Protein AF-A0A8H4T0F6-F1 (afdb_monomer)

Mean predicted aligned error: 20.66 Å

Radius of gyration: 35.43 Å; Cα contacts (8 Å, |Δi|>4): 1449; chains: 1; bounding box: 80×114×85 Å

pLDDT: mean 78.17, std 19.47, range [24.7, 98.75]

Sequence (715 aa):
MDEYTIKQVAEHNSPEDAWLIIHGQVYDVTKYLADHPGGADALTEAAGTDASEDFDNAGHSEDAFEIMKDCCVGKVQGFEKKKPKLKPLVPVKSVKAKTGGSSSVSTLASLGFIVCAGAGAYYFGRRQGLTVPDWLLASLRSDSAGSSFIKGIIVGGGSFVTANAIAAQRFTTMVMKSKPFTSYPAHMKIPKRAQEDTLLQRGLLDPVTYSPLPLKQKTLIAPNVYRLTFSLPTTSTILGLPIGQHVTIKADVDGESVARSYTPVSNNSDLGVLELVIKAYPDGKLTSKYLATLEVGDEVLFRGPKGAMKYQPNFCKKIGMIAGGTGITPMFQVIRAICEHDRDTTEISLIYANRTEQDILLREELDRFARRYPKNLKMYYMLDQPPENWKFGSGALETWSEPNLSQIQKPVAVARLPIIIKGYASAGHVLVGSSDGKPIKTLVSDQRMPDGIDISKSAGKLFWTCMGNPSANDGAILSCNLDGTGLTEIVPQGSVHTPKQLTVDNKNSKLYFADREGMRIMRCNFDGSELQVLVQTGDWEVDSQMLDPTRWCVGVAVSPSAGKFYWTQKGPSKGGKGRILQANIDFQPGEDAESRTDIEVLFLGLPEPIDLEVDESENVLYWTDRGELPFGNTINRAKVGDIAQVTHDGASNPGKDYEVVARGLHEAIGIKLDLKNRRIFATDLGGLVYQFDVDGGNRKKVYEGSGAFAGITVA

Structure (mmCIF, N/CA/C/O backbone):
data_AF-A0A8H4T0F6-F1
#
_entry.id   AF-A0A8H4T0F6-F1
#
loop_
_atom_site.group_PDB
_atom_site.id
_atom_site.type_symbol
_atom_site.label_atom_id
_atom_site.label_alt_id
_atom_site.label_comp_id
_atom_site.label_asym_id
_atom_site.label_entity_id
_atom_site.label_seq_id
_atom_site.pdbx_PDB_ins_code
_atom_site.Cartn_x
_atom_site.Cartn_y
_atom_site.Cartn_z
_atom_site.occupancy
_atom_site.B_iso_or_equiv
_atom_site.auth_seq_id
_atom_site.auth_comp_id
_atom_site.auth_asym_id
_atom_site.auth_atom_id
_atom_site.pdbx_PDB_model_num
ATOM 1 N N . MET A 1 1 ? -9.724 -29.458 -33.512 1.00 63.84 1 MET A N 1
ATOM 2 C CA . MET A 1 1 ? -9.973 -29.125 -32.100 1.00 63.84 1 MET A CA 1
ATOM 3 C C . MET A 1 1 ? -11.105 -29.993 -31.646 1.00 63.84 1 MET A C 1
ATOM 5 O O . MET A 1 1 ? -12.180 -29.910 -32.239 1.00 63.84 1 MET A O 1
ATOM 9 N N . ASP A 1 2 ? -10.816 -30.829 -30.666 1.00 85.38 2 ASP A N 1
ATOM 10 C CA . ASP A 1 2 ? -11.795 -31.717 -30.067 1.00 85.38 2 ASP A CA 1
ATOM 11 C C . ASP A 1 2 ? -12.835 -30.902 -29.293 1.00 85.38 2 ASP A C 1
ATOM 13 O O . ASP A 1 2 ? -12.590 -29.754 -28.895 1.00 85.38 2 ASP A O 1
ATOM 17 N N . GLU A 1 3 ? -14.036 -31.460 -29.169 1.00 88.62 3 GLU A N 1
ATOM 18 C CA . GLU A 1 3 ? -15.120 -30.825 -28.432 1.00 88.62 3 GLU A CA 1
ATOM 19 C C . GLU A 1 3 ? -15.309 -31.511 -27.085 1.00 88.62 3 GLU A C 1
ATOM 21 O O . GLU A 1 3 ? -15.483 -32.727 -27.027 1.00 88.62 3 GLU A O 1
ATOM 26 N N . TYR A 1 4 ? -15.319 -30.715 -26.021 1.00 90.38 4 TYR A N 1
ATOM 27 C CA . TYR A 1 4 ? -15.444 -31.190 -24.649 1.00 90.38 4 TYR A CA 1
ATOM 28 C C . TYR A 1 4 ? -16.719 -30.645 -24.013 1.00 90.38 4 TYR A C 1
ATOM 30 O O . TYR A 1 4 ? -17.107 -29.493 -24.216 1.00 90.38 4 TYR A O 1
ATOM 38 N N . THR A 1 5 ? -17.391 -31.468 -23.220 1.00 88.19 5 THR A N 1
ATOM 39 C CA . THR A 1 5 ? -18.473 -31.007 -22.344 1.00 88.19 5 THR A CA 1
ATOM 40 C C . THR A 1 5 ? -17.890 -30.371 -21.083 1.00 88.19 5 THR A C 1
ATOM 42 O O . THR A 1 5 ? -16.805 -30.738 -20.642 1.00 88.19 5 THR A O 1
ATOM 45 N N . ILE A 1 6 ? -18.633 -29.460 -20.446 1.00 84.69 6 ILE A N 1
ATOM 46 C CA . ILE A 1 6 ? -18.214 -28.843 -19.170 1.00 84.69 6 ILE A CA 1
ATOM 47 C C . ILE A 1 6 ? -17.932 -29.916 -18.105 1.00 84.69 6 ILE A C 1
ATOM 49 O O . ILE A 1 6 ? -16.998 -29.780 -17.328 1.00 84.69 6 ILE A O 1
ATOM 53 N N . LYS A 1 7 ? -18.698 -31.018 -18.108 1.00 83.50 7 LYS A N 1
ATOM 54 C CA . LYS A 1 7 ? -18.482 -32.142 -17.187 1.00 83.50 7 LYS A CA 1
ATOM 55 C C . LYS A 1 7 ? -17.143 -32.841 -17.403 1.00 83.50 7 LYS A C 1
ATOM 57 O O . LYS A 1 7 ? -16.515 -33.191 -16.421 1.00 83.50 7 LYS A O 1
ATOM 62 N N . GLN A 1 8 ? -16.719 -33.014 -18.656 1.00 85.88 8 GLN A N 1
ATOM 63 C CA . GLN A 1 8 ? -15.418 -33.611 -18.962 1.00 85.88 8 GLN A CA 1
ATOM 64 C C . GLN A 1 8 ? -14.279 -32.702 -18.511 1.00 85.88 8 GLN A C 1
ATOM 66 O O . GLN A 1 8 ? -13.329 -33.189 -17.926 1.00 85.88 8 GLN A O 1
ATOM 71 N N . VAL A 1 9 ? -14.390 -31.384 -18.711 1.00 88.25 9 VAL A N 1
ATOM 72 C CA . VAL A 1 9 ? -13.354 -30.460 -18.221 1.00 88.25 9 VAL A CA 1
ATOM 73 C C . VAL A 1 9 ? -13.290 -30.464 -16.690 1.00 88.25 9 VAL A C 1
ATOM 75 O O . VAL A 1 9 ? -12.199 -30.462 -16.138 1.00 88.25 9 VAL A O 1
ATOM 78 N N . ALA A 1 10 ? -14.433 -30.563 -16.005 1.00 85.19 10 ALA A N 1
ATOM 79 C CA . ALA A 1 10 ? -14.507 -30.613 -14.542 1.00 85.19 10 ALA A CA 1
ATOM 80 C C . ALA A 1 10 ? -13.832 -31.837 -13.894 1.00 85.19 10 ALA A C 1
ATOM 82 O O . ALA A 1 10 ? -13.588 -31.814 -12.688 1.00 85.19 10 ALA A O 1
ATOM 83 N N . GLU A 1 11 ? -13.533 -32.888 -14.664 1.00 89.12 11 GLU A N 1
ATOM 84 C CA . GLU A 1 11 ? -12.771 -34.053 -14.191 1.00 89.12 11 GLU A CA 1
ATOM 85 C C . GLU A 1 11 ? -11.261 -33.754 -14.072 1.00 89.12 11 GLU A C 1
ATOM 87 O O . GLU A 1 11 ? -10.573 -34.432 -13.315 1.00 89.12 11 GLU A O 1
ATOM 92 N N . HIS A 1 12 ? -10.767 -32.703 -14.739 1.00 89.88 12 HIS A N 1
ATOM 93 C CA . HIS A 1 12 ? -9.364 -32.273 -14.754 1.00 89.88 12 HIS A CA 1
ATOM 94 C C . HIS A 1 12 ? -9.136 -31.083 -13.799 1.00 89.88 12 HIS A C 1
ATOM 96 O O . HIS A 1 12 ? -8.954 -29.936 -14.225 1.00 89.88 12 HIS A O 1
ATOM 102 N N . ASN A 1 13 ? -9.216 -31.346 -12.490 1.00 85.88 13 ASN A N 1
ATOM 103 C CA . ASN A 1 13 ? -9.251 -30.332 -11.426 1.00 85.88 13 ASN A CA 1
ATOM 104 C C . ASN A 1 13 ? -8.121 -30.451 -10.380 1.00 85.88 13 ASN A C 1
ATOM 106 O O . ASN A 1 13 ? -8.290 -30.028 -9.236 1.00 85.88 13 ASN A O 1
ATOM 110 N N . SER A 1 14 ? -6.981 -31.042 -10.746 1.00 80.00 14 SER A N 1
ATOM 111 C CA . SER A 1 14 ? -5.865 -31.301 -9.821 1.00 80.00 14 SER A CA 1
ATOM 112 C C . SER A 1 14 ? -4.542 -30.712 -10.329 1.00 80.00 14 SER A C 1
ATOM 114 O O . SER A 1 14 ? -4.408 -30.508 -11.531 1.00 80.00 14 SER A O 1
ATOM 116 N N . PRO A 1 15 ? -3.538 -30.450 -9.469 1.00 73.50 15 PRO A N 1
ATOM 117 C CA . PRO A 1 15 ? -2.240 -29.913 -9.902 1.00 73.50 15 PRO A CA 1
ATOM 118 C C . PRO A 1 15 ? -1.512 -30.782 -10.940 1.00 73.50 15 PRO A C 1
ATOM 120 O O . PRO A 1 15 ? -0.727 -30.282 -11.739 1.00 73.50 15 PRO A O 1
ATOM 123 N N . GLU A 1 16 ? -1.753 -32.089 -10.936 1.00 83.75 16 GLU A N 1
ATOM 124 C CA . GLU A 1 16 ? -1.153 -33.034 -11.878 1.00 83.75 16 GLU A CA 1
ATOM 125 C C . GLU A 1 16 ? -1.994 -33.240 -13.151 1.00 83.75 16 GLU A C 1
ATOM 127 O O . GLU A 1 16 ? -1.531 -33.909 -14.076 1.00 83.75 16 GLU A O 1
ATOM 132 N N . ASP A 1 17 ? -3.203 -32.670 -13.201 1.00 88.94 17 ASP A N 1
ATOM 133 C CA . ASP A 1 17 ? -4.148 -32.739 -14.319 1.00 88.94 17 ASP A CA 1
ATOM 134 C C . ASP A 1 17 ? -5.152 -31.569 -14.234 1.00 88.94 17 ASP A C 1
ATOM 136 O O . ASP A 1 17 ? -6.225 -31.692 -13.629 1.00 88.94 17 ASP A O 1
ATOM 140 N N . ALA A 1 18 ? -4.756 -30.406 -14.767 1.00 88.12 18 ALA A N 1
ATOM 141 C CA . ALA A 1 18 ? -5.448 -29.124 -14.598 1.00 88.12 18 ALA A CA 1
ATOM 142 C C . ALA A 1 18 ? -5.885 -28.534 -15.941 1.00 88.12 18 ALA A C 1
ATOM 144 O O . ALA A 1 18 ? -5.057 -28.043 -16.719 1.00 88.12 18 ALA A O 1
ATOM 145 N N . TRP A 1 19 ? -7.192 -28.552 -16.215 1.00 94.88 19 TRP A N 1
ATOM 146 C CA . TRP A 1 19 ? -7.758 -27.955 -17.428 1.00 94.88 19 TRP A CA 1
ATOM 147 C C . TRP A 1 19 ? -8.671 -26.775 -17.109 1.00 94.88 19 TRP A C 1
ATOM 149 O O . TRP A 1 19 ? -9.357 -26.761 -16.094 1.00 94.88 19 TRP A O 1
ATOM 159 N N . LEU A 1 20 ? -8.724 -25.790 -18.003 1.00 92.44 20 LEU A N 1
ATOM 160 C CA . LEU A 1 20 ? -9.499 -24.559 -17.835 1.00 92.44 20 LEU A CA 1
ATOM 161 C C . LEU A 1 20 ? -10.344 -24.278 -19.069 1.00 92.44 20 LEU A C 1
ATOM 163 O O . LEU A 1 20 ? -9.903 -24.515 -20.196 1.00 92.44 20 LEU A O 1
ATOM 167 N N . ILE A 1 21 ? -11.521 -23.686 -18.880 1.00 91.94 21 ILE A N 1
ATOM 168 C CA . ILE A 1 21 ? -12.280 -23.079 -19.976 1.00 91.94 21 ILE A CA 1
ATOM 169 C C . ILE A 1 21 ? -12.020 -21.570 -19.966 1.00 91.94 21 ILE A C 1
ATOM 171 O O . ILE A 1 21 ? -12.268 -20.911 -18.964 1.00 91.94 21 ILE A O 1
ATOM 175 N N . ILE A 1 22 ? -11.544 -21.011 -21.082 1.00 87.81 22 ILE A N 1
ATOM 176 C CA . ILE A 1 22 ? -11.409 -19.560 -21.282 1.00 87.81 22 ILE A CA 1
ATOM 177 C C . ILE A 1 22 ? -12.035 -19.191 -22.630 1.00 87.81 22 ILE A C 1
ATOM 179 O O . ILE A 1 22 ? -11.671 -19.711 -23.685 1.00 87.81 22 ILE A O 1
ATOM 183 N N . HIS A 1 23 ? -13.018 -18.296 -22.610 1.00 86.44 23 HIS A N 1
ATOM 184 C CA . HIS A 1 23 ? -13.780 -17.814 -23.766 1.00 86.44 23 HIS A CA 1
ATOM 185 C C . HIS A 1 23 ? -14.363 -18.931 -24.649 1.00 86.44 23 HIS A C 1
ATOM 187 O O . HIS A 1 23 ? -14.484 -18.779 -25.869 1.00 86.44 23 HIS A O 1
ATOM 193 N N . GLY A 1 24 ? -14.739 -20.054 -24.027 1.00 83.25 24 GLY A N 1
ATOM 194 C CA . GLY A 1 24 ? -15.292 -21.237 -24.696 1.00 83.25 24 GLY A CA 1
ATOM 195 C C . GLY A 1 24 ? -14.256 -22.169 -25.332 1.00 83.25 24 GLY A C 1
ATOM 196 O O . GLY A 1 24 ? -14.642 -23.137 -25.993 1.00 83.25 24 GLY A O 1
ATOM 197 N N . GLN A 1 25 ? -12.962 -21.901 -25.148 1.00 91.38 25 GLN A N 1
ATOM 198 C CA . GLN A 1 25 ? -11.871 -22.819 -25.475 1.00 91.38 25 GLN A CA 1
ATOM 199 C C . GLN A 1 25 ? -11.377 -23.537 -24.222 1.00 91.38 25 GLN A C 1
ATOM 201 O O . GLN A 1 25 ? -11.456 -22.990 -23.129 1.00 91.38 25 GLN A O 1
ATOM 206 N N . VAL A 1 26 ? -10.904 -24.767 -24.396 1.00 92.88 26 VAL A N 1
ATOM 207 C CA . VAL A 1 26 ? -10.397 -25.632 -23.327 1.00 92.88 26 VAL A CA 1
ATOM 208 C C . VAL A 1 26 ? -8.878 -25.654 -23.400 1.00 92.88 26 VAL A C 1
ATOM 210 O O . VAL A 1 26 ? -8.322 -25.863 -24.482 1.00 92.88 26 VAL A O 1
ATOM 213 N N . TYR A 1 27 ? -8.227 -25.443 -22.262 1.00 92.94 27 TYR A N 1
ATOM 214 C CA . TYR A 1 27 ? -6.780 -25.340 -22.129 1.00 92.94 27 TYR A CA 1
ATOM 215 C C . TYR A 1 27 ? -6.270 -26.333 -21.090 1.00 92.94 27 TYR A C 1
ATOM 217 O O . TYR A 1 27 ? -6.746 -26.306 -19.961 1.00 92.94 27 TYR A O 1
ATOM 225 N N . ASP A 1 28 ? -5.296 -27.163 -21.452 1.00 93.88 28 ASP A N 1
ATOM 226 C CA . ASP A 1 28 ? -4.514 -27.960 -20.506 1.00 93.88 28 ASP A CA 1
ATOM 227 C C . ASP A 1 28 ? -3.336 -27.108 -20.022 1.00 93.88 28 ASP A C 1
ATOM 229 O O . ASP A 1 28 ? -2.401 -26.809 -20.773 1.00 93.88 28 ASP A O 1
ATOM 233 N N . VAL A 1 29 ? -3.409 -26.670 -18.767 1.00 90.81 29 VAL A N 1
ATOM 234 C CA . VAL A 1 29 ? -2.399 -25.803 -18.148 1.00 90.81 29 VAL A CA 1
ATOM 235 C C . VAL A 1 29 ? -1.484 -26.555 -17.194 1.00 90.81 29 VAL A C 1
ATOM 237 O O . VAL A 1 29 ? -0.625 -25.928 -16.580 1.00 90.81 29 VAL A O 1
ATOM 240 N N . THR A 1 30 ? -1.599 -27.881 -17.105 1.00 86.94 30 THR A N 1
ATOM 241 C CA . THR A 1 30 ? -0.868 -28.731 -16.151 1.00 86.94 30 THR A CA 1
ATOM 242 C C . THR A 1 30 ? 0.636 -28.444 -16.145 1.00 86.94 30 THR A C 1
ATOM 244 O O . THR A 1 30 ? 1.256 -28.270 -15.099 1.00 86.94 30 THR A O 1
ATOM 247 N N . LYS A 1 31 ? 1.237 -28.310 -17.333 1.00 83.00 31 LYS A N 1
ATOM 248 C CA . LYS A 1 31 ? 2.677 -28.029 -17.483 1.00 83.00 31 LYS A CA 1
ATOM 249 C C . LYS A 1 31 ? 3.051 -26.565 -17.253 1.00 83.00 31 LYS A C 1
ATOM 251 O O . LYS A 1 31 ? 4.225 -26.274 -17.067 1.00 83.00 31 LYS A O 1
ATOM 256 N N . TYR A 1 32 ? 2.077 -25.662 -17.296 1.00 80.94 32 TYR A N 1
ATOM 257 C CA . TYR A 1 32 ? 2.275 -24.221 -17.159 1.00 80.94 32 TYR A CA 1
ATOM 258 C C . TYR A 1 32 ? 1.980 -23.703 -15.743 1.00 80.94 32 TYR A C 1
ATOM 260 O O . TYR A 1 32 ? 2.354 -22.578 -15.425 1.00 80.94 32 TYR A O 1
ATOM 268 N N . LEU A 1 33 ? 1.374 -24.522 -14.871 1.00 69.88 33 LEU A N 1
ATOM 269 C CA . LEU A 1 33 ? 1.080 -24.174 -13.475 1.00 69.88 33 LEU A CA 1
ATOM 270 C C . LEU A 1 33 ? 2.281 -23.509 -12.783 1.00 69.88 33 LEU A C 1
ATOM 272 O O . LEU A 1 33 ? 2.179 -22.382 -12.306 1.00 69.88 33 LEU A O 1
ATOM 276 N N . ALA A 1 34 ? 3.445 -24.161 -12.792 1.00 63.94 34 ALA A N 1
ATOM 277 C CA . ALA A 1 34 ? 4.646 -23.666 -12.113 1.00 63.94 34 ALA A CA 1
ATOM 278 C C . ALA A 1 34 ? 5.221 -22.365 -12.710 1.00 63.94 34 ALA A C 1
ATOM 280 O O . ALA A 1 34 ? 5.869 -21.596 -11.998 1.00 63.94 34 ALA A O 1
ATOM 281 N N . ASP A 1 35 ? 4.962 -22.108 -13.994 1.00 61.81 35 ASP A N 1
ATOM 282 C CA . ASP A 1 35 ? 5.489 -20.961 -14.741 1.00 61.81 35 ASP A CA 1
ATOM 283 C C . ASP A 1 35 ? 4.514 -19.777 -14.794 1.00 61.81 35 ASP A C 1
ATOM 285 O O . ASP A 1 35 ? 4.855 -18.695 -15.292 1.00 61.81 35 ASP A O 1
ATOM 289 N N . HIS A 1 36 ? 3.297 -19.958 -14.278 1.00 68.62 36 HIS A N 1
ATOM 290 C CA . HIS A 1 36 ? 2.295 -18.913 -14.233 1.00 68.62 36 HIS A CA 1
ATOM 291 C C . HIS A 1 36 ? 2.737 -17.783 -13.281 1.00 68.62 36 HIS A C 1
ATOM 293 O O . HIS A 1 36 ? 2.947 -18.026 -12.092 1.00 68.62 36 HIS A O 1
ATOM 299 N N . PRO A 1 37 ? 2.847 -16.521 -13.746 1.00 48.97 37 PRO A N 1
ATOM 300 C CA . PRO A 1 37 ? 3.325 -15.404 -12.924 1.00 48.97 37 PRO A CA 1
ATOM 301 C C . PRO A 1 37 ? 2.459 -15.101 -11.695 1.00 48.97 37 PRO A C 1
ATOM 303 O O . PRO A 1 37 ? 2.941 -14.472 -10.757 1.00 48.97 37 PRO A O 1
ATOM 306 N N . GLY A 1 38 ? 1.191 -15.530 -11.704 1.00 51.66 38 GLY A N 1
ATOM 307 C CA . GLY A 1 38 ? 0.284 -15.459 -10.555 1.00 51.66 38 GLY A CA 1
ATOM 308 C C . GLY A 1 38 ? 0.422 -16.625 -9.566 1.00 51.66 38 GLY A C 1
ATOM 309 O O . GLY A 1 38 ? -0.342 -16.681 -8.607 1.00 51.66 38 GLY A O 1
ATOM 310 N N . GLY A 1 39 ? 1.370 -17.540 -9.798 1.00 51.97 39 GLY A N 1
ATOM 311 C CA . GLY A 1 39 ? 1.556 -18.790 -9.061 1.00 51.97 39 GLY A CA 1
ATOM 312 C C . GLY A 1 39 ? 0.739 -19.951 -9.638 1.00 51.97 39 GLY A C 1
ATOM 313 O O . GLY A 1 39 ? -0.304 -19.734 -10.265 1.00 51.97 39 GLY A O 1
ATOM 314 N N . ALA A 1 40 ? 1.214 -21.178 -9.392 1.00 58.91 40 ALA A N 1
ATOM 315 C CA . ALA A 1 40 ? 0.535 -22.426 -9.758 1.00 58.91 40 ALA A CA 1
ATOM 316 C C . ALA A 1 40 ? -0.857 -22.526 -9.134 1.00 58.91 40 ALA A C 1
ATOM 318 O O . ALA A 1 40 ? -1.809 -22.912 -9.806 1.00 58.91 40 ALA A O 1
ATOM 319 N N . ASP A 1 41 ? -0.984 -22.078 -7.887 1.00 51.69 41 ASP A N 1
ATOM 320 C CA . ASP A 1 41 ? -2.223 -22.163 -7.117 1.00 51.69 41 ASP A CA 1
ATOM 321 C C . ASP A 1 41 ? -3.382 -21.401 -7.775 1.00 51.69 41 ASP A C 1
ATOM 323 O O . ASP A 1 41 ? -4.512 -21.867 -7.721 1.00 51.69 41 ASP A O 1
ATOM 327 N N . ALA A 1 42 ? -3.111 -20.288 -8.470 1.00 57.09 42 ALA A N 1
ATOM 328 C CA . ALA A 1 42 ? -4.143 -19.509 -9.161 1.00 57.09 42 ALA A CA 1
ATOM 329 C C . ALA A 1 42 ? -4.783 -20.271 -10.334 1.00 57.09 42 ALA A C 1
ATOM 331 O O . ALA A 1 42 ? -5.966 -20.101 -10.617 1.00 57.09 42 ALA A O 1
ATOM 332 N N . LEU A 1 43 ? -4.002 -21.102 -11.026 1.00 75.69 43 LEU A N 1
ATOM 333 C CA . LEU A 1 43 ? -4.503 -21.936 -12.117 1.00 75.69 43 LEU A CA 1
ATOM 334 C C . LEU A 1 43 ? -5.099 -23.246 -11.587 1.00 75.69 43 LEU A C 1
ATOM 336 O O . LEU A 1 43 ? -6.105 -23.704 -12.118 1.00 75.69 43 LEU A O 1
ATOM 340 N N . THR A 1 44 ? -4.532 -23.812 -10.519 1.00 71.56 44 THR A N 1
ATOM 341 C CA . THR A 1 44 ? -5.076 -24.991 -9.828 1.00 71.56 44 THR A CA 1
ATOM 342 C C . THR A 1 44 ? -6.450 -24.706 -9.216 1.00 71.56 44 THR A C 1
ATOM 344 O O . THR A 1 44 ? -7.339 -25.544 -9.299 1.00 71.56 44 THR A O 1
ATOM 347 N N . GLU A 1 45 ? -6.660 -23.520 -8.639 1.00 65.50 45 GLU A N 1
ATOM 348 C CA . GLU A 1 45 ? -7.944 -23.108 -8.049 1.00 65.50 45 GLU A CA 1
ATOM 349 C C . GLU A 1 45 ? -9.051 -22.971 -9.106 1.00 65.50 45 GLU A C 1
ATOM 351 O O . GLU A 1 45 ? -10.213 -23.274 -8.842 1.00 65.50 45 GLU A O 1
ATOM 356 N N . ALA A 1 46 ? -8.680 -22.579 -10.325 1.00 74.69 46 ALA A N 1
ATOM 357 C CA . ALA A 1 46 ? -9.593 -22.479 -11.456 1.00 74.69 46 ALA A CA 1
ATOM 358 C C . ALA A 1 46 ? -9.745 -23.803 -12.238 1.00 74.69 46 ALA A C 1
ATOM 360 O O . ALA A 1 46 ? -10.591 -23.888 -13.138 1.00 74.69 46 ALA A O 1
ATOM 361 N N . ALA A 1 47 ? -8.949 -24.831 -11.915 1.00 86.62 47 ALA A N 1
ATOM 362 C CA . ALA A 1 47 ? -8.923 -26.100 -12.633 1.00 86.62 47 ALA A CA 1
ATOM 363 C C . ALA A 1 47 ? -10.295 -26.793 -12.606 1.00 86.62 47 ALA A C 1
ATOM 365 O O . ALA A 1 47 ? -10.987 -26.855 -11.592 1.00 86.62 47 ALA A O 1
ATOM 366 N N . GLY A 1 48 ? -10.711 -27.299 -13.761 1.00 84.00 48 GLY A N 1
ATOM 367 C CA . GLY A 1 48 ? -12.014 -27.909 -13.983 1.00 84.00 48 GLY A CA 1
ATOM 368 C C . GLY A 1 48 ? -13.178 -26.927 -14.161 1.00 84.00 48 GLY A C 1
ATOM 369 O O . GLY A 1 48 ? -14.329 -27.363 -14.240 1.00 84.00 48 GLY A O 1
ATOM 370 N N . THR A 1 49 ? -12.928 -25.614 -14.240 1.00 86.06 49 THR A N 1
ATOM 371 C CA . THR A 1 49 ? -13.991 -24.592 -14.306 1.00 86.06 49 THR A CA 1
ATOM 372 C C . THR A 1 49 ? -13.878 -23.647 -15.514 1.00 86.06 49 THR A C 1
ATOM 374 O O . THR A 1 49 ? -12.945 -23.727 -16.318 1.00 86.06 49 THR A O 1
ATOM 377 N N . ASP A 1 50 ? -14.880 -22.771 -15.682 1.00 86.12 50 ASP A N 1
ATOM 378 C CA . ASP A 1 50 ? -14.845 -21.660 -16.642 1.00 86.12 50 ASP A CA 1
ATOM 379 C C . ASP A 1 50 ? -14.197 -20.427 -16.015 1.00 86.12 50 ASP A C 1
ATOM 381 O O . ASP A 1 50 ? -14.844 -19.632 -15.338 1.00 86.12 50 ASP A O 1
ATOM 385 N N . ALA A 1 51 ? -12.903 -20.289 -16.288 1.00 83.12 51 ALA A N 1
ATOM 386 C CA . ALA A 1 51 ? -12.019 -19.250 -15.789 1.00 83.12 51 ALA A CA 1
ATOM 387 C C . ALA A 1 51 ? -11.989 -18.007 -16.698 1.00 83.12 51 ALA A C 1
ATOM 389 O O . ALA A 1 51 ? -11.097 -17.171 -16.566 1.00 83.12 51 ALA A O 1
ATOM 390 N N . SER A 1 52 ? -12.924 -17.865 -17.650 1.00 77.81 52 SER A N 1
ATOM 391 C CA . SER A 1 52 ? -12.938 -16.735 -18.597 1.00 77.81 52 SER A CA 1
ATOM 392 C C . SER A 1 52 ? -12.939 -15.377 -17.898 1.00 77.81 52 SER A C 1
ATOM 394 O O . SER A 1 52 ? -12.259 -14.445 -18.323 1.00 77.81 52 SER A O 1
ATOM 396 N N . GLU A 1 53 ? -13.724 -15.263 -16.828 1.00 63.91 53 GLU A N 1
ATOM 397 C CA . GLU A 1 53 ? -13.863 -14.024 -16.069 1.00 63.91 53 GLU A CA 1
ATOM 398 C C . GLU A 1 53 ? -12.620 -13.742 -15.216 1.00 63.91 53 GLU A C 1
ATOM 400 O O . GLU A 1 53 ? -12.136 -12.611 -15.211 1.00 63.91 53 GLU A O 1
ATOM 405 N N . ASP A 1 54 ? -12.053 -14.759 -14.565 1.00 59.25 54 ASP A N 1
ATOM 406 C CA . ASP A 1 54 ? -10.814 -14.632 -13.788 1.00 59.25 54 ASP A CA 1
ATOM 407 C C . ASP A 1 54 ? -9.627 -14.265 -14.682 1.00 59.25 54 ASP A C 1
ATOM 409 O O . ASP A 1 54 ? -8.827 -13.384 -14.349 1.00 59.25 54 ASP A O 1
ATOM 413 N N . PHE A 1 55 ? -9.572 -14.866 -15.871 1.00 72.19 55 PHE A N 1
ATOM 414 C CA . PHE A 1 55 ? -8.578 -14.563 -16.885 1.00 72.19 55 PHE A CA 1
ATOM 415 C C . PHE A 1 55 ? -8.675 -13.107 -17.374 1.00 72.19 55 PHE A C 1
ATOM 417 O O . PHE A 1 55 ? -7.663 -12.407 -17.433 1.00 72.19 55 PHE A O 1
ATOM 424 N N . ASP A 1 56 ? -9.875 -12.607 -17.672 1.00 62.53 56 ASP A N 1
ATOM 425 C CA . ASP A 1 56 ? -10.062 -11.214 -18.097 1.00 62.53 56 ASP A CA 1
ATOM 426 C C . ASP A 1 56 ? -9.784 -10.213 -16.957 1.00 62.53 56 ASP A C 1
ATOM 428 O O . ASP A 1 56 ? -9.191 -9.150 -17.173 1.00 62.53 56 ASP A O 1
ATOM 432 N N . ASN A 1 57 ? -10.188 -10.546 -15.728 1.00 47.50 57 ASN A N 1
ATOM 433 C CA . ASN A 1 57 ? -10.105 -9.662 -14.562 1.00 47.50 57 ASN A CA 1
ATOM 434 C C . ASN A 1 57 ? -8.692 -9.498 -14.003 1.00 47.50 57 ASN A C 1
ATOM 436 O O . ASN A 1 57 ? -8.370 -8.430 -13.470 1.00 47.50 57 ASN A O 1
ATOM 440 N N . ALA A 1 58 ? -7.850 -10.520 -14.137 1.00 48.97 58 ALA A N 1
ATOM 441 C CA . ALA A 1 58 ? -6.442 -10.463 -13.759 1.00 48.97 58 ALA A CA 1
ATOM 442 C C . ALA A 1 58 ? -5.626 -9.486 -14.628 1.00 48.97 58 ALA A C 1
ATOM 444 O O . ALA A 1 58 ? -4.483 -9.174 -14.295 1.00 48.97 58 ALA A O 1
ATOM 445 N N . GLY A 1 59 ? -6.212 -8.943 -15.706 1.00 45.62 59 GLY A N 1
ATOM 446 C CA . GLY A 1 59 ? -5.563 -7.925 -16.531 1.00 45.62 59 GLY A CA 1
ATOM 447 C C . GLY A 1 59 ? -4.316 -8.467 -17.220 1.00 45.62 59 GLY A C 1
ATOM 448 O O . GLY A 1 59 ? -3.323 -7.749 -17.366 1.00 45.62 59 GLY A O 1
ATOM 449 N N . HIS A 1 60 ? -4.363 -9.746 -17.595 1.00 62.94 60 HIS A N 1
ATOM 450 C CA . HIS A 1 60 ? -3.264 -10.437 -18.237 1.00 62.94 60 HIS A CA 1
ATOM 451 C C . HIS A 1 60 ? -2.777 -9.665 -19.471 1.00 62.94 60 HIS A C 1
ATOM 453 O O . HIS A 1 60 ? -3.564 -9.137 -20.262 1.00 62.94 60 HIS A O 1
ATOM 459 N N . SER A 1 61 ? -1.454 -9.568 -19.624 1.00 51.56 61 SER A N 1
ATOM 460 C CA . SER A 1 61 ? -0.856 -8.923 -20.790 1.00 51.56 61 SER A CA 1
ATOM 461 C C . SER A 1 61 ? -1.213 -9.693 -22.066 1.00 51.56 61 SER A C 1
ATOM 463 O O . SER A 1 61 ? -1.558 -10.873 -22.021 1.00 51.56 61 SER A O 1
ATOM 465 N N . GLU A 1 62 ? -1.069 -9.051 -23.230 1.00 51.34 62 GLU A N 1
ATOM 466 C CA . GLU A 1 62 ? -1.212 -9.717 -24.541 1.00 51.34 62 GLU A CA 1
ATOM 467 C C . GLU A 1 62 ? -0.395 -11.021 -24.642 1.00 51.34 62 GLU A C 1
ATOM 469 O O . GLU A 1 62 ? -0.769 -11.931 -25.371 1.00 51.34 62 GLU A O 1
ATOM 474 N N . ASP A 1 63 ? 0.673 -11.134 -23.854 1.00 50.22 63 ASP A N 1
ATOM 475 C CA . ASP A 1 63 ? 1.578 -12.276 -23.806 1.00 50.22 63 ASP A CA 1
ATOM 476 C C . ASP A 1 63 ? 0.937 -13.528 -23.190 1.00 50.22 63 ASP A C 1
ATOM 478 O O . ASP A 1 63 ? 1.264 -14.647 -23.578 1.00 50.22 63 ASP A O 1
ATOM 482 N N . ALA A 1 64 ? 0.014 -13.361 -22.239 1.00 62.97 64 ALA A N 1
ATOM 483 C CA . ALA A 1 64 ? -0.696 -14.485 -21.632 1.00 62.97 64 ALA A CA 1
ATOM 484 C C . ALA A 1 64 ? -1.611 -15.179 -22.649 1.00 62.97 64 ALA A C 1
ATOM 486 O O . ALA A 1 64 ? -1.698 -16.404 -22.671 1.00 62.97 64 ALA A O 1
ATOM 487 N N . PHE A 1 65 ? -2.221 -14.406 -23.554 1.00 66.12 65 PHE A N 1
ATOM 488 C CA . PHE A 1 65 ? -3.027 -14.944 -24.651 1.00 66.12 65 PHE A CA 1
ATOM 489 C C . PHE A 1 65 ? -2.198 -15.757 -25.654 1.00 66.12 65 PHE A C 1
ATOM 491 O O . PHE A 1 65 ? -2.757 -16.562 -26.396 1.00 66.12 65 PHE A O 1
ATOM 498 N N . GLU A 1 66 ? -0.881 -15.547 -25.718 1.00 62.62 66 GLU A N 1
ATOM 499 C CA . GLU A 1 66 ? 0.005 -16.348 -26.563 1.00 62.62 66 GLU A CA 1
ATOM 500 C C . GLU A 1 66 ? 0.355 -17.677 -25.917 1.00 62.62 66 GLU A C 1
ATOM 502 O O . GLU A 1 66 ? 0.238 -18.703 -26.576 1.00 62.62 66 GLU A O 1
ATOM 507 N N . ILE A 1 67 ? 0.700 -17.665 -24.628 1.00 72.12 67 ILE A N 1
ATOM 508 C CA . ILE A 1 67 ? 0.990 -18.884 -23.862 1.00 72.12 67 ILE A CA 1
ATOM 509 C C . ILE A 1 67 ? -0.231 -19.811 -23.858 1.00 72.12 67 ILE A C 1
ATOM 511 O O . ILE A 1 67 ? -0.110 -21.019 -24.039 1.00 72.12 67 ILE A O 1
ATOM 515 N N . MET A 1 68 ? -1.432 -19.233 -23.771 1.00 77.19 68 MET A N 1
ATOM 516 C CA . MET A 1 68 ? -2.677 -19.981 -23.908 1.00 77.19 68 MET A CA 1
ATOM 517 C C . MET A 1 68 ? -2.788 -20.757 -25.225 1.00 77.19 68 MET A C 1
ATOM 519 O O . MET A 1 68 ? -3.398 -21.821 -25.238 1.00 77.19 68 MET A O 1
ATOM 523 N N . LYS A 1 69 ? -2.236 -20.266 -26.344 1.00 78.81 69 LYS A N 1
ATOM 524 C CA . LYS A 1 69 ? -2.351 -20.981 -27.629 1.00 78.81 69 LYS A CA 1
ATOM 525 C C . LYS A 1 69 ? -1.688 -22.353 -27.560 1.00 78.81 69 LYS A C 1
ATOM 527 O O . LYS A 1 69 ? -2.252 -23.302 -28.098 1.00 78.81 69 LYS A O 1
ATOM 532 N N . ASP A 1 70 ? -0.554 -22.445 -26.872 1.00 79.69 70 ASP A N 1
ATOM 533 C CA . ASP A 1 70 ? 0.206 -23.686 -26.714 1.00 79.69 70 ASP A CA 1
ATOM 534 C C . ASP A 1 70 ? -0.483 -24.658 -25.743 1.00 79.69 70 ASP A C 1
ATOM 536 O O . ASP A 1 70 ? -0.365 -25.872 -25.889 1.00 79.69 70 ASP A O 1
ATOM 540 N N . CYS A 1 71 ? -1.267 -24.130 -24.799 1.00 85.88 71 CYS A N 1
ATOM 541 C CA . CYS A 1 71 ? -2.081 -24.911 -23.867 1.00 85.88 71 CYS A CA 1
ATOM 542 C C . CYS A 1 71 ? -3.439 -25.347 -24.448 1.00 85.88 71 CYS A C 1
ATOM 544 O O . CYS A 1 71 ? -4.171 -26.078 -23.789 1.00 85.88 71 CYS A O 1
ATOM 546 N N . CYS A 1 72 ? -3.844 -24.888 -25.637 1.00 90.19 72 CYS A N 1
ATOM 547 C CA . CYS A 1 72 ? -5.210 -25.101 -26.119 1.00 90.19 72 CYS A CA 1
ATOM 548 C C . CYS A 1 72 ? -5.445 -26.525 -26.640 1.00 90.19 72 CYS A C 1
ATOM 550 O O . CYS A 1 72 ? -4.885 -26.927 -27.660 1.00 90.19 72 CYS A O 1
ATOM 552 N N . VAL A 1 73 ? -6.352 -27.260 -25.994 1.00 91.94 73 VAL A N 1
ATOM 553 C CA . VAL A 1 73 ? -6.673 -28.659 -26.327 1.00 91.94 73 VAL A CA 1
ATOM 554 C C . VAL A 1 73 ? -8.011 -28.821 -27.051 1.00 91.94 73 VAL A C 1
ATOM 556 O O . VAL A 1 73 ? -8.231 -29.821 -27.735 1.00 91.94 73 VAL A O 1
ATOM 559 N N . GLY A 1 74 ? -8.910 -27.834 -26.988 1.00 89.94 74 GLY A N 1
ATOM 560 C CA . GLY A 1 74 ? -10.186 -27.916 -27.701 1.00 89.94 74 GLY A CA 1
ATOM 561 C C . GLY A 1 74 ? -11.163 -26.789 -27.411 1.00 89.94 74 GLY A C 1
ATOM 562 O O . GLY A 1 74 ? -10.781 -25.678 -27.057 1.00 89.94 74 GLY A O 1
ATOM 563 N N . LYS A 1 75 ? -12.454 -27.065 -27.602 1.00 92.19 75 LYS A N 1
ATOM 564 C CA . LYS A 1 75 ? -13.546 -26.100 -27.392 1.00 92.19 75 LYS A CA 1
ATOM 565 C C . LYS A 1 75 ? -14.737 -26.737 -26.683 1.00 92.19 75 LYS A C 1
ATOM 567 O O . LYS A 1 75 ? -14.935 -27.945 -26.766 1.00 92.19 75 LYS A O 1
ATOM 572 N N . VAL A 1 76 ? -15.551 -25.922 -26.020 1.00 89.94 76 VAL A N 1
ATOM 573 C CA . VAL A 1 76 ? -16.716 -26.407 -25.268 1.00 89.94 76 VAL A CA 1
ATOM 574 C C . VAL A 1 76 ? -17.913 -26.667 -26.190 1.00 89.94 76 VAL A C 1
ATOM 576 O O . VAL A 1 76 ? -18.267 -25.832 -27.028 1.00 89.94 76 VAL A O 1
ATOM 579 N N . GLN A 1 77 ? -18.567 -27.818 -26.020 1.00 86.19 77 GLN A N 1
ATOM 580 C CA . GLN A 1 77 ? -19.777 -28.198 -26.756 1.00 86.19 77 GLN A CA 1
ATOM 581 C C . GLN A 1 77 ? -20.937 -27.234 -26.467 1.00 86.19 77 GLN A C 1
ATOM 583 O O . GLN A 1 77 ? -21.315 -27.022 -25.317 1.00 86.19 77 GLN A O 1
ATOM 588 N N . GLY A 1 78 ? -21.528 -26.663 -27.522 1.00 72.50 78 GLY A N 1
ATOM 589 C CA . GLY A 1 78 ? -22.699 -25.785 -27.404 1.00 72.50 78 GLY A CA 1
ATOM 590 C C . GLY A 1 78 ? -22.419 -24.389 -26.832 1.00 72.50 78 GLY A C 1
ATOM 591 O O . GLY A 1 78 ? -23.358 -23.717 -26.411 1.00 72.50 78 GLY A O 1
ATOM 592 N N . PHE A 1 79 ? -21.161 -23.933 -26.810 1.00 68.69 79 PHE A N 1
ATOM 593 C CA . PHE A 1 79 ? -20.819 -22.606 -26.295 1.00 68.69 79 PHE A CA 1
ATOM 594 C C . PHE A 1 79 ? -21.402 -21.481 -27.171 1.00 68.69 79 PHE A C 1
ATOM 596 O O . PHE A 1 79 ? -20.919 -21.199 -28.271 1.00 68.69 79 PHE A O 1
ATOM 603 N N . GLU A 1 80 ? -22.430 -20.797 -26.667 1.00 56.00 80 GLU A N 1
ATOM 604 C CA . GLU A 1 80 ? -22.922 -19.552 -27.252 1.00 56.00 80 GLU A CA 1
ATOM 605 C C . GLU A 1 80 ? -22.099 -18.370 -26.740 1.00 56.00 80 GLU A C 1
ATOM 607 O O . GLU A 1 80 ? -22.125 -18.015 -25.561 1.00 56.00 80 GLU A O 1
ATOM 612 N N . LYS A 1 81 ? -21.387 -17.708 -27.656 1.00 48.12 81 LYS A N 1
ATOM 613 C CA . LYS A 1 81 ? -20.618 -16.500 -27.355 1.00 48.12 81 LYS A CA 1
ATOM 614 C C . LYS A 1 81 ? -21.571 -15.417 -26.834 1.00 48.12 81 LYS A C 1
ATOM 616 O O . LYS A 1 81 ? -22.260 -14.769 -27.628 1.00 48.12 81 LYS A O 1
ATOM 621 N N . LYS A 1 82 ? -21.604 -15.177 -25.516 1.00 46.91 82 LYS A N 1
ATOM 622 C CA . LYS A 1 82 ? -22.265 -13.991 -24.953 1.00 46.91 82 LYS A CA 1
ATOM 623 C C . LYS A 1 82 ? -21.611 -12.775 -25.598 1.00 46.91 82 LYS A C 1
ATOM 625 O O . LYS A 1 82 ? -20.458 -12.458 -25.317 1.00 46.91 82 LYS A O 1
ATOM 630 N N . LYS A 1 83 ? -22.324 -12.111 -26.517 1.00 31.69 83 LYS A N 1
ATOM 631 C CA . LYS A 1 83 ? -21.839 -10.867 -27.121 1.00 31.69 83 LYS A CA 1
ATOM 632 C C . LYS A 1 83 ? -21.508 -9.917 -25.972 1.00 31.69 83 LYS A C 1
ATOM 634 O O . LYS A 1 83 ? -22.410 -9.657 -25.166 1.00 31.69 83 LYS A O 1
ATOM 639 N N . PRO A 1 84 ? -20.276 -9.387 -25.883 1.00 33.41 84 PRO A N 1
ATOM 640 C CA . PRO A 1 84 ? -20.001 -8.336 -24.927 1.00 33.41 84 PRO A CA 1
ATOM 641 C C . PRO A 1 84 ? -21.028 -7.239 -25.189 1.00 33.41 84 PRO A C 1
ATOM 643 O O . PRO A 1 84 ? -21.190 -6.785 -26.328 1.00 33.41 84 PRO A O 1
ATOM 646 N N . LYS A 1 85 ? -21.777 -6.850 -24.152 1.00 31.89 85 LYS A N 1
ATOM 647 C CA . LYS A 1 85 ? -22.548 -5.613 -24.203 1.00 31.89 85 LYS A CA 1
ATOM 648 C C . LYS A 1 85 ? -21.512 -4.503 -24.308 1.00 31.89 85 LYS A C 1
ATOM 650 O O . LYS A 1 85 ? -21.050 -3.986 -23.296 1.00 31.89 85 LYS A O 1
ATOM 655 N N . LEU A 1 86 ? -21.123 -4.174 -25.540 1.00 30.03 86 LEU A N 1
ATOM 656 C CA . LEU A 1 86 ? -20.468 -2.920 -25.859 1.00 30.03 86 LEU A CA 1
ATOM 657 C C . LEU A 1 86 ? -21.341 -1.855 -25.210 1.00 30.03 86 LEU A C 1
ATOM 659 O O . LEU A 1 86 ? -22.462 -1.609 -25.663 1.00 30.03 86 LEU A O 1
ATOM 663 N N . LYS A 1 87 ? -20.857 -1.255 -24.116 1.00 31.98 87 LYS A N 1
ATOM 664 C CA . LYS A 1 87 ? -21.364 0.052 -23.714 1.00 31.98 87 LYS A CA 1
ATOM 665 C C . LYS A 1 87 ? -21.271 0.882 -24.989 1.00 31.98 87 LYS A C 1
ATOM 667 O O . LYS A 1 87 ? -20.173 0.942 -25.551 1.00 31.98 87 LYS A O 1
ATOM 672 N N . PRO A 1 88 ? -22.380 1.438 -25.504 1.00 28.77 88 PRO A N 1
ATOM 673 C CA . PRO A 1 88 ? -22.289 2.336 -26.633 1.00 28.77 88 PRO A CA 1
ATOM 674 C C . PRO A 1 88 ? -21.234 3.363 -26.252 1.00 28.77 88 PRO A C 1
ATOM 676 O O . PRO A 1 88 ? -21.360 4.011 -25.208 1.00 28.77 88 PRO A O 1
ATOM 679 N N . LEU A 1 89 ? -20.163 3.448 -27.043 1.00 35.03 89 LEU A N 1
ATOM 680 C CA . LEU A 1 89 ? -19.299 4.613 -27.008 1.00 35.03 89 LEU A CA 1
ATOM 681 C C . LEU A 1 89 ? -20.264 5.784 -27.089 1.00 35.03 89 LEU A C 1
ATOM 683 O O . LEU A 1 89 ? -21.003 5.895 -28.071 1.00 35.03 89 LEU A O 1
ATOM 687 N N . VAL A 1 90 ? -20.329 6.593 -26.029 1.00 34.56 90 VAL A N 1
ATOM 688 C CA . VAL A 1 90 ? -21.009 7.879 -26.115 1.00 34.56 90 VAL A CA 1
ATOM 689 C C . VAL A 1 90 ? -20.407 8.513 -27.359 1.00 34.56 90 VAL A C 1
ATOM 691 O O . VAL A 1 90 ? -19.182 8.674 -27.393 1.00 34.56 90 VAL A O 1
ATOM 694 N N . PRO A 1 91 ? -21.193 8.774 -28.419 1.00 31.14 91 PRO A N 1
ATOM 695 C CA . PRO A 1 91 ? -20.627 9.359 -29.607 1.00 31.14 91 PRO A CA 1
ATOM 696 C C . PRO A 1 91 ? -20.038 10.679 -29.141 1.00 31.14 91 PRO A C 1
ATOM 698 O O . PRO A 1 91 ? -20.770 11.563 -28.684 1.00 31.14 91 PRO A O 1
ATOM 701 N N . VAL A 1 92 ? -18.713 10.811 -29.220 1.00 37.34 92 VAL A N 1
ATOM 702 C CA . VAL A 1 92 ? -18.099 12.129 -29.245 1.00 37.34 92 VAL A CA 1
ATOM 703 C C . VAL A 1 92 ? -18.826 12.821 -30.379 1.00 37.34 92 VAL A C 1
ATOM 705 O O . VAL A 1 92 ? -18.731 12.384 -31.528 1.00 37.34 92 VAL A O 1
ATOM 708 N N . LYS A 1 93 ? -19.657 13.818 -30.050 1.00 29.95 93 LYS A N 1
ATOM 709 C CA . LYS A 1 93 ? -20.335 14.617 -31.063 1.00 29.95 93 LYS A CA 1
ATOM 710 C C . LYS A 1 93 ? -19.237 15.120 -31.981 1.00 29.95 93 LYS A C 1
ATOM 712 O O . LYS A 1 93 ? -18.465 15.996 -31.600 1.00 29.95 93 LYS A O 1
ATOM 717 N N . SER A 1 94 ? -19.171 14.553 -33.182 1.00 30.97 94 SER A N 1
ATOM 718 C CA . SER A 1 94 ? -18.401 15.121 -34.267 1.00 30.97 94 SER A CA 1
ATOM 719 C C . SER A 1 94 ? -18.914 16.546 -34.407 1.00 30.97 94 SER A C 1
ATOM 721 O O . SER A 1 94 ? -20.076 16.754 -34.781 1.00 30.97 94 SER A O 1
ATOM 723 N N . VAL A 1 95 ? -18.094 17.529 -34.054 1.00 33.03 95 VAL A N 1
ATOM 724 C CA . VAL A 1 95 ? -18.377 18.905 -34.431 1.00 33.03 95 VAL A CA 1
ATOM 725 C C . VAL A 1 95 ? -18.222 18.927 -35.945 1.00 33.03 95 VAL A C 1
ATOM 727 O O . VAL A 1 95 ? -17.127 19.072 -36.478 1.00 33.03 95 VAL A O 1
ATOM 730 N N . LYS A 1 96 ? -19.334 18.695 -36.651 1.00 30.72 96 LYS A N 1
ATOM 731 C CA . LYS A 1 96 ? -19.440 19.015 -38.067 1.00 30.72 96 LYS A CA 1
ATOM 732 C C . LYS A 1 96 ? -19.135 20.499 -38.174 1.00 30.72 96 LYS A C 1
ATOM 734 O O . LYS A 1 96 ? -19.877 21.318 -37.628 1.00 30.72 96 LYS A O 1
ATOM 739 N N . ALA A 1 97 ? -18.051 20.825 -38.867 1.00 33.34 97 ALA A N 1
ATOM 740 C CA . ALA A 1 97 ? -17.821 22.164 -39.363 1.00 33.34 97 ALA A CA 1
ATOM 741 C C . ALA A 1 97 ? -19.074 22.581 -40.144 1.00 33.34 97 ALA A C 1
ATOM 743 O O . ALA A 1 97 ? -19.349 22.067 -41.229 1.00 33.34 97 ALA A O 1
ATOM 744 N N . LYS A 1 98 ? -19.884 23.466 -39.557 1.00 30.50 98 LYS A N 1
ATOM 745 C CA . LYS A 1 98 ? -20.911 24.172 -40.308 1.00 30.50 98 LYS A CA 1
ATOM 746 C C . LYS A 1 98 ? -20.177 25.170 -41.188 1.00 30.50 98 LYS A C 1
ATOM 748 O O . LYS A 1 98 ? -19.709 26.200 -40.715 1.00 30.50 98 LYS A O 1
ATOM 753 N N . THR A 1 99 ? -20.100 24.850 -42.470 1.00 43.41 99 THR A N 1
ATOM 754 C CA . THR A 1 99 ? -19.986 25.830 -43.546 1.00 43.41 99 THR A CA 1
ATOM 755 C C . THR A 1 99 ? -21.167 26.796 -43.413 1.00 43.41 99 THR A C 1
ATOM 757 O O . THR A 1 99 ? -22.296 26.466 -43.775 1.00 43.41 99 THR A O 1
ATOM 760 N N . GLY A 1 100 ? -20.921 27.945 -42.784 1.00 32.44 100 GLY A N 1
ATOM 761 C CA . GLY A 1 100 ? -21.884 29.020 -42.564 1.00 32.44 100 GLY A CA 1
ATOM 762 C C . GLY A 1 100 ? -21.450 30.259 -43.334 1.00 32.44 100 GLY A C 1
ATOM 763 O O . GLY A 1 100 ? -20.329 30.726 -43.164 1.00 32.44 100 GLY A O 1
ATOM 764 N N . GLY A 1 101 ? -22.342 30.730 -44.202 1.00 34.62 101 GLY A N 1
ATOM 765 C CA . GLY A 1 101 ? -22.153 31.791 -45.184 1.00 34.62 101 GLY A CA 1
ATOM 766 C C . GLY A 1 101 ? -21.501 33.085 -44.695 1.00 34.62 101 GLY A C 1
ATOM 767 O O . GLY A 1 101 ? -21.707 33.566 -43.583 1.00 34.62 101 GLY A O 1
ATOM 768 N N . SER A 1 102 ? -20.754 33.667 -45.627 1.00 46.22 102 SER A N 1
ATOM 769 C CA . SER A 1 102 ? -20.244 35.030 -45.649 1.00 46.22 102 SER A CA 1
ATOM 770 C C . SER A 1 102 ? -21.368 36.069 -45.531 1.00 46.22 102 SER A C 1
ATOM 772 O O . SER A 1 102 ? -22.125 36.265 -46.481 1.00 46.22 102 SER A O 1
ATOM 774 N N . SER A 1 103 ? -21.453 36.787 -44.412 1.00 42.53 103 SER A N 1
ATOM 775 C CA . SER A 1 103 ? -22.147 38.092 -44.378 1.00 42.53 103 SER A CA 1
ATOM 776 C C . SER A 1 103 ? -21.738 39.032 -43.234 1.00 42.53 103 SER A C 1
ATOM 778 O O . SER A 1 103 ? -22.151 40.186 -43.227 1.00 42.53 103 SER A O 1
ATOM 780 N N . SER A 1 104 ? -20.896 38.611 -42.284 1.00 43.19 104 SER A N 1
ATOM 781 C CA . SER A 1 104 ? -20.573 39.417 -41.093 1.00 43.19 104 SER A CA 1
ATOM 782 C C . SER A 1 104 ? -19.269 40.227 -41.172 1.00 43.19 104 SER A C 1
ATOM 784 O O . SER A 1 104 ? -19.076 41.131 -40.363 1.00 43.19 104 SER A O 1
ATOM 786 N N . VAL A 1 105 ? -18.389 39.974 -42.149 1.00 42.72 105 VAL A N 1
ATOM 787 C CA . VAL A 1 105 ? -17.095 40.686 -42.266 1.00 42.72 105 VAL A CA 1
ATOM 788 C C . VAL A 1 105 ? -17.208 41.984 -43.079 1.00 42.72 105 VAL A C 1
ATOM 790 O O . VAL A 1 105 ? -16.514 42.955 -42.783 1.00 42.72 105 VAL A O 1
ATOM 793 N N . SER A 1 106 ? -18.129 42.066 -44.047 1.00 38.53 106 SER A N 1
ATOM 794 C CA . SER A 1 106 ? -18.323 43.280 -44.856 1.00 38.53 106 SER A CA 1
ATOM 795 C C . SER A 1 106 ? -18.961 44.425 -44.062 1.00 38.53 106 SER A C 1
ATOM 797 O O . SER A 1 106 ? -18.550 45.567 -44.222 1.00 38.53 106 SER A O 1
ATOM 799 N N . THR A 1 107 ? -19.892 44.136 -43.148 1.00 40.19 107 THR A N 1
ATOM 800 C CA . THR A 1 107 ? -20.626 45.161 -42.379 1.00 40.19 107 THR A CA 1
ATOM 801 C C . THR A 1 107 ? -19.756 45.854 -41.321 1.00 40.19 107 THR A C 1
ATOM 803 O O . THR A 1 107 ? -19.902 47.052 -41.079 1.00 40.19 107 THR A O 1
ATOM 806 N N . LEU A 1 108 ? -18.797 45.132 -40.728 1.00 40.44 108 LEU A N 1
ATOM 807 C CA . LEU A 1 108 ? -17.837 45.685 -39.759 1.00 40.44 108 LEU A CA 1
ATOM 808 C C . LEU A 1 108 ? -16.786 46.591 -40.422 1.00 40.44 108 LEU A C 1
ATOM 810 O O . LEU A 1 108 ? -16.394 47.602 -39.840 1.00 40.44 108 LEU A O 1
ATOM 814 N N . ALA A 1 109 ? -16.381 46.285 -41.659 1.00 43.03 109 ALA A N 1
ATOM 815 C CA . ALA A 1 109 ? -15.461 47.127 -42.424 1.00 43.03 109 ALA A CA 1
ATOM 816 C C . ALA A 1 109 ? -16.113 48.450 -42.879 1.00 43.03 109 ALA A C 1
ATOM 818 O O . ALA A 1 109 ? -15.466 49.498 -42.852 1.00 43.03 109 ALA A O 1
ATOM 819 N N . SER A 1 110 ? -17.407 48.436 -43.229 1.00 41.75 110 SER A N 1
ATOM 820 C CA . SER A 1 110 ? -18.149 49.643 -43.632 1.00 41.75 110 SER A CA 1
ATOM 821 C C . SER A 1 110 ? -18.360 50.628 -42.475 1.00 41.75 110 SER A C 1
ATOM 823 O O . SER A 1 110 ? -18.240 51.838 -42.661 1.00 41.75 110 SER A O 1
ATOM 825 N N . LEU A 1 111 ? -18.621 50.121 -41.264 1.00 43.16 111 LEU A N 1
ATOM 826 C CA . LEU A 1 111 ? -18.791 50.941 -40.058 1.00 43.16 111 LEU A CA 1
ATOM 827 C C . LEU A 1 111 ? -17.481 51.619 -39.622 1.00 43.16 111 LEU A C 1
ATOM 829 O O . LEU A 1 111 ? -17.502 52.782 -39.225 1.00 43.16 111 LEU A O 1
ATOM 833 N N . GLY A 1 112 ? -16.337 50.939 -39.764 1.00 47.16 112 GLY A N 1
ATOM 834 C CA . GLY A 1 112 ? -15.023 51.519 -39.463 1.00 47.16 112 GLY A CA 1
ATOM 835 C C . GLY A 1 112 ? -14.654 52.704 -40.367 1.00 47.16 112 GLY A C 1
ATOM 836 O O . GLY A 1 112 ? -14.102 53.696 -39.893 1.00 47.16 112 GLY A O 1
ATOM 837 N N . PHE A 1 113 ? -15.027 52.652 -41.650 1.00 49.66 113 PHE A N 1
ATOM 838 C CA . PHE A 1 113 ? -14.738 53.726 -42.608 1.00 49.66 113 PHE A CA 1
ATOM 839 C C . PHE A 1 113 ? -15.542 55.007 -42.336 1.00 49.66 113 PHE A C 1
ATOM 841 O O . PHE A 1 113 ? -15.001 56.110 -42.436 1.00 49.66 113 PHE A O 1
ATOM 848 N N . ILE A 1 114 ? -16.809 54.876 -41.929 1.00 52.34 114 ILE A N 1
ATOM 849 C CA . ILE A 1 114 ? -17.680 56.020 -41.608 1.00 52.34 114 ILE A CA 1
ATOM 850 C C . ILE A 1 114 ? -17.192 56.737 -40.335 1.00 52.34 114 ILE A C 1
ATOM 852 O O . ILE A 1 114 ? -17.194 57.968 -40.275 1.00 52.34 114 ILE A O 1
ATOM 856 N N . VAL A 1 115 ? -16.689 55.985 -39.350 1.00 52.88 115 VAL A N 1
ATOM 857 C CA . VAL A 1 115 ? -16.133 56.529 -38.097 1.00 52.88 115 VAL A CA 1
ATOM 858 C C . VAL A 1 115 ? -14.826 57.295 -38.342 1.00 52.88 115 VAL A C 1
ATOM 860 O O . VAL A 1 115 ? -14.649 58.395 -37.813 1.00 52.88 115 VAL A O 1
ATOM 863 N N . CYS A 1 116 ? -13.933 56.776 -39.191 1.00 53.19 116 CYS A N 1
ATOM 864 C CA . CYS A 1 116 ? -12.695 57.473 -39.554 1.00 53.19 116 CYS A CA 1
ATOM 865 C C . CYS A 1 116 ? -12.950 58.735 -40.397 1.00 53.19 116 CYS A C 1
ATOM 867 O O . CYS A 1 116 ? -12.293 59.754 -40.178 1.00 53.19 116 CYS A O 1
ATOM 869 N N . ALA A 1 117 ? -13.928 58.707 -41.308 1.00 52.97 117 ALA A N 1
ATOM 870 C CA . ALA A 1 117 ? -14.292 59.865 -42.124 1.00 52.97 117 ALA A CA 1
ATOM 871 C C . ALA A 1 117 ? -14.929 60.995 -41.291 1.00 52.97 117 ALA A C 1
ATOM 873 O O . ALA A 1 117 ? -14.574 62.161 -41.467 1.00 52.97 117 ALA A O 1
ATOM 874 N N . GLY A 1 118 ? -15.805 60.661 -40.334 1.00 53.44 118 GLY A N 1
ATOM 875 C CA . GLY A 1 118 ? -16.426 61.644 -39.437 1.00 53.44 118 GLY A CA 1
ATOM 876 C C . GLY A 1 118 ? -15.422 62.327 -38.501 1.00 53.44 118 GLY A C 1
ATOM 877 O O . GLY A 1 118 ? -15.443 63.549 -38.346 1.00 53.44 118 GLY A O 1
ATOM 878 N N . ALA A 1 119 ? -14.485 61.560 -37.931 1.00 54.97 119 ALA A N 1
ATOM 879 C CA . ALA A 1 119 ? -13.420 62.104 -37.087 1.00 54.97 119 ALA A CA 1
ATOM 880 C C . ALA A 1 119 ? -12.420 62.962 -37.887 1.00 54.97 119 ALA A C 1
ATOM 882 O O . ALA A 1 119 ? -11.984 64.011 -37.405 1.00 54.97 119 ALA A O 1
ATOM 883 N N . GLY A 1 120 ? -12.105 62.557 -39.123 1.00 54.97 120 GLY A N 1
ATOM 884 C CA . GLY A 1 120 ? -11.271 63.327 -40.047 1.00 54.97 120 GLY A CA 1
ATOM 885 C C . GLY A 1 120 ? -11.904 64.665 -40.431 1.00 54.97 120 GLY A C 1
ATOM 886 O O . GLY A 1 120 ? -11.250 65.699 -40.319 1.00 54.97 120 GLY A O 1
ATOM 887 N N . ALA A 1 121 ? -13.190 64.672 -40.793 1.00 54.94 121 ALA A N 1
ATOM 888 C CA . ALA A 1 121 ? -13.925 65.892 -41.132 1.00 54.94 121 ALA A CA 1
ATOM 889 C C . ALA A 1 121 ? -14.032 66.864 -39.942 1.00 54.94 121 ALA A C 1
ATOM 891 O O . ALA A 1 121 ? -13.841 68.068 -40.109 1.00 54.94 121 ALA A O 1
ATOM 892 N N . TYR A 1 122 ? -14.250 66.349 -38.726 1.00 55.47 122 TYR A N 1
ATOM 893 C CA . TYR A 1 122 ? -14.276 67.158 -37.504 1.00 55.47 122 TYR A CA 1
ATOM 894 C C . TYR A 1 122 ? -12.907 67.776 -37.180 1.00 55.47 122 TYR A C 1
ATOM 896 O O . TYR A 1 122 ? -12.812 68.964 -36.869 1.00 55.47 122 TYR A O 1
ATOM 904 N N . TYR A 1 123 ? -11.828 66.998 -37.299 1.00 57.56 123 TYR A N 1
ATOM 905 C CA . TYR A 1 123 ? -10.469 67.482 -37.051 1.00 57.56 123 TYR A CA 1
ATOM 906 C C . TYR A 1 123 ? -10.015 68.509 -38.103 1.00 57.56 123 TYR A C 1
ATOM 908 O O . TYR A 1 123 ? -9.387 69.514 -37.760 1.00 57.56 123 TYR A O 1
ATOM 916 N N . PHE A 1 124 ? -10.373 68.301 -39.374 1.00 52.12 124 PHE A N 1
ATOM 917 C CA . PHE A 1 124 ? -10.013 69.204 -40.470 1.00 52.12 124 PHE A CA 1
ATOM 918 C C . PHE A 1 124 ? -10.843 70.498 -40.458 1.00 52.12 124 PHE A C 1
ATOM 920 O O . PHE A 1 124 ? -10.285 71.581 -40.634 1.00 52.12 124 PHE A O 1
ATOM 927 N N . GLY A 1 125 ? -12.142 70.417 -40.142 1.00 55.47 125 GLY A N 1
ATOM 928 C CA . GLY A 1 125 ? -13.020 71.585 -39.994 1.00 55.47 125 GLY A CA 1
ATOM 929 C C . GLY A 1 125 ? -12.592 72.519 -38.858 1.00 55.47 125 GLY A C 1
ATOM 930 O O . GLY A 1 125 ? -12.606 73.739 -39.018 1.00 55.47 125 GLY A O 1
ATOM 931 N N . ARG A 1 126 ? -12.095 71.963 -37.742 1.00 52.66 126 ARG A N 1
ATOM 932 C CA . ARG A 1 126 ? -11.572 72.755 -36.613 1.00 52.66 126 ARG A CA 1
ATOM 933 C C . ARG A 1 126 ? -10.268 73.487 -36.939 1.00 52.66 126 ARG A C 1
ATOM 935 O O . ARG A 1 126 ? -10.012 74.544 -36.374 1.00 52.66 126 ARG A O 1
ATOM 942 N N . ARG A 1 127 ? -9.447 72.938 -37.842 1.00 57.47 127 ARG A N 1
ATOM 943 C CA . ARG A 1 127 ? -8.191 73.564 -38.292 1.00 57.47 127 ARG A CA 1
ATOM 944 C C . ARG A 1 127 ? -8.403 74.686 -39.310 1.00 57.47 127 ARG A C 1
ATOM 946 O O . ARG A 1 127 ? -7.540 75.548 -39.407 1.00 57.47 127 ARG A O 1
ATOM 953 N N . GLN A 1 128 ? -9.525 74.687 -40.032 1.00 49.41 128 GLN A N 1
ATOM 954 C CA . GLN A 1 128 ? -9.871 75.736 -41.001 1.00 49.41 128 GLN A CA 1
ATOM 955 C C . GLN A 1 128 ? -10.843 76.801 -40.459 1.00 49.41 128 GLN A C 1
ATOM 957 O O . GLN A 1 128 ? -11.303 77.648 -41.216 1.00 49.41 128 GLN A O 1
ATOM 962 N N . GLY A 1 129 ? -11.141 76.797 -39.153 1.00 52.66 129 GLY A N 1
ATOM 963 C CA . GLY A 1 129 ? -11.917 77.866 -38.512 1.00 52.66 129 GLY A CA 1
ATOM 964 C C . GLY A 1 129 ? -13.418 77.868 -38.823 1.00 52.66 129 GLY A C 1
ATOM 965 O O . GLY A 1 129 ? -14.072 78.885 -38.616 1.00 52.66 129 GLY A O 1
ATOM 966 N N . LEU A 1 130 ? -13.986 76.751 -39.288 1.00 49.06 130 LEU A N 1
ATOM 967 C CA . LEU A 1 130 ? -15.431 76.625 -39.505 1.00 49.06 130 LEU A CA 1
ATOM 968 C C . LEU A 1 130 ? -16.163 76.536 -38.157 1.00 49.06 130 LEU A C 1
ATOM 970 O O . LEU A 1 130 ? -16.105 75.516 -37.465 1.00 49.06 130 LEU A O 1
ATOM 974 N N . THR A 1 131 ? -16.847 77.613 -37.774 1.00 58.28 131 THR A N 1
ATOM 975 C CA . THR A 1 131 ? -17.772 77.633 -36.638 1.00 58.28 131 THR A CA 1
ATOM 976 C C . THR A 1 131 ? -19.099 76.979 -37.021 1.00 58.28 131 THR A C 1
ATOM 978 O O . THR A 1 131 ? -19.558 77.052 -38.161 1.00 58.28 131 THR A O 1
ATOM 981 N N . VAL A 1 132 ? -19.711 76.292 -36.056 1.00 53.97 132 VAL A N 1
ATOM 982 C CA . VAL A 1 132 ? -21.037 75.687 -36.219 1.00 53.97 132 VAL A CA 1
ATOM 983 C C . VAL A 1 132 ? -22.041 76.812 -36.516 1.00 53.97 132 VAL A C 1
ATOM 985 O O . VAL A 1 132 ? -22.066 77.775 -35.752 1.00 53.97 132 VAL A O 1
ATOM 988 N N . PRO A 1 133 ? -22.850 76.729 -37.587 1.00 53.81 133 PRO A N 1
ATOM 989 C CA . PRO A 1 133 ? -23.769 77.802 -37.955 1.00 53.81 133 PRO A CA 1
ATOM 990 C C . PRO A 1 133 ? -24.750 78.145 -36.824 1.00 53.81 133 PRO A C 1
ATOM 992 O O . PRO A 1 133 ? -25.329 77.241 -36.217 1.00 53.81 133 PRO A O 1
ATOM 995 N N . ASP A 1 134 ? -24.999 79.436 -36.591 1.00 48.66 134 ASP A N 1
ATOM 996 C CA . ASP A 1 134 ? -25.837 79.925 -35.480 1.00 48.66 134 ASP A CA 1
ATOM 997 C C . ASP A 1 134 ? -27.265 79.348 -35.475 1.00 48.66 134 ASP A C 1
ATOM 999 O O . ASP A 1 134 ? -27.872 79.196 -34.414 1.00 48.66 134 ASP A O 1
ATOM 1003 N N . TRP A 1 135 ? -27.789 78.928 -36.633 1.00 52.91 135 TRP A N 1
ATOM 1004 C CA . TRP A 1 135 ? -29.098 78.268 -36.726 1.00 52.91 135 TRP A CA 1
ATOM 1005 C C . TRP A 1 135 ? -29.145 76.917 -35.989 1.00 52.91 135 TRP A C 1
ATOM 1007 O O . TRP A 1 135 ? -30.189 76.540 -35.454 1.00 52.91 135 TRP A O 1
ATOM 1017 N N . LEU A 1 136 ? -28.016 76.205 -35.897 1.00 48.09 136 LEU A N 1
ATOM 1018 C CA . LEU A 1 136 ? -27.930 74.925 -35.193 1.00 48.09 136 LEU A CA 1
ATOM 1019 C C . LEU A 1 136 ? -27.952 75.133 -33.670 1.00 48.09 136 LEU A C 1
ATOM 1021 O O . LEU A 1 136 ? -28.636 74.400 -32.954 1.00 48.09 136 LEU A O 1
ATOM 1025 N N . LEU A 1 137 ? -27.272 76.179 -33.184 1.00 54.53 137 LEU A N 1
ATOM 1026 C CA . LEU A 1 137 ? -27.292 76.593 -31.775 1.00 54.53 137 LEU A CA 1
ATOM 1027 C C . LEU A 1 137 ? -28.651 77.181 -31.361 1.00 54.53 137 LEU A C 1
ATOM 1029 O O . LEU A 1 137 ? -29.083 76.969 -30.227 1.00 54.53 137 LEU A O 1
ATOM 1033 N N . ALA A 1 138 ? -29.360 77.853 -32.273 1.00 52.75 138 ALA A N 1
ATOM 1034 C CA . ALA A 1 138 ? -30.712 78.360 -32.035 1.00 52.75 138 ALA A CA 1
ATOM 1035 C C . ALA A 1 138 ? -31.749 77.231 -31.865 1.00 52.75 138 ALA A C 1
ATOM 1037 O O . ALA A 1 138 ? -32.619 77.329 -30.999 1.00 52.75 138 ALA A O 1
ATOM 1038 N N . SER A 1 139 ? -31.615 76.119 -32.602 1.00 52.12 139 SER A N 1
ATOM 1039 C CA . SER A 1 139 ? -32.515 74.953 -32.473 1.00 52.12 139 SER A CA 1
ATOM 1040 C C . SER A 1 139 ? -32.405 74.227 -31.123 1.00 52.12 139 SER A C 1
ATOM 1042 O O . SER A 1 139 ? -33.343 73.565 -30.683 1.00 52.12 139 SER A O 1
ATOM 1044 N N . LEU A 1 140 ? -31.271 74.385 -30.432 1.00 50.00 140 LEU A N 1
ATOM 1045 C CA . LEU A 1 140 ? -31.013 73.806 -29.112 1.00 50.00 140 LEU A CA 1
ATOM 1046 C C . LEU A 1 140 ? -31.613 74.619 -27.956 1.00 50.00 140 LEU A C 1
ATOM 1048 O O . LEU A 1 140 ? -31.699 74.105 -26.842 1.00 50.00 140 LEU A O 1
ATOM 1052 N N . ARG A 1 141 ? -32.022 75.871 -28.203 1.00 54.66 141 ARG A N 1
ATOM 1053 C CA . ARG A 1 141 ? -32.567 76.787 -27.185 1.00 54.66 141 ARG A CA 1
ATOM 1054 C C . ARG A 1 141 ? -34.053 77.116 -27.364 1.00 54.66 141 ARG A C 1
ATOM 1056 O O . ARG A 1 141 ? -34.594 77.850 -26.545 1.00 54.66 141 ARG A O 1
ATOM 1063 N N . SER A 1 142 ? -34.727 76.595 -28.392 1.00 48.50 142 SER A N 1
ATOM 1064 C CA . SER A 1 142 ? -36.163 76.832 -28.576 1.00 48.50 142 SER A CA 1
ATOM 1065 C C . SER A 1 142 ? -37.015 75.803 -27.821 1.00 48.50 142 SER A C 1
ATOM 1067 O O . SER A 1 142 ? -37.054 74.628 -28.192 1.00 48.50 142 SER A O 1
ATOM 1069 N N . ASP A 1 143 ? -37.749 76.259 -26.805 1.00 53.88 143 ASP A N 1
ATOM 1070 C CA . ASP A 1 143 ? -38.780 75.496 -26.082 1.00 53.88 143 ASP A CA 1
ATOM 1071 C C . ASP A 1 143 ? -40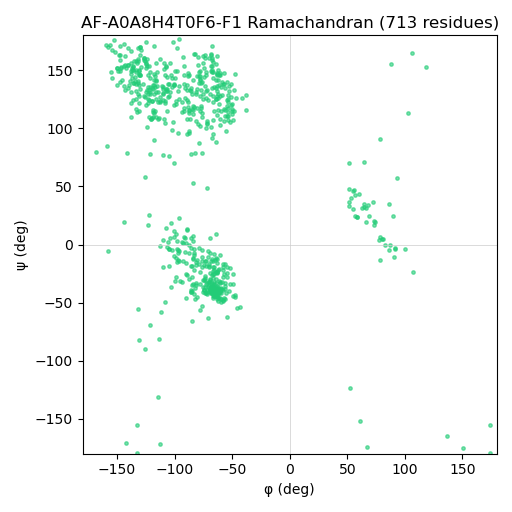.139 75.528 -26.803 1.00 53.88 143 ASP A C 1
ATOM 1073 O O . ASP A 1 143 ? -41.178 75.852 -26.231 1.00 53.88 143 ASP A O 1
ATOM 1077 N N . SER A 1 144 ? -40.150 75.174 -28.089 1.00 45.53 144 SER A N 1
ATOM 1078 C CA . SER A 1 144 ? -41.397 74.925 -28.813 1.00 45.53 144 SER A CA 1
ATOM 1079 C C . SER A 1 144 ? -41.643 73.421 -28.952 1.00 45.53 144 SER A C 1
ATOM 1081 O O . SER A 1 144 ? -40.743 72.628 -29.231 1.00 45.53 144 SER A O 1
ATOM 1083 N N . ALA A 1 145 ? -42.888 73.023 -28.693 1.00 50.16 145 ALA A N 1
ATOM 1084 C CA . ALA A 1 145 ? -43.373 71.653 -28.531 1.00 50.16 145 ALA A CA 1
ATOM 1085 C C . ALA A 1 145 ? -43.436 70.832 -29.843 1.00 50.16 145 ALA A C 1
ATOM 1087 O O . ALA A 1 145 ? -44.437 70.183 -30.135 1.00 50.16 145 ALA A O 1
ATOM 1088 N N . GLY A 1 146 ? -42.361 70.838 -30.639 1.00 46.94 146 GLY A N 1
ATOM 1089 C CA . GLY A 1 146 ? -42.259 70.155 -31.929 1.00 46.94 146 GLY A CA 1
ATOM 1090 C C . GLY A 1 146 ? -41.074 69.187 -32.018 1.00 46.94 146 GLY A C 1
ATOM 1091 O O . GLY A 1 146 ? -39.951 69.580 -32.313 1.00 46.94 146 GLY A O 1
ATOM 1092 N N . SER A 1 147 ? -41.370 67.894 -31.859 1.00 54.91 147 SER A N 1
ATOM 1093 C CA . SER A 1 147 ? -40.523 66.707 -32.095 1.00 54.91 147 SER A CA 1
ATOM 1094 C C . SER A 1 147 ? -39.461 66.345 -31.028 1.00 54.91 147 SER A C 1
ATOM 1096 O O . SER A 1 147 ? -38.277 66.666 -31.116 1.00 54.91 147 SER A O 1
ATOM 1098 N N . SER A 1 148 ? -39.863 65.502 -30.063 1.00 56.81 148 SER A N 1
ATOM 1099 C CA . SER A 1 148 ? -38.953 64.747 -29.169 1.00 56.81 148 SER A CA 1
ATOM 1100 C C . SER A 1 148 ? -37.865 63.953 -29.910 1.00 56.81 148 SER A C 1
ATOM 1102 O O . SER A 1 148 ? -36.840 63.609 -29.326 1.00 56.81 148 SER A O 1
ATOM 1104 N N . PHE A 1 149 ? -38.067 63.673 -31.199 1.00 55.06 149 PHE A N 1
ATOM 1105 C CA . PHE A 1 149 ? -37.140 62.917 -32.034 1.00 55.06 149 PHE A CA 1
ATOM 1106 C C . PHE A 1 149 ? -35.811 63.650 -32.271 1.00 55.06 149 PHE A C 1
ATOM 1108 O O . PHE A 1 149 ? -34.751 63.041 -32.144 1.00 55.06 149 PHE A O 1
ATOM 1115 N N . ILE A 1 150 ? -35.835 64.963 -32.533 1.00 55.78 150 ILE A N 1
ATOM 1116 C CA . ILE A 1 150 ? -34.606 65.723 -32.822 1.00 55.78 150 ILE A CA 1
ATOM 1117 C C . ILE A 1 150 ? -33.765 65.908 -31.552 1.00 55.78 150 ILE A C 1
ATOM 1119 O O . ILE A 1 150 ? -32.548 65.726 -31.594 1.00 55.78 150 ILE A O 1
ATOM 1123 N N . LYS A 1 151 ? -34.398 66.157 -30.395 1.00 55.06 151 LYS A N 1
ATOM 1124 C CA . LYS A 1 151 ? -33.696 66.166 -29.097 1.00 55.06 151 LYS A CA 1
ATOM 1125 C C . LYS A 1 151 ? -33.054 64.799 -28.805 1.00 55.06 151 LYS A C 1
ATOM 1127 O O . LYS A 1 151 ? -31.906 64.752 -28.368 1.00 55.06 151 LYS A O 1
ATOM 1132 N N . GLY A 1 152 ? -33.738 63.697 -29.132 1.00 55.28 152 GLY A N 1
ATOM 1133 C CA . GLY A 1 152 ? -33.194 62.337 -29.041 1.00 55.28 152 GLY A CA 1
ATOM 1134 C C . GLY A 1 152 ? -31.993 62.090 -29.961 1.00 55.28 152 GLY A C 1
ATOM 1135 O O . GLY A 1 152 ? -31.014 61.486 -29.530 1.00 55.28 152 GLY A O 1
ATOM 1136 N N . ILE A 1 153 ? -32.015 62.616 -31.190 1.00 60.56 153 ILE A N 1
ATOM 1137 C CA . ILE A 1 153 ? -30.875 62.541 -32.118 1.00 60.56 153 ILE A CA 1
ATOM 1138 C C . ILE A 1 153 ? -29.678 63.328 -31.587 1.00 60.56 153 ILE A C 1
ATOM 1140 O O . ILE A 1 153 ? -28.553 62.847 -31.686 1.00 60.56 153 ILE A O 1
ATOM 1144 N N . ILE A 1 154 ? -29.887 64.508 -31.000 1.00 58.47 154 ILE A N 1
ATOM 1145 C CA . ILE A 1 154 ? -28.771 65.318 -30.500 1.00 58.47 154 ILE A CA 1
ATOM 1146 C C . ILE A 1 154 ? -28.159 64.694 -29.241 1.00 58.47 154 ILE A C 1
ATOM 1148 O O . ILE A 1 154 ? -26.936 64.592 -29.143 1.00 58.47 154 ILE A O 1
ATOM 1152 N N . VAL A 1 155 ? -28.983 64.208 -28.309 1.00 58.22 155 VAL A N 1
ATOM 1153 C CA . VAL A 1 155 ? -28.494 63.510 -27.108 1.00 58.22 155 VAL A CA 1
ATOM 1154 C C . VAL A 1 155 ? -27.819 62.189 -27.488 1.00 58.22 155 VAL A C 1
ATOM 1156 O O . VAL A 1 155 ? -26.722 61.900 -27.007 1.00 58.22 155 VAL A O 1
ATOM 1159 N N . GLY A 1 156 ? -28.409 61.415 -28.403 1.00 57.09 156 GLY A N 1
ATOM 1160 C CA . GLY A 1 156 ? -27.816 60.182 -28.921 1.00 57.09 156 GLY A CA 1
ATOM 1161 C C . GLY A 1 156 ? -26.506 60.432 -29.672 1.00 57.09 156 GLY A C 1
ATOM 1162 O O . GLY A 1 156 ? -25.514 59.754 -29.416 1.00 57.09 156 GLY A O 1
ATOM 1163 N N . GLY A 1 157 ? -26.463 61.455 -30.528 1.00 61.72 157 GLY A N 1
ATOM 1164 C CA . GLY A 1 157 ? -25.273 61.861 -31.273 1.00 61.72 157 GLY A CA 1
ATOM 1165 C C . GLY A 1 157 ? -24.149 62.343 -30.358 1.00 61.72 157 GLY A C 1
ATOM 1166 O O . GLY A 1 157 ? -23.013 61.902 -30.508 1.00 61.72 157 GLY A O 1
ATOM 1167 N N . GLY A 1 158 ? -24.466 63.169 -29.356 1.00 55.41 158 GLY A N 1
ATOM 1168 C CA . GLY A 1 158 ? -23.506 63.614 -28.344 1.00 55.41 158 GLY A CA 1
ATOM 1169 C C . GLY A 1 158 ? -22.916 62.441 -27.560 1.00 55.41 158 GLY A C 1
ATOM 1170 O O . GLY A 1 158 ? -21.697 62.311 -27.468 1.00 55.41 158 GLY A O 1
ATOM 1171 N N . SER A 1 159 ? -23.772 61.525 -27.099 1.00 57.66 159 SER A N 1
ATOM 1172 C CA . SER A 1 159 ? -23.360 60.307 -26.386 1.00 57.66 159 SER A CA 1
ATOM 1173 C C . SER A 1 159 ? -22.445 59.423 -27.242 1.00 57.66 159 SER A C 1
ATOM 1175 O O . SER A 1 159 ? -21.429 58.913 -26.764 1.00 57.66 159 SER A O 1
ATOM 1177 N N . PHE A 1 160 ? -22.771 59.277 -28.530 1.00 60.75 160 PHE A N 1
ATOM 1178 C CA . PHE A 1 160 ? -21.992 58.484 -29.476 1.00 60.75 160 PHE A CA 1
ATOM 1179 C C . PHE A 1 160 ? -20.634 59.128 -29.782 1.00 60.75 160 PHE A C 1
ATOM 1181 O O . PHE A 1 160 ? -19.624 58.431 -29.861 1.00 60.75 160 PHE A O 1
ATOM 1188 N N . VAL A 1 161 ? -20.567 60.458 -29.896 1.00 65.62 161 VAL A N 1
ATOM 1189 C CA . VAL A 1 161 ? -19.305 61.190 -30.088 1.00 65.62 161 VAL A CA 1
ATOM 1190 C C . VAL A 1 161 ? -18.397 61.041 -28.868 1.00 65.62 161 VAL A C 1
ATOM 1192 O O . VAL A 1 161 ? -17.208 60.762 -29.025 1.00 65.62 161 VAL A O 1
ATOM 1195 N N . THR A 1 162 ? -18.937 61.152 -27.651 1.00 60.00 162 THR A N 1
ATOM 1196 C CA . THR A 1 162 ? -18.148 60.986 -26.422 1.00 60.00 162 THR A CA 1
ATOM 1197 C C . THR A 1 162 ? -17.627 59.556 -26.268 1.00 60.00 162 THR A C 1
ATOM 1199 O O . THR A 1 162 ? -16.443 59.367 -25.983 1.00 60.00 162 THR A O 1
ATOM 1202 N N . ALA A 1 163 ? -18.461 58.543 -26.525 1.00 60.38 163 ALA A N 1
ATOM 1203 C CA . ALA A 1 163 ? -18.039 57.142 -26.482 1.00 60.38 163 ALA A CA 1
ATOM 1204 C C . ALA A 1 163 ? -16.928 56.844 -27.507 1.00 60.38 163 ALA A C 1
ATOM 1206 O O . ALA A 1 163 ? -15.932 56.197 -27.176 1.00 60.38 163 ALA A O 1
ATOM 1207 N N . ASN A 1 164 ? -17.049 57.382 -28.726 1.00 56.56 164 ASN A N 1
ATOM 1208 C CA . ASN A 1 164 ? -16.025 57.230 -29.760 1.00 56.56 164 ASN A CA 1
ATOM 1209 C C . ASN A 1 164 ? -14.729 57.979 -29.427 1.00 56.56 164 ASN A C 1
ATOM 1211 O O . ASN A 1 164 ? -13.649 57.460 -29.698 1.00 56.56 164 ASN A O 1
ATOM 1215 N N . ALA A 1 165 ? -14.800 59.153 -28.794 1.00 62.41 165 ALA A N 1
ATOM 1216 C CA . ALA A 1 165 ? -13.612 59.884 -28.353 1.00 62.41 165 ALA A CA 1
ATOM 1217 C C . ALA A 1 165 ? -12.827 59.108 -27.279 1.00 62.41 165 ALA A C 1
ATOM 1219 O O . ALA A 1 165 ? -11.602 59.007 -27.358 1.00 62.41 165 ALA A O 1
ATOM 1220 N N . ILE A 1 166 ? -13.527 58.487 -26.323 1.00 66.56 166 ILE A N 1
ATOM 1221 C CA . ILE A 1 166 ? -12.910 57.642 -25.287 1.00 66.56 166 ILE A CA 1
ATOM 1222 C C . ILE A 1 166 ? -12.286 56.385 -25.911 1.00 66.56 166 ILE A C 1
ATOM 1224 O O . ILE A 1 166 ? -11.157 56.015 -25.570 1.00 66.56 166 ILE A O 1
ATOM 1228 N N . ALA A 1 167 ? -12.980 55.741 -26.854 1.00 62.56 167 ALA A N 1
ATOM 1229 C CA . ALA A 1 167 ? -12.449 54.590 -27.581 1.00 62.56 167 ALA A CA 1
ATOM 1230 C C . ALA A 1 167 ? -11.201 54.961 -28.404 1.00 62.56 167 ALA A C 1
ATOM 1232 O O . ALA A 1 167 ? -10.195 54.253 -28.348 1.00 62.56 167 ALA A O 1
ATOM 1233 N N . ALA A 1 168 ? -11.222 56.109 -29.089 1.00 64.25 168 ALA A N 1
ATOM 1234 C CA . ALA A 1 168 ? -10.094 56.619 -29.859 1.00 64.25 168 ALA A CA 1
ATOM 1235 C C . ALA A 1 168 ? -8.887 56.940 -28.971 1.00 64.25 168 ALA A C 1
ATOM 1237 O O . ALA A 1 168 ? -7.765 56.586 -29.337 1.00 64.25 168 ALA A O 1
ATOM 1238 N N . GLN A 1 169 ? -9.102 57.530 -27.789 1.00 62.22 169 GLN A N 1
ATOM 1239 C CA . GLN A 1 169 ? -8.041 57.813 -26.818 1.00 62.22 169 GLN A CA 1
ATOM 1240 C C . GLN A 1 169 ? -7.418 56.517 -26.277 1.00 62.22 169 GLN A C 1
ATOM 1242 O O . GLN A 1 169 ? -6.192 56.396 -26.200 1.00 62.22 169 GLN A O 1
ATOM 1247 N N . ARG A 1 170 ? -8.230 55.495 -25.967 1.00 58.62 170 ARG A N 1
ATOM 1248 C CA . ARG A 1 170 ? -7.710 54.182 -25.545 1.00 58.62 170 ARG A CA 1
ATOM 1249 C C . ARG A 1 170 ? -6.951 53.478 -26.667 1.00 58.62 170 ARG A C 1
ATOM 1251 O O . ARG A 1 170 ? -5.888 52.918 -26.409 1.00 58.62 170 ARG A O 1
ATOM 1258 N N . PHE A 1 171 ? -7.433 53.574 -27.904 1.00 64.12 171 PHE A N 1
ATOM 1259 C CA . PHE A 1 171 ? -6.769 53.000 -29.071 1.00 64.12 171 PHE A CA 1
ATOM 1260 C C . PHE A 1 171 ? -5.436 53.690 -29.387 1.00 64.12 171 PHE A C 1
ATOM 1262 O O . PHE A 1 171 ? -4.432 53.009 -29.566 1.00 64.12 17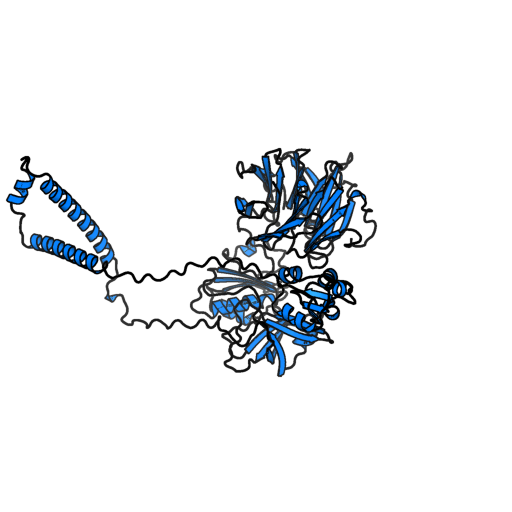1 PHE A O 1
ATOM 1269 N N . THR A 1 172 ? -5.362 55.026 -29.358 1.00 59.38 172 THR A N 1
ATOM 1270 C CA . THR A 1 172 ? -4.085 55.747 -29.551 1.00 59.38 172 THR A CA 1
ATOM 1271 C C . THR A 1 172 ? -3.079 55.419 -28.455 1.00 59.38 172 THR A C 1
ATOM 1273 O O . THR A 1 172 ? -1.907 55.221 -28.758 1.00 59.38 172 THR A O 1
ATOM 1276 N N . THR A 1 173 ? -3.518 55.264 -27.204 1.00 60.00 173 THR A N 1
ATOM 1277 C CA . THR A 1 173 ? -2.626 54.819 -26.118 1.00 60.00 173 THR A CA 1
ATOM 1278 C C . THR A 1 173 ? -2.098 53.395 -26.353 1.00 60.00 173 THR A C 1
ATOM 1280 O O . THR A 1 173 ? -0.958 53.096 -26.007 1.00 60.00 173 THR A O 1
ATOM 1283 N N . MET A 1 174 ? -2.895 52.518 -26.973 1.00 57.72 174 MET A N 1
ATOM 1284 C CA . MET A 1 174 ? -2.510 51.143 -27.309 1.00 57.72 174 MET A CA 1
ATOM 1285 C C . MET A 1 174 ? -1.550 51.090 -28.510 1.00 57.72 174 MET A C 1
ATOM 1287 O O . MET A 1 174 ? -0.560 50.364 -28.473 1.00 57.72 174 MET A O 1
ATOM 1291 N N . VAL A 1 175 ? -1.791 51.916 -29.534 1.00 57.88 175 VAL A N 1
ATOM 1292 C CA . VAL A 1 175 ? -0.946 52.021 -30.733 1.00 57.88 175 VAL A CA 1
ATOM 1293 C C . VAL A 1 175 ? 0.376 52.729 -30.426 1.00 57.88 175 VAL A C 1
ATOM 1295 O O . VAL A 1 175 ? 1.424 52.244 -30.837 1.00 57.88 175 VAL A O 1
ATOM 1298 N N . MET A 1 176 ? 0.384 53.808 -29.637 1.00 57.84 176 MET A N 1
ATOM 1299 C CA . MET A 1 176 ? 1.629 54.500 -29.264 1.00 57.84 176 MET A CA 1
ATOM 1300 C C . MET A 1 176 ? 2.469 53.744 -28.222 1.00 57.84 176 MET A C 1
ATOM 1302 O O . MET A 1 176 ? 3.661 54.011 -28.099 1.00 57.84 176 MET A O 1
ATOM 1306 N N . LYS A 1 177 ? 1.889 52.777 -27.492 1.00 53.38 177 LYS A N 1
ATOM 1307 C CA . LYS A 1 177 ? 2.651 51.810 -26.677 1.00 53.38 177 LYS A CA 1
ATOM 1308 C C . LYS A 1 177 ? 3.178 50.615 -27.479 1.00 53.38 177 LYS A C 1
ATOM 1310 O O . LYS A 1 177 ? 3.969 49.840 -26.939 1.00 53.38 177 LYS A O 1
ATOM 1315 N N . SER A 1 178 ? 2.772 50.446 -28.739 1.00 56.56 178 SER A N 1
ATOM 1316 C CA . SER A 1 178 ? 3.365 49.439 -29.620 1.00 56.56 178 SER A CA 1
ATOM 1317 C C . SER A 1 178 ? 4.669 49.980 -30.214 1.00 56.56 178 SER A C 1
ATOM 1319 O O . SER A 1 178 ? 4.745 51.131 -30.639 1.00 56.56 178 SER A O 1
ATOM 1321 N N . LYS A 1 179 ? 5.739 49.179 -30.153 1.00 49.81 179 LYS A N 1
ATOM 1322 C CA . LYS A 1 179 ? 7.081 49.598 -30.584 1.00 49.81 179 LYS A CA 1
ATOM 1323 C C . LYS A 1 179 ? 7.071 49.968 -32.083 1.00 49.81 179 LYS A C 1
ATOM 1325 O O . LYS A 1 179 ? 6.346 49.331 -32.845 1.00 49.81 179 LYS A O 1
ATOM 1330 N N . PRO A 1 180 ? 7.873 50.955 -32.532 1.00 57.41 180 PRO A N 1
ATOM 1331 C CA . PRO A 1 180 ? 7.915 51.366 -33.937 1.00 57.41 180 PRO A CA 1
ATOM 1332 C C . PRO A 1 180 ? 8.270 50.190 -34.859 1.00 57.41 180 PRO A C 1
ATOM 1334 O O . PRO A 1 180 ? 9.044 49.314 -34.479 1.00 57.41 180 PRO A O 1
ATOM 1337 N N . PHE A 1 181 ? 7.736 50.176 -36.083 1.00 49.84 181 PHE A N 1
ATOM 1338 C CA . PHE A 1 181 ? 7.920 49.093 -37.067 1.00 49.84 181 PHE A CA 1
ATOM 1339 C C . PHE A 1 181 ? 9.400 48.769 -37.366 1.00 49.84 181 PHE A C 1
ATOM 1341 O O . PHE A 1 181 ? 9.739 47.635 -37.690 1.00 49.84 181 PHE A O 1
ATOM 1348 N N . THR A 1 182 ? 10.302 49.729 -37.157 1.00 53.28 182 THR A N 1
ATOM 1349 C CA . TH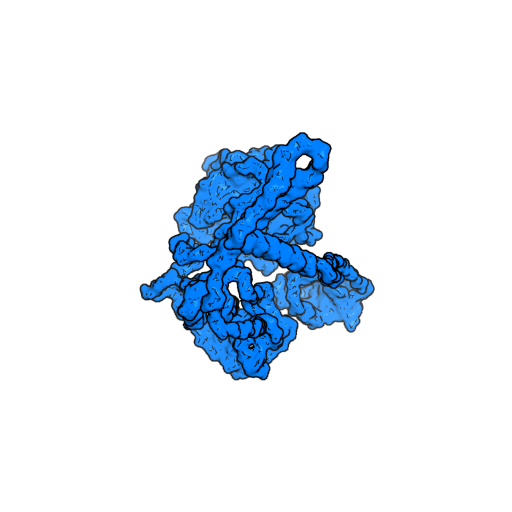R A 1 182 ? 11.760 49.561 -37.275 1.00 53.28 182 THR A CA 1
ATOM 1350 C C . THR A 1 182 ? 12.396 48.715 -36.163 1.00 53.28 182 THR A C 1
ATOM 1352 O O . THR A 1 182 ? 13.583 48.413 -36.231 1.00 53.28 182 THR A O 1
ATOM 1355 N N . SER A 1 183 ? 11.633 48.314 -35.142 1.00 57.47 183 SER A N 1
ATOM 1356 C CA . SER A 1 183 ? 12.103 47.451 -34.048 1.00 57.47 183 SER A CA 1
ATOM 1357 C C . SER A 1 183 ? 12.013 45.947 -34.348 1.00 57.47 183 SER A C 1
ATOM 1359 O O . SER A 1 183 ? 12.470 45.139 -33.537 1.00 57.47 183 SER A O 1
ATOM 1361 N N . TYR A 1 184 ? 11.473 45.559 -35.508 1.00 51.56 184 TYR A N 1
ATOM 1362 C CA . TYR A 1 184 ? 11.479 44.175 -35.982 1.00 51.56 184 TYR A CA 1
ATOM 1363 C C . TYR A 1 184 ? 12.666 43.957 -36.941 1.00 51.56 184 TYR A C 1
ATOM 1365 O O . TYR A 1 184 ? 12.807 44.704 -37.909 1.00 51.56 184 TYR A O 1
ATOM 1373 N N . PRO A 1 185 ? 13.548 42.968 -36.700 1.00 45.34 185 PRO A N 1
ATOM 1374 C CA . PRO A 1 185 ? 14.724 42.749 -37.538 1.00 45.34 185 PRO A CA 1
ATOM 1375 C C . PRO A 1 185 ? 14.335 42.297 -38.955 1.00 45.34 185 PRO A C 1
ATOM 1377 O O . PRO A 1 185 ? 13.423 41.493 -39.125 1.00 45.34 185 PRO A O 1
ATOM 1380 N N . ALA A 1 186 ? 15.083 42.757 -39.966 1.00 49.03 186 ALA A N 1
ATOM 1381 C CA . ALA A 1 186 ? 14.833 42.563 -41.404 1.00 49.03 186 ALA A CA 1
ATOM 1382 C C . ALA A 1 186 ? 14.901 41.106 -41.922 1.00 49.03 186 ALA A C 1
ATOM 1384 O O . ALA A 1 186 ? 14.853 40.878 -43.127 1.00 49.03 186 ALA A O 1
ATOM 1385 N N . HIS A 1 187 ? 14.999 40.109 -41.040 1.00 50.22 187 HIS A N 1
ATOM 1386 C CA . HIS A 1 187 ? 14.933 38.703 -41.421 1.00 50.22 187 HIS A CA 1
ATOM 1387 C C . HIS A 1 187 ? 13.750 38.042 -40.714 1.00 50.22 187 HIS A C 1
ATOM 1389 O O . HIS A 1 187 ? 13.743 37.806 -39.504 1.00 50.22 187 HIS A O 1
ATOM 1395 N N . MET A 1 188 ? 12.725 37.724 -41.494 1.00 43.88 188 MET A N 1
ATOM 1396 C CA . MET A 1 188 ? 11.675 36.824 -41.056 1.00 43.88 188 MET A CA 1
ATOM 1397 C C . MET A 1 188 ? 12.304 35.428 -41.033 1.00 43.88 188 MET A C 1
ATOM 1399 O O . MET A 1 188 ? 12.573 34.850 -42.087 1.00 43.88 188 MET A O 1
ATOM 1403 N N . LYS A 1 189 ? 12.629 34.903 -39.843 1.00 42.62 189 LYS A N 1
ATOM 1404 C CA . LYS A 1 189 ? 13.040 33.500 -39.724 1.00 42.62 189 LYS A CA 1
ATOM 1405 C C . LYS A 1 189 ? 11.910 32.671 -40.318 1.00 42.62 189 LYS A C 1
ATOM 1407 O O . LYS A 1 189 ? 10.797 32.704 -39.794 1.00 42.62 189 LYS A O 1
ATOM 1412 N N . ILE A 1 190 ? 12.204 31.962 -41.409 1.00 44.78 190 ILE A N 1
ATOM 1413 C CA . ILE A 1 190 ? 11.359 30.884 -41.930 1.00 44.78 190 ILE A CA 1
ATOM 1414 C C . ILE A 1 190 ? 10.885 30.103 -40.698 1.00 44.78 190 ILE A C 1
ATOM 1416 O O . ILE A 1 190 ? 11.750 29.763 -39.876 1.00 44.78 190 ILE A O 1
ATOM 1420 N N . PRO A 1 191 ? 9.571 29.882 -40.494 1.00 40.16 191 PRO A N 1
ATOM 1421 C CA . PRO A 1 191 ? 9.110 29.076 -39.376 1.00 40.16 191 PRO A CA 1
ATOM 1422 C C . PRO A 1 191 ? 9.920 27.788 -39.424 1.00 40.16 191 PRO A C 1
ATOM 1424 O O . PRO A 1 191 ? 9.872 27.085 -40.435 1.00 40.16 191 PRO A O 1
ATOM 1427 N N . LYS A 1 192 ? 10.756 27.534 -38.404 1.00 50.38 192 LYS A N 1
ATOM 1428 C CA . LYS A 1 192 ? 11.515 26.284 -38.352 1.00 50.38 192 LYS A CA 1
ATOM 1429 C C . LYS A 1 192 ? 10.464 25.195 -38.482 1.00 50.38 192 LYS A C 1
ATOM 1431 O O . LYS A 1 192 ? 9.593 25.115 -37.613 1.00 50.38 192 LYS A O 1
ATOM 1436 N N . ARG A 1 193 ? 10.520 24.456 -39.597 1.00 44.94 193 ARG A N 1
ATOM 1437 C CA . ARG A 1 193 ? 9.646 23.323 -39.913 1.00 44.94 193 ARG A CA 1
ATOM 1438 C C . ARG A 1 193 ? 9.409 22.570 -38.606 1.00 44.94 193 ARG A C 1
ATOM 1440 O O . ARG A 1 193 ? 10.383 22.353 -37.880 1.00 44.94 193 ARG A O 1
ATOM 1447 N N . ALA A 1 194 ? 8.152 22.295 -38.252 1.00 48.44 194 ALA A N 1
ATOM 1448 C CA . ALA A 1 194 ? 7.867 21.464 -37.087 1.00 48.44 194 ALA A CA 1
ATOM 1449 C C . ALA A 1 194 ? 8.726 20.204 -37.240 1.00 48.44 194 ALA A C 1
ATOM 1451 O O . ALA A 1 194 ? 8.602 19.495 -38.237 1.00 48.44 194 ALA A O 1
ATOM 1452 N N . GLN A 1 195 ? 9.715 20.056 -36.361 1.00 53.62 195 GLN A N 1
ATOM 1453 C CA . GLN A 1 195 ? 10.613 18.916 -36.396 1.00 53.62 195 GLN A CA 1
ATOM 1454 C C . GLN A 1 195 ? 9.756 17.725 -35.978 1.00 53.62 195 GLN A C 1
ATOM 1456 O O . GLN A 1 195 ? 8.992 17.851 -35.020 1.00 53.62 195 GLN A O 1
ATOM 1461 N N . GLU A 1 196 ? 9.792 16.643 -36.753 1.00 54.19 196 GLU A N 1
ATOM 1462 C CA . GLU A 1 196 ? 9.047 15.433 -36.411 1.00 54.19 196 GLU A CA 1
ATOM 1463 C C . GLU A 1 196 ? 9.461 14.971 -35.014 1.00 54.19 196 GLU A C 1
ATOM 1465 O O . GLU A 1 196 ? 10.647 14.977 -34.682 1.00 54.19 196 GLU A O 1
ATOM 1470 N N . ASP A 1 197 ? 8.475 14.613 -34.192 1.00 60.56 197 ASP A N 1
ATOM 1471 C CA . ASP A 1 197 ? 8.723 14.011 -32.889 1.00 60.56 197 ASP A CA 1
ATOM 1472 C C . ASP A 1 197 ? 9.311 12.614 -33.119 1.00 60.56 197 ASP A C 1
ATOM 1474 O O . ASP A 1 197 ? 8.606 11.669 -33.483 1.00 60.56 197 ASP A O 1
ATOM 1478 N N . THR A 1 198 ? 10.630 12.503 -32.982 1.00 61.12 198 THR A N 1
ATOM 1479 C CA . THR A 1 198 ? 11.363 11.253 -33.194 1.00 61.12 198 THR A CA 1
ATOM 1480 C C . THR A 1 198 ? 11.128 10.245 -32.067 1.00 61.12 198 THR A C 1
ATOM 1482 O O . THR A 1 198 ? 11.421 9.063 -32.234 1.00 61.12 198 THR A O 1
ATOM 1485 N N . LEU A 1 199 ? 10.560 10.662 -30.927 1.00 61.84 199 LEU A N 1
ATOM 1486 C CA . LEU A 1 199 ? 10.394 9.812 -29.744 1.00 61.84 199 LEU A CA 1
ATOM 1487 C C . LEU A 1 199 ? 9.126 8.944 -29.795 1.00 61.84 199 LEU A C 1
ATOM 1489 O O . LEU A 1 199 ? 9.066 7.928 -29.108 1.00 61.84 199 LEU A O 1
ATOM 1493 N N . LEU A 1 200 ? 8.144 9.284 -30.638 1.00 61.56 200 LEU A N 1
ATOM 1494 C CA . LEU A 1 200 ? 6.867 8.557 -30.769 1.00 61.56 200 LEU A CA 1
ATOM 1495 C C . LEU A 1 200 ? 6.739 7.730 -32.061 1.00 61.56 200 LEU A C 1
ATOM 1497 O O . LEU A 1 200 ? 5.645 7.290 -32.423 1.00 61.56 200 LEU A O 1
ATOM 1501 N N . GLN A 1 201 ? 7.843 7.505 -32.772 1.00 69.12 201 GLN A N 1
ATOM 1502 C CA . GLN A 1 201 ? 7.835 6.762 -34.030 1.00 69.12 201 GLN A CA 1
ATOM 1503 C C . GLN A 1 201 ? 7.699 5.251 -33.794 1.00 69.12 201 GLN A C 1
ATOM 1505 O O . GLN A 1 201 ? 8.304 4.690 -32.879 1.00 69.12 201 GLN A O 1
ATOM 1510 N N . ARG A 1 202 ? 6.902 4.583 -34.641 1.00 73.12 202 ARG A N 1
ATOM 1511 C CA . ARG A 1 202 ? 6.888 3.114 -34.709 1.00 73.12 202 ARG A CA 1
ATOM 1512 C C . ARG A 1 202 ? 8.258 2.638 -35.192 1.00 73.12 202 ARG A C 1
ATOM 1514 O O . ARG A 1 202 ? 8.792 3.203 -36.143 1.00 73.12 202 ARG A O 1
ATOM 1521 N N . GLY A 1 203 ? 8.801 1.619 -34.540 1.00 84.00 203 GLY A N 1
ATOM 1522 C CA . GLY A 1 203 ? 10.109 1.050 -34.861 1.00 84.00 203 GLY A CA 1
ATOM 1523 C C . GLY A 1 203 ? 10.060 -0.470 -34.946 1.00 84.00 203 GLY A C 1
ATOM 1524 O O . GLY A 1 203 ? 9.007 -1.032 -35.235 1.00 84.00 203 GLY A O 1
ATOM 1525 N N . LEU A 1 204 ? 11.208 -1.109 -34.718 1.00 88.75 204 LEU A N 1
ATOM 1526 C CA . LEU A 1 204 ? 11.376 -2.561 -34.803 1.00 88.75 204 LEU A CA 1
ATOM 1527 C C . LEU A 1 204 ? 10.561 -3.335 -33.762 1.00 88.75 204 LEU A C 1
ATOM 1529 O O . LEU A 1 204 ? 10.086 -4.427 -34.053 1.00 88.75 204 LEU A O 1
ATOM 1533 N N . LEU A 1 205 ? 10.461 -2.800 -32.546 1.00 87.31 205 LEU A N 1
ATOM 1534 C CA . LEU A 1 205 ? 9.829 -3.492 -31.432 1.00 87.31 205 LEU A CA 1
ATOM 1535 C C . LEU A 1 205 ? 8.335 -3.735 -31.700 1.00 87.31 205 LEU A C 1
ATOM 1537 O O . LEU A 1 205 ? 7.579 -2.792 -31.953 1.00 87.31 205 LEU A O 1
ATOM 1541 N N . ASP A 1 206 ? 7.927 -5.001 -31.593 1.00 83.75 206 ASP A N 1
ATOM 1542 C CA . ASP A 1 206 ? 6.532 -5.430 -31.634 1.00 83.75 206 ASP A CA 1
ATOM 1543 C C . ASP A 1 206 ? 6.074 -5.922 -30.243 1.00 83.75 206 ASP A C 1
ATOM 1545 O O . ASP A 1 206 ? 6.789 -6.703 -29.600 1.00 83.75 206 ASP A O 1
ATOM 1549 N N . PRO A 1 207 ? 4.926 -5.444 -29.714 1.00 75.25 207 PRO A N 1
ATOM 1550 C CA . PRO A 1 207 ? 4.483 -5.805 -28.368 1.00 75.25 207 PRO A CA 1
ATOM 1551 C C . PRO A 1 207 ? 4.212 -7.297 -28.189 1.00 75.25 207 PRO A C 1
ATOM 1553 O O . PRO A 1 207 ? 4.205 -7.763 -27.052 1.00 75.25 207 PRO A O 1
ATOM 1556 N N . VAL A 1 208 ? 3.968 -8.014 -29.283 1.00 70.56 208 VAL A N 1
ATOM 1557 C CA . VAL A 1 208 ? 3.528 -9.408 -29.313 1.00 70.56 208 VAL A CA 1
ATOM 1558 C C . VAL A 1 208 ? 4.679 -10.289 -29.809 1.00 70.56 208 VAL A C 1
ATOM 1560 O O . VAL A 1 208 ? 5.079 -11.247 -29.155 1.00 70.56 208 VAL A O 1
ATOM 1563 N N . THR A 1 209 ? 5.303 -9.902 -30.920 1.00 80.69 209 THR A N 1
ATOM 1564 C CA . THR A 1 209 ? 6.296 -10.717 -31.626 1.00 80.69 209 THR A CA 1
ATOM 1565 C C . THR A 1 209 ? 7.716 -10.486 -31.112 1.00 80.69 209 THR A C 1
ATOM 1567 O O . THR A 1 209 ? 8.190 -9.353 -31.017 1.00 80.69 209 THR A O 1
ATOM 1570 N N . TYR A 1 210 ? 8.443 -11.575 -30.856 1.00 85.19 210 TYR A N 1
ATOM 1571 C CA . TYR A 1 210 ? 9.866 -11.508 -30.534 1.00 85.19 210 TYR A CA 1
ATOM 1572 C C . TYR A 1 210 ? 10.724 -11.281 -31.781 1.00 85.19 210 TYR A C 1
ATOM 1574 O O . TYR A 1 210 ? 10.593 -11.976 -32.786 1.00 85.19 210 TYR A O 1
ATOM 1582 N N . SER A 1 211 ? 11.649 -10.335 -31.677 1.00 90.19 211 SER A N 1
ATOM 1583 C CA . SER A 1 211 ? 12.683 -10.041 -32.662 1.00 90.19 211 SER A CA 1
ATOM 1584 C C . SER A 1 211 ? 14.047 -10.494 -32.127 1.00 90.19 211 SER A C 1
ATOM 1586 O O . SER A 1 211 ? 14.434 -10.046 -31.042 1.00 90.19 211 SER A O 1
ATOM 1588 N N . PRO A 1 212 ? 14.786 -11.360 -32.843 1.00 94.62 212 PRO A N 1
ATOM 1589 C CA . PRO A 1 212 ? 16.152 -11.715 -32.476 1.00 94.62 212 PRO A CA 1
ATOM 1590 C C . PRO A 1 212 ? 17.086 -10.542 -32.774 1.00 94.62 212 PRO A C 1
ATOM 1592 O O . PRO A 1 212 ? 17.106 -10.029 -33.893 1.00 94.62 212 PRO A O 1
ATOM 1595 N N . LEU A 1 213 ? 17.851 -10.106 -31.773 1.00 96.00 213 LEU A N 1
ATOM 1596 C CA . LEU A 1 213 ? 18.863 -9.062 -31.925 1.00 96.00 213 LEU A CA 1
ATOM 1597 C C . LEU A 1 213 ? 20.232 -9.600 -31.495 1.00 96.00 213 LEU A C 1
ATOM 1599 O O . LEU A 1 213 ? 20.361 -10.047 -30.351 1.00 96.00 213 LEU A O 1
ATOM 1603 N N . PRO A 1 214 ? 21.262 -9.532 -32.356 1.00 97.00 214 PRO A N 1
ATOM 1604 C CA . PRO A 1 214 ? 22.596 -9.997 -32.009 1.00 97.00 214 PRO A CA 1
ATOM 1605 C C . PRO A 1 214 ? 23.285 -9.028 -31.045 1.00 97.00 214 PRO A C 1
ATOM 1607 O O . PRO A 1 214 ? 23.263 -7.800 -31.231 1.00 97.00 214 PRO A O 1
ATOM 1610 N N . LEU A 1 215 ? 23.943 -9.580 -30.027 1.00 97.31 215 LEU A N 1
ATOM 1611 C CA . LEU A 1 215 ? 24.780 -8.837 -29.100 1.00 97.31 215 LEU A CA 1
ATOM 1612 C C . LEU A 1 215 ? 25.987 -8.277 -29.854 1.00 97.31 215 LEU A C 1
ATOM 1614 O O . LEU A 1 215 ? 26.843 -9.007 -30.343 1.00 97.31 215 LEU A O 1
ATOM 1618 N N . LYS A 1 216 ? 26.068 -6.953 -29.939 1.00 96.25 216 LYS A N 1
ATOM 1619 C CA . LYS A 1 216 ? 27.152 -6.228 -30.606 1.00 96.25 216 LYS A CA 1
ATOM 1620 C C . LYS A 1 216 ? 28.342 -6.012 -29.682 1.00 96.25 216 LYS A C 1
ATOM 1622 O O . LYS A 1 216 ? 29.486 -6.070 -30.119 1.00 96.25 216 LYS A O 1
ATOM 1627 N N . GLN A 1 217 ? 28.068 -5.682 -28.422 1.00 96.75 217 GLN A N 1
ATOM 1628 C CA . GLN A 1 217 ? 29.095 -5.327 -27.452 1.00 96.75 217 GLN A CA 1
ATOM 1629 C C . GLN A 1 217 ? 28.621 -5.606 -26.028 1.00 96.75 217 GLN A C 1
ATOM 1631 O O . GLN A 1 217 ? 27.467 -5.359 -25.684 1.00 96.75 217 GLN A O 1
ATOM 1636 N N . LYS A 1 218 ? 29.549 -6.062 -25.186 1.00 95.56 218 LYS A N 1
ATOM 1637 C CA . LYS A 1 218 ? 29.350 -6.283 -23.756 1.00 95.56 218 LYS A CA 1
ATOM 1638 C C . LYS A 1 218 ? 30.510 -5.687 -22.977 1.00 95.56 218 LYS A C 1
ATOM 1640 O O . LYS A 1 218 ? 31.663 -6.026 -23.224 1.00 95.56 218 LYS A O 1
ATOM 1645 N N . THR A 1 219 ? 30.192 -4.820 -22.024 1.00 93.75 219 THR A N 1
ATOM 1646 C CA . THR A 1 219 ? 31.183 -4.115 -21.205 1.00 93.75 219 THR A CA 1
ATOM 1647 C C . THR A 1 219 ? 30.800 -4.227 -19.737 1.00 93.75 219 THR A C 1
ATOM 1649 O O . THR A 1 219 ? 29.667 -3.919 -19.375 1.00 93.75 219 THR A O 1
ATOM 1652 N N . LEU A 1 220 ? 31.729 -4.636 -18.875 1.00 90.75 220 LEU A N 1
ATOM 1653 C CA . LEU A 1 220 ? 31.541 -4.572 -17.426 1.00 90.75 220 LEU A CA 1
ATOM 1654 C C . LEU A 1 220 ? 31.751 -3.122 -16.965 1.00 90.75 220 LEU A C 1
ATOM 1656 O O . LEU A 1 220 ? 32.828 -2.570 -17.173 1.00 90.75 220 LEU A O 1
ATOM 1660 N N . ILE A 1 221 ? 30.726 -2.501 -16.378 1.00 88.50 221 ILE A N 1
ATOM 1661 C CA . ILE A 1 221 ? 30.754 -1.078 -15.989 1.00 88.50 221 ILE A CA 1
ATOM 1662 C C . ILE A 1 221 ? 30.793 -0.854 -14.472 1.00 88.50 221 ILE A C 1
ATOM 1664 O O . ILE A 1 221 ? 31.177 0.223 -14.032 1.00 88.50 221 ILE A O 1
ATOM 1668 N N . ALA A 1 222 ? 30.403 -1.854 -13.680 1.00 85.62 222 ALA A N 1
ATOM 1669 C CA . ALA A 1 222 ? 30.527 -1.889 -12.220 1.00 85.62 222 ALA A CA 1
ATOM 1670 C C . ALA A 1 222 ? 30.530 -3.363 -11.755 1.00 85.62 222 ALA A C 1
ATOM 1672 O O . ALA A 1 222 ? 30.266 -4.246 -12.582 1.00 85.62 222 ALA A O 1
ATOM 1673 N N . PRO A 1 223 ? 30.806 -3.679 -10.473 1.00 81.56 223 PRO A N 1
ATOM 1674 C CA . PRO A 1 223 ? 30.767 -5.055 -9.980 1.00 81.56 223 PRO A CA 1
ATOM 1675 C C . PRO A 1 223 ? 29.430 -5.737 -10.295 1.00 81.56 223 PRO A C 1
ATOM 1677 O O . PRO A 1 223 ? 28.368 -5.311 -9.839 1.00 81.56 223 PRO A O 1
ATOM 1680 N N . ASN A 1 224 ? 29.492 -6.800 -11.099 1.00 80.81 224 ASN A N 1
ATOM 1681 C CA . ASN A 1 224 ? 28.336 -7.536 -11.612 1.00 80.81 224 ASN A CA 1
ATOM 1682 C C . ASN A 1 224 ? 27.341 -6.688 -12.427 1.00 80.81 224 ASN A C 1
ATOM 1684 O O . ASN A 1 224 ? 26.179 -7.063 -12.523 1.00 80.81 224 ASN A O 1
ATOM 1688 N N . VAL A 1 225 ? 27.745 -5.562 -13.021 1.00 87.62 225 VAL A N 1
ATOM 1689 C CA . VAL A 1 225 ? 26.874 -4.754 -13.891 1.00 87.62 225 VAL A CA 1
ATOM 1690 C C . VAL A 1 225 ? 27.460 -4.657 -15.290 1.00 87.62 225 VAL A C 1
ATOM 1692 O O . VAL A 1 225 ? 28.570 -4.162 -15.480 1.00 87.62 225 VAL A O 1
ATOM 1695 N N . TYR A 1 226 ? 26.677 -5.079 -16.277 1.00 91.69 226 TYR A N 1
ATOM 1696 C CA . TYR A 1 226 ? 27.052 -5.100 -17.682 1.00 91.69 226 TYR A CA 1
ATOM 1697 C C . TYR A 1 226 ? 26.254 -4.065 -18.471 1.00 91.69 226 TYR A C 1
ATOM 1699 O O . TYR A 1 226 ? 25.036 -3.948 -18.318 1.00 91.69 226 TYR A O 1
ATOM 1707 N N . ARG A 1 227 ? 26.940 -3.345 -19.357 1.00 95.06 227 ARG A N 1
ATOM 1708 C CA . ARG A 1 227 ? 26.332 -2.631 -20.477 1.00 95.06 227 ARG A CA 1
ATOM 1709 C C . ARG A 1 227 ? 26.330 -3.569 -21.679 1.00 95.06 227 ARG A C 1
ATOM 1711 O O . ARG A 1 227 ? 27.400 -3.993 -22.115 1.00 95.06 227 ARG A O 1
ATOM 1718 N N . LEU A 1 228 ? 25.143 -3.905 -22.171 1.00 96.50 228 LEU A N 1
ATOM 1719 C CA . LEU A 1 228 ? 24.934 -4.764 -23.334 1.00 96.50 228 LEU A CA 1
ATOM 1720 C C . LEU A 1 228 ? 24.347 -3.924 -24.467 1.00 96.50 228 LEU A C 1
ATOM 1722 O O . LEU A 1 228 ? 23.289 -3.321 -24.292 1.00 96.50 228 LEU A O 1
ATOM 1726 N N . THR A 1 229 ? 25.017 -3.899 -25.611 1.00 97.38 229 THR A N 1
ATOM 1727 C CA . THR A 1 229 ? 24.573 -3.190 -26.815 1.00 97.38 229 THR A CA 1
ATOM 1728 C C . THR A 1 229 ? 24.232 -4.222 -27.878 1.00 97.38 229 THR A C 1
ATOM 1730 O O . THR A 1 229 ? 25.080 -5.031 -28.242 1.00 97.38 229 THR A O 1
ATOM 1733 N N . PHE A 1 230 ? 23.013 -4.183 -28.398 1.00 97.56 230 PHE A N 1
ATOM 1734 C CA . PHE A 1 230 ? 22.498 -5.078 -29.433 1.00 97.56 230 PHE A CA 1
ATOM 1735 C C . PHE A 1 230 ? 22.344 -4.320 -30.751 1.00 97.56 230 PHE A C 1
ATOM 1737 O O . PHE A 1 230 ? 22.027 -3.128 -30.744 1.00 97.56 230 PHE A O 1
ATOM 1744 N N . SER A 1 231 ? 22.573 -4.993 -31.880 1.00 96.81 231 SER A N 1
ATOM 1745 C CA . SER A 1 231 ? 22.362 -4.388 -33.203 1.00 96.81 231 SER A CA 1
ATOM 1746 C C . SER A 1 231 ? 20.909 -4.544 -33.640 1.00 96.81 231 SER A C 1
ATOM 1748 O O . SER A 1 231 ? 20.346 -5.631 -33.549 1.00 96.81 231 SER A O 1
ATOM 1750 N N . LEU A 1 232 ? 20.314 -3.474 -34.162 1.00 95.31 232 LEU A N 1
ATOM 1751 C CA . LEU A 1 232 ? 19.061 -3.555 -34.915 1.00 95.31 232 LEU A CA 1
ATOM 1752 C C . LEU A 1 232 ? 19.358 -3.952 -36.380 1.00 95.31 232 LEU A C 1
ATOM 1754 O O . LEU A 1 232 ? 20.507 -3.828 -36.813 1.00 95.31 232 LEU A O 1
ATOM 1758 N N . PRO A 1 233 ? 18.355 -4.394 -37.169 1.00 92.25 233 PRO A N 1
ATOM 1759 C CA . PRO A 1 233 ? 18.558 -4.919 -38.524 1.00 92.25 233 PRO A CA 1
ATOM 1760 C C . PRO A 1 233 ? 19.358 -4.016 -39.468 1.00 92.25 233 PRO A C 1
ATOM 1762 O O . PRO A 1 233 ? 20.099 -4.506 -40.317 1.00 92.25 233 PRO A O 1
ATOM 1765 N N . THR A 1 234 ? 19.228 -2.694 -39.332 1.00 91.44 234 THR A N 1
ATOM 1766 C CA . THR A 1 234 ? 20.042 -1.725 -40.073 1.00 91.44 234 THR A CA 1
ATOM 1767 C C . THR A 1 234 ? 20.545 -0.619 -39.154 1.00 91.44 234 THR A C 1
ATOM 1769 O O . THR A 1 234 ? 19.919 -0.297 -38.146 1.00 91.44 234 THR A O 1
ATOM 1772 N N . THR A 1 235 ? 21.623 0.056 -39.556 1.00 90.25 235 THR A N 1
ATOM 1773 C CA . THR A 1 235 ? 22.175 1.227 -38.847 1.00 90.25 235 THR A CA 1
ATOM 1774 C C . THR A 1 235 ? 21.239 2.440 -38.815 1.00 90.25 235 THR A C 1
ATOM 1776 O O . THR A 1 235 ? 21.498 3.389 -38.085 1.00 90.25 235 THR A O 1
ATOM 1779 N N . SER A 1 236 ? 20.158 2.421 -39.598 1.00 90.38 236 SER A N 1
ATOM 1780 C CA . SER A 1 236 ? 19.117 3.452 -39.632 1.00 90.38 236 SER A CA 1
ATOM 1781 C C . SER A 1 236 ? 17.808 3.019 -38.968 1.00 90.38 236 SER A C 1
ATOM 1783 O O . SER A 1 236 ? 16.866 3.808 -38.925 1.00 90.38 236 SER A O 1
ATOM 1785 N N . THR A 1 237 ? 17.718 1.777 -38.478 1.00 90.00 237 THR A N 1
ATOM 1786 C CA . THR A 1 237 ? 16.495 1.260 -37.857 1.00 90.00 237 THR A CA 1
ATOM 1787 C C . THR A 1 237 ? 16.227 1.988 -36.545 1.00 90.00 237 THR A C 1
ATOM 1789 O O . THR A 1 237 ? 17.128 2.161 -35.726 1.00 90.00 237 THR A O 1
ATOM 1792 N N . ILE A 1 238 ? 14.976 2.390 -36.336 1.00 90.50 238 ILE A N 1
ATOM 1793 C CA . ILE A 1 238 ? 14.508 2.981 -35.082 1.00 90.50 238 ILE A CA 1
ATOM 1794 C C . ILE A 1 238 ? 14.021 1.859 -34.168 1.00 90.50 238 ILE A C 1
ATOM 1796 O O . ILE A 1 238 ? 13.313 0.953 -34.611 1.00 90.50 238 ILE A O 1
ATOM 1800 N N . LEU A 1 239 ? 14.366 1.937 -32.885 1.00 90.81 239 LEU A N 1
ATOM 1801 C CA . LEU A 1 239 ? 13.970 0.943 -31.892 1.00 90.81 239 LEU A CA 1
ATOM 1802 C C . LEU A 1 239 ? 12.441 0.841 -31.750 1.00 90.81 239 LEU A C 1
ATOM 1804 O O . LEU A 1 239 ? 11.889 -0.254 -31.784 1.00 90.81 239 LEU A O 1
ATOM 1808 N N . GLY A 1 240 ? 11.747 1.977 -31.654 1.00 88.44 240 GLY A N 1
ATOM 1809 C CA . GLY A 1 240 ? 10.291 2.025 -31.495 1.00 88.44 240 GLY A CA 1
ATOM 1810 C C . GLY A 1 240 ? 9.844 1.934 -30.041 1.00 88.44 240 GLY A C 1
ATOM 1811 O O . GLY A 1 240 ? 8.814 1.333 -29.752 1.00 88.44 240 GLY A O 1
ATOM 1812 N N . LEU A 1 241 ? 10.623 2.510 -29.122 1.00 88.69 241 LEU A N 1
ATOM 1813 C CA . LEU A 1 241 ? 10.367 2.476 -27.686 1.00 88.69 241 LEU A CA 1
ATOM 1814 C C . LEU A 1 241 ? 9.928 3.856 -27.170 1.00 88.69 241 LEU A C 1
ATOM 1816 O O . LEU A 1 241 ? 10.763 4.757 -27.061 1.00 88.69 241 LEU A O 1
ATOM 1820 N N . PRO A 1 242 ? 8.645 4.040 -26.816 1.00 87.62 242 PRO A N 1
ATOM 1821 C CA . PRO A 1 242 ? 8.193 5.229 -26.107 1.00 87.62 242 PRO A CA 1
ATOM 1822 C C . PRO A 1 242 ? 8.916 5.406 -24.766 1.00 87.62 242 PRO A C 1
ATOM 1824 O O . PRO A 1 242 ? 9.139 4.451 -24.022 1.00 87.62 242 PRO A O 1
ATOM 1827 N N . ILE A 1 243 ? 9.256 6.652 -24.439 1.00 88.94 243 ILE A N 1
ATOM 1828 C CA . ILE A 1 243 ? 10.036 6.992 -23.243 1.00 88.94 243 ILE A CA 1
ATOM 1829 C C . ILE A 1 243 ? 9.262 6.638 -21.968 1.00 88.94 243 ILE A C 1
ATOM 1831 O O . ILE A 1 243 ? 8.147 7.121 -21.763 1.00 88.94 243 ILE A O 1
ATOM 1835 N N . GLY A 1 244 ? 9.874 5.838 -21.091 1.00 77.50 244 GLY A N 1
ATOM 1836 C CA . GLY A 1 244 ? 9.260 5.332 -19.858 1.00 77.50 244 GLY A CA 1
ATOM 1837 C C . GLY A 1 244 ? 8.735 3.894 -19.956 1.00 77.50 244 GLY A C 1
ATOM 1838 O O . GLY A 1 244 ? 8.300 3.343 -18.943 1.00 77.50 244 GLY A O 1
ATOM 1839 N N . GLN A 1 245 ? 8.803 3.275 -21.139 1.00 84.44 245 GLN A N 1
ATOM 1840 C CA . GLN A 1 245 ? 8.480 1.865 -21.366 1.00 84.44 245 GLN A CA 1
ATOM 1841 C C . GLN A 1 245 ? 9.739 0.980 -21.376 1.00 84.44 245 GLN A C 1
ATOM 1843 O O . GLN A 1 245 ? 10.874 1.456 -21.403 1.00 84.44 245 GLN A O 1
ATOM 1848 N N . HIS A 1 246 ? 9.530 -0.334 -21.350 1.00 86.12 246 HIS A N 1
ATOM 1849 C CA . HIS A 1 246 ? 10.581 -1.350 -21.304 1.00 86.12 246 HIS A CA 1
ATOM 1850 C C . HIS A 1 246 ? 10.386 -2.430 -22.379 1.00 86.12 246 HIS A C 1
ATOM 1852 O O . HIS A 1 246 ? 9.343 -2.498 -23.036 1.00 86.12 246 HIS A O 1
ATOM 1858 N N . VAL A 1 247 ? 11.406 -3.273 -22.548 1.00 90.94 247 VAL A N 1
ATOM 1859 C CA . VAL A 1 247 ? 11.387 -4.467 -23.408 1.00 90.94 247 VAL A CA 1
ATOM 1860 C C . VAL A 1 247 ? 11.390 -5.727 -22.554 1.00 90.94 247 VAL A C 1
ATOM 1862 O O . VAL A 1 247 ? 11.856 -5.704 -21.416 1.00 90.94 247 VAL A O 1
ATOM 1865 N N . THR A 1 248 ? 10.901 -6.832 -23.102 1.00 85.50 248 THR A N 1
ATOM 1866 C CA . THR A 1 248 ? 10.956 -8.152 -22.471 1.00 85.50 248 THR A CA 1
ATOM 1867 C C . THR A 1 248 ? 11.930 -9.034 -23.235 1.00 85.50 248 THR A C 1
ATOM 1869 O O . THR A 1 248 ? 11.828 -9.159 -24.455 1.00 85.50 248 THR A O 1
ATOM 1872 N N . ILE A 1 249 ? 12.853 -9.655 -22.504 1.00 87.62 249 ILE A N 1
ATOM 1873 C CA . ILE A 1 249 ? 13.773 -10.671 -23.018 1.00 87.62 249 ILE A CA 1
ATOM 1874 C C . ILE A 1 249 ? 13.246 -12.043 -22.621 1.00 87.62 249 ILE A C 1
ATOM 1876 O O . ILE A 1 249 ? 12.830 -12.209 -21.474 1.00 87.62 249 ILE A O 1
ATOM 1880 N N . LYS A 1 250 ? 13.283 -13.005 -23.546 1.00 83.50 250 LYS A N 1
ATOM 1881 C CA . LYS A 1 250 ? 12.978 -14.423 -23.302 1.00 83.50 250 LYS A CA 1
ATOM 1882 C C . LYS A 1 250 ? 14.206 -15.273 -23.615 1.00 83.50 250 LYS A C 1
ATOM 1884 O O . LYS A 1 250 ? 14.853 -15.035 -24.632 1.00 83.50 250 LYS A O 1
ATOM 1889 N N . ALA A 1 251 ? 14.503 -16.244 -22.761 1.00 82.88 251 ALA A N 1
ATOM 1890 C CA . ALA A 1 251 ? 15.530 -17.248 -23.008 1.00 82.88 251 ALA A CA 1
ATOM 1891 C C . ALA A 1 251 ? 15.190 -18.565 -22.310 1.00 82.88 251 ALA A C 1
ATOM 1893 O O . ALA A 1 251 ? 14.560 -18.553 -21.252 1.00 82.88 251 ALA A O 1
ATOM 1894 N N . ASP A 1 252 ? 15.665 -19.669 -22.875 1.00 80.81 252 ASP A N 1
ATOM 1895 C CA . ASP A 1 252 ? 15.599 -20.980 -22.238 1.00 80.81 252 ASP A CA 1
ATOM 1896 C C . ASP A 1 252 ? 16.841 -21.169 -21.360 1.00 80.81 252 ASP A C 1
ATOM 1898 O O . ASP A 1 252 ? 17.975 -21.127 -21.839 1.00 80.81 252 ASP A O 1
ATOM 1902 N N . VAL A 1 253 ? 16.633 -21.342 -20.057 1.00 77.19 253 VAL A N 1
ATOM 1903 C CA . VAL A 1 253 ? 17.695 -21.519 -19.063 1.00 77.19 253 VAL A CA 1
ATOM 1904 C C . VAL A 1 253 ? 17.421 -22.812 -18.313 1.00 77.19 253 VAL A C 1
ATOM 1906 O O . VAL A 1 253 ? 16.376 -22.949 -17.687 1.00 77.19 253 VAL A O 1
ATOM 1909 N N . ASP A 1 254 ? 18.353 -23.764 -18.379 1.00 78.69 254 ASP A N 1
ATOM 1910 C CA . ASP A 1 254 ? 18.235 -25.080 -17.731 1.00 78.69 254 ASP A CA 1
ATOM 1911 C C . ASP A 1 254 ? 16.956 -25.862 -18.118 1.00 78.69 254 ASP A C 1
ATOM 1913 O O . ASP A 1 254 ? 16.438 -26.652 -17.334 1.00 78.69 254 ASP A O 1
ATOM 1917 N N . GLY A 1 255 ? 16.448 -25.657 -19.340 1.00 73.81 255 GLY A N 1
ATOM 1918 C CA . GLY A 1 255 ? 15.227 -26.303 -19.845 1.00 73.81 255 GLY A CA 1
ATOM 1919 C C . GLY A 1 255 ? 13.920 -25.575 -19.508 1.00 73.81 255 GLY A C 1
ATOM 1920 O O . GLY A 1 255 ? 12.864 -26.025 -19.944 1.00 73.81 255 GLY A O 1
ATOM 1921 N N . GLU A 1 256 ? 13.981 -24.446 -18.794 1.00 65.50 256 GLU A N 1
ATOM 1922 C CA . GLU A 1 256 ? 12.832 -23.591 -18.477 1.00 65.50 256 GLU A CA 1
ATOM 1923 C C . GLU A 1 256 ? 12.862 -22.292 -19.296 1.00 65.50 256 GLU A C 1
ATOM 1925 O O . GLU A 1 256 ? 13.880 -21.597 -19.360 1.00 65.50 256 GLU A O 1
ATOM 1930 N N . SER A 1 257 ? 11.723 -21.912 -19.878 1.00 77.06 257 SER A N 1
ATOM 1931 C CA . SER A 1 257 ? 11.580 -20.661 -20.629 1.00 77.06 257 SER A CA 1
ATOM 1932 C C . SER A 1 257 ? 11.358 -19.482 -19.672 1.00 77.06 257 SER A C 1
ATOM 1934 O O . SER A 1 257 ? 10.256 -19.269 -19.165 1.00 77.06 257 SER A O 1
ATOM 1936 N N . VAL A 1 258 ? 12.372 -18.636 -19.484 1.00 74.81 258 VAL A N 1
ATOM 1937 C CA . VAL A 1 258 ? 12.325 -17.485 -18.572 1.00 74.81 258 VAL A CA 1
ATOM 1938 C C . VAL A 1 258 ? 12.207 -16.174 -19.348 1.00 74.81 258 VAL A C 1
ATOM 1940 O O . VAL A 1 258 ? 13.039 -15.857 -20.196 1.00 74.81 258 VAL A O 1
ATOM 1943 N N . ALA A 1 259 ? 11.210 -15.353 -18.999 1.00 77.75 259 ALA A N 1
ATOM 1944 C CA . ALA A 1 259 ? 11.048 -14.002 -19.538 1.00 77.75 259 ALA A CA 1
ATOM 1945 C C . ALA A 1 259 ? 11.162 -12.921 -18.450 1.00 77.75 259 ALA A C 1
ATOM 1947 O O . ALA A 1 259 ? 10.581 -13.057 -17.370 1.00 77.75 259 ALA A O 1
ATOM 1948 N N . ARG A 1 260 ? 11.899 -11.831 -18.707 1.00 77.06 260 ARG A N 1
ATOM 1949 C CA . ARG A 1 260 ? 12.006 -10.675 -17.790 1.00 77.06 260 ARG A CA 1
ATOM 1950 C C . ARG A 1 260 ? 12.046 -9.349 -18.540 1.00 77.06 260 ARG A C 1
ATOM 1952 O O . ARG A 1 260 ? 12.522 -9.274 -19.672 1.00 77.06 260 ARG A O 1
ATOM 1959 N N . SER A 1 261 ? 11.570 -8.301 -17.875 1.00 85.12 261 SER A N 1
ATOM 1960 C CA . SER A 1 261 ? 11.552 -6.941 -18.409 1.00 85.12 261 SER A CA 1
ATOM 1961 C C . SER A 1 261 ? 12.808 -6.158 -18.039 1.00 85.12 261 SER A C 1
ATOM 1963 O O . SER A 1 261 ? 13.254 -6.186 -16.893 1.00 85.12 261 SER A O 1
ATOM 1965 N N . TYR A 1 262 ? 13.333 -5.408 -19.003 1.00 86.88 262 TYR A N 1
ATOM 1966 C CA . TYR A 1 262 ? 14.480 -4.520 -18.843 1.00 86.88 262 TYR A CA 1
ATOM 1967 C C . TYR A 1 262 ? 14.198 -3.190 -19.524 1.00 86.88 262 TYR A C 1
ATOM 1969 O O . TYR A 1 262 ? 13.646 -3.160 -20.622 1.00 86.88 262 TYR A O 1
ATOM 1977 N N . THR A 1 263 ? 14.593 -2.089 -18.888 1.00 90.56 263 THR A N 1
ATOM 1978 C CA . THR A 1 263 ? 14.440 -0.748 -19.459 1.00 90.56 263 THR A CA 1
ATOM 1979 C C . THR A 1 263 ? 15.703 -0.371 -20.230 1.00 90.56 263 THR A C 1
ATOM 1981 O O . THR A 1 263 ? 16.762 -0.234 -19.610 1.00 90.56 263 THR A O 1
ATOM 1984 N N . PRO A 1 264 ? 15.629 -0.191 -21.561 1.00 95.19 264 PRO A N 1
ATOM 1985 C CA . PRO A 1 264 ? 16.768 0.274 -22.338 1.00 95.19 264 PRO A CA 1
ATOM 1986 C C . PRO A 1 264 ? 17.247 1.656 -21.914 1.00 95.19 264 PRO A C 1
ATOM 1988 O O . PRO A 1 264 ? 16.452 2.511 -21.546 1.00 95.19 264 PRO A O 1
ATOM 1991 N N . VAL A 1 265 ? 18.550 1.893 -21.986 1.00 94.31 265 VAL A N 1
ATOM 1992 C CA . VAL A 1 265 ? 19.148 3.226 -21.800 1.00 94.31 265 VAL A CA 1
ATOM 1993 C C . VAL A 1 265 ? 19.313 3.967 -23.132 1.00 94.31 265 VAL A C 1
ATOM 1995 O O . VAL A 1 265 ? 19.499 5.188 -23.142 1.00 94.31 265 VAL A O 1
ATOM 1998 N N . SER A 1 266 ? 19.189 3.241 -24.248 1.00 93.31 266 SER A N 1
ATOM 1999 C CA . SER A 1 266 ? 19.007 3.793 -25.590 1.00 93.31 266 SER A CA 1
ATOM 2000 C C . SER A 1 266 ? 17.578 4.309 -25.798 1.00 93.31 266 SER A C 1
ATOM 2002 O O . SER A 1 266 ? 16.634 3.845 -25.156 1.00 93.31 266 SER A O 1
ATOM 2004 N N . ASN A 1 267 ? 17.401 5.239 -26.732 1.00 90.12 267 ASN A N 1
ATOM 2005 C CA . ASN A 1 267 ? 16.103 5.756 -27.160 1.00 90.12 267 ASN A CA 1
ATOM 2006 C C . ASN A 1 267 ? 16.000 5.784 -28.701 1.00 90.12 267 ASN A C 1
ATOM 2008 O O . ASN A 1 267 ? 16.926 5.392 -29.404 1.00 90.12 267 ASN A O 1
ATOM 2012 N N . ASN A 1 268 ? 14.873 6.249 -29.248 1.00 89.50 268 ASN A N 1
ATOM 2013 C CA . ASN A 1 268 ? 14.633 6.257 -30.700 1.00 89.50 268 ASN A CA 1
ATOM 2014 C C . ASN A 1 268 ? 15.600 7.140 -31.516 1.00 89.50 268 ASN A C 1
ATOM 2016 O O . ASN A 1 268 ? 15.612 7.035 -32.741 1.00 89.50 268 ASN A O 1
ATOM 2020 N N . SER A 1 269 ? 16.396 8.002 -30.874 1.00 87.75 269 SER A N 1
ATOM 2021 C CA . SER A 1 269 ? 17.452 8.768 -31.547 1.00 87.75 269 SER A CA 1
ATOM 2022 C C . SER A 1 269 ? 18.747 7.968 -31.748 1.00 87.75 269 SER A C 1
ATOM 2024 O O . SER A 1 269 ? 19.543 8.316 -32.622 1.00 87.75 269 SER A O 1
ATOM 2026 N N . ASP A 1 270 ? 18.932 6.864 -31.015 1.00 92.06 270 ASP A N 1
ATOM 2027 C CA . ASP A 1 270 ? 20.081 5.967 -31.149 1.00 92.06 270 ASP A CA 1
ATOM 2028 C C . ASP A 1 270 ? 19.810 4.933 -32.248 1.00 92.06 270 ASP A C 1
ATOM 2030 O O . ASP A 1 270 ? 19.431 3.786 -32.004 1.00 92.06 270 ASP A O 1
ATOM 2034 N N . LEU A 1 271 ? 19.954 5.368 -33.499 1.00 92.75 271 LEU A N 1
ATOM 2035 C CA . LEU A 1 271 ? 19.645 4.527 -34.651 1.00 92.75 271 LEU A CA 1
ATOM 2036 C C . LEU A 1 271 ? 20.522 3.269 -34.689 1.00 92.75 271 LEU A C 1
ATOM 2038 O O . LEU A 1 271 ? 21.736 3.308 -34.483 1.00 92.75 271 LEU A O 1
ATOM 2042 N N . GLY A 1 272 ? 19.889 2.145 -35.008 1.00 93.69 272 GLY A N 1
ATOM 2043 C CA . GLY A 1 272 ? 20.568 0.879 -35.235 1.00 93.69 272 GLY A CA 1
ATOM 2044 C C . GLY A 1 272 ? 21.007 0.127 -33.981 1.00 93.69 272 GLY A C 1
ATOM 2045 O O . GLY A 1 272 ? 21.643 -0.918 -34.127 1.00 93.69 272 GLY A O 1
ATOM 2046 N N . VAL A 1 273 ? 20.696 0.611 -32.771 1.00 95.81 273 VAL A N 1
ATOM 2047 C CA . VAL A 1 273 ? 21.119 -0.042 -31.523 1.00 95.81 273 VAL A CA 1
ATOM 2048 C C . VAL A 1 273 ? 20.027 -0.099 -30.450 1.00 95.81 273 VAL A C 1
ATOM 2050 O O . VAL A 1 273 ? 19.152 0.759 -30.368 1.00 95.81 273 VAL A O 1
ATOM 2053 N N . LEU A 1 274 ? 20.116 -1.119 -29.595 1.00 96.19 274 LEU A N 1
ATOM 2054 C CA . LEU A 1 274 ? 19.400 -1.225 -28.322 1.00 96.19 274 LEU A CA 1
ATOM 2055 C C . LEU A 1 274 ? 20.438 -1.412 -27.217 1.00 96.19 274 LEU A C 1
ATOM 2057 O O . LEU A 1 274 ? 21.242 -2.336 -27.288 1.00 96.19 274 LEU A O 1
ATOM 2061 N N . GLU A 1 275 ? 20.429 -0.563 -26.193 1.00 96.88 275 GLU A N 1
ATOM 2062 C CA . GLU A 1 275 ? 21.371 -0.651 -25.073 1.00 96.88 275 GLU A CA 1
ATOM 2063 C C . GLU A 1 275 ? 20.670 -0.936 -23.750 1.00 96.88 275 GLU A C 1
ATOM 2065 O O . GLU A 1 275 ? 19.722 -0.244 -23.376 1.00 96.88 275 GLU A O 1
ATOM 2070 N N . LEU A 1 276 ? 21.176 -1.919 -23.008 1.00 95.44 276 LEU A N 1
ATOM 2071 C CA . LEU A 1 276 ? 20.732 -2.267 -21.662 1.00 95.44 276 LEU A CA 1
ATOM 2072 C C . LEU A 1 276 ? 21.865 -2.087 -20.651 1.00 95.44 276 LEU A C 1
ATOM 2074 O O . LEU A 1 276 ? 23.027 -2.371 -20.937 1.00 95.44 276 LEU A O 1
ATOM 2078 N N . VAL A 1 277 ? 21.502 -1.693 -19.431 1.00 93.38 277 VAL A N 1
ATOM 2079 C CA . VAL A 1 277 ? 22.386 -1.732 -18.259 1.00 93.38 277 VAL A CA 1
ATOM 2080 C C . VAL A 1 277 ? 21.792 -2.705 -17.251 1.00 93.38 277 VAL A C 1
ATOM 2082 O O . VAL A 1 277 ? 20.739 -2.442 -16.673 1.00 93.38 277 VAL A O 1
ATOM 2085 N N . ILE A 1 278 ? 22.450 -3.848 -17.066 1.00 87.06 278 ILE A N 1
ATOM 2086 C CA . ILE A 1 278 ? 21.913 -4.989 -16.321 1.00 87.06 278 ILE A CA 1
ATOM 2087 C C . ILE A 1 278 ? 22.855 -5.357 -15.189 1.00 87.06 278 ILE A C 1
ATOM 2089 O O . ILE A 1 278 ? 24.041 -5.590 -15.409 1.00 87.06 278 ILE A O 1
ATOM 2093 N N . LYS A 1 279 ? 22.303 -5.477 -13.981 1.00 82.94 279 LYS A N 1
ATOM 2094 C CA . LYS A 1 279 ? 22.995 -6.085 -12.846 1.00 82.94 279 LYS A CA 1
ATOM 2095 C C . LYS A 1 279 ? 22.741 -7.591 -12.834 1.00 82.94 279 LYS A C 1
ATOM 2097 O O . LYS A 1 279 ? 21.593 -8.032 -12.805 1.00 82.94 279 LYS A O 1
ATOM 2102 N N . ALA A 1 280 ? 23.815 -8.366 -12.869 1.00 77.88 280 ALA A N 1
ATOM 2103 C CA . ALA A 1 280 ? 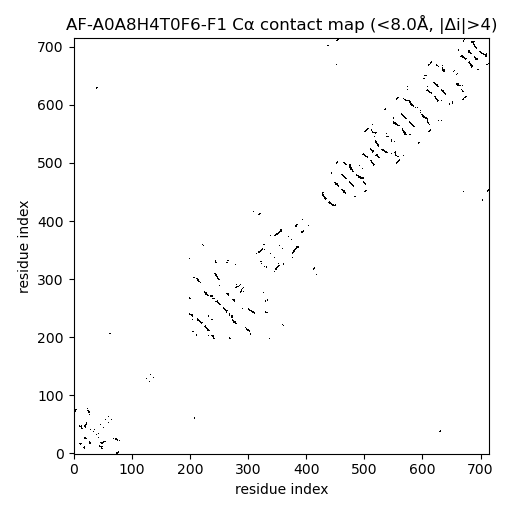23.816 -9.795 -12.631 1.00 77.88 280 ALA A CA 1
ATOM 2104 C C . ALA A 1 280 ? 23.732 -10.062 -11.126 1.00 77.88 280 ALA A C 1
ATOM 2106 O O . ALA A 1 280 ? 24.508 -9.526 -10.333 1.00 77.88 280 ALA A O 1
ATOM 2107 N N . TYR A 1 281 ? 22.768 -10.889 -10.743 1.00 71.81 281 TYR A N 1
ATOM 2108 C CA . TYR A 1 281 ? 22.595 -11.348 -9.371 1.00 71.81 281 TYR A CA 1
ATOM 2109 C C . TYR A 1 281 ? 23.029 -12.810 -9.320 1.00 71.81 281 TYR A C 1
ATOM 2111 O O . TYR A 1 281 ? 22.613 -13.539 -10.215 1.00 71.81 281 TYR A O 1
ATOM 2119 N N . PRO A 1 282 ? 23.829 -13.249 -8.332 1.00 60.41 282 PRO A N 1
ATOM 2120 C CA . PRO A 1 282 ? 24.353 -14.618 -8.279 1.00 60.41 282 PRO A CA 1
ATOM 2121 C C . PRO A 1 282 ? 23.281 -15.690 -8.528 1.00 60.41 282 PRO A C 1
ATOM 2123 O O . PRO A 1 282 ? 23.453 -16.530 -9.409 1.00 60.41 282 PRO A O 1
ATOM 2126 N N . ASP A 1 283 ? 22.119 -15.549 -7.888 1.00 63.41 283 ASP A N 1
ATOM 2127 C CA . ASP A 1 283 ? 21.005 -16.506 -7.973 1.00 63.41 283 ASP A CA 1
ATOM 2128 C C . ASP A 1 283 ? 19.995 -16.201 -9.104 1.00 63.41 283 ASP A C 1
ATOM 2130 O O . ASP A 1 283 ? 18.942 -16.829 -9.220 1.00 63.41 283 ASP A O 1
ATOM 2134 N N . GLY A 1 284 ? 20.271 -15.205 -9.950 1.00 64.56 284 GLY A N 1
ATOM 2135 C CA . GLY A 1 284 ? 19.340 -14.732 -10.971 1.00 64.56 284 GLY A CA 1
ATOM 2136 C C . GLY A 1 284 ? 19.307 -15.612 -12.222 1.00 64.56 284 GLY A C 1
ATOM 2137 O O . GLY A 1 284 ? 20.152 -15.444 -13.095 1.00 64.56 284 GLY A O 1
ATOM 2138 N N . LYS A 1 285 ? 18.267 -16.449 -12.383 1.00 70.38 285 LYS A N 1
ATOM 2139 C CA . LYS A 1 285 ? 18.093 -17.354 -13.546 1.00 70.38 285 LYS A CA 1
ATOM 2140 C C . LYS A 1 285 ? 18.416 -16.694 -14.901 1.00 70.38 285 LYS A C 1
ATOM 2142 O O . LYS A 1 285 ? 19.268 -17.186 -15.622 1.00 70.38 285 LYS A O 1
ATOM 2147 N N . LEU A 1 286 ? 17.807 -15.551 -15.237 1.00 76.69 286 LEU A N 1
ATOM 2148 C CA . LEU A 1 286 ? 18.060 -14.892 -16.531 1.00 76.69 286 LEU A CA 1
ATOM 2149 C C . LEU A 1 286 ? 19.315 -13.999 -16.535 1.00 76.69 286 LEU A C 1
ATOM 2151 O O . LEU A 1 286 ? 19.987 -13.872 -17.555 1.00 76.69 286 LEU A O 1
ATOM 2155 N N . THR A 1 287 ? 19.649 -13.344 -15.420 1.00 74.56 287 THR A N 1
ATOM 2156 C CA . THR A 1 287 ? 20.741 -12.358 -15.410 1.00 74.56 287 THR A CA 1
ATOM 2157 C C . THR A 1 287 ? 22.116 -12.996 -15.261 1.00 74.56 287 THR A C 1
ATOM 2159 O O . THR A 1 287 ? 23.002 -12.630 -16.026 1.00 74.56 287 THR A O 1
ATOM 2162 N N . SER A 1 288 ? 22.318 -13.935 -14.328 1.00 70.75 288 SER A N 1
ATOM 2163 C CA . SER A 1 288 ? 23.619 -14.591 -14.134 1.00 70.75 288 SER A CA 1
ATOM 2164 C C . SER A 1 288 ? 23.834 -15.786 -15.054 1.00 70.75 288 SER A C 1
ATOM 2166 O O . SER A 1 288 ? 24.940 -15.934 -15.564 1.00 70.75 288 SER A O 1
ATOM 2168 N N . LYS A 1 289 ? 22.808 -16.609 -15.308 1.00 74.00 289 LYS A N 1
ATOM 2169 C CA . LYS A 1 289 ? 22.983 -17.831 -16.117 1.00 74.00 289 LYS A CA 1
ATOM 2170 C C . LYS A 1 289 ? 22.865 -17.623 -17.629 1.00 74.00 289 LYS A C 1
ATOM 2172 O O . LYS A 1 289 ? 23.335 -18.473 -18.375 1.00 74.00 289 LYS A O 1
ATOM 2177 N N . TYR A 1 290 ? 22.259 -16.519 -18.074 1.00 85.19 290 TYR A N 1
ATOM 2178 C CA . TYR A 1 290 ? 22.076 -16.223 -19.499 1.00 85.19 290 TYR A CA 1
ATOM 2179 C C . TYR A 1 290 ? 22.730 -14.898 -19.904 1.00 85.19 290 TYR A C 1
ATOM 2181 O O . TYR A 1 290 ? 23.760 -14.881 -20.566 1.00 85.19 290 TYR A O 1
ATOM 2189 N N . LEU A 1 291 ? 22.214 -13.749 -19.457 1.00 85.75 291 LEU A N 1
ATOM 2190 C CA . LEU A 1 291 ? 22.696 -12.442 -19.940 1.00 85.75 291 LEU A CA 1
ATOM 2191 C C . LEU A 1 291 ? 24.175 -12.173 -19.600 1.00 85.75 291 LEU A C 1
ATOM 2193 O O . LEU A 1 291 ? 24.910 -11.579 -20.393 1.00 85.75 291 LEU A O 1
ATOM 2197 N N . ALA A 1 292 ? 24.635 -12.623 -18.430 1.00 84.12 292 ALA A N 1
ATOM 2198 C CA . ALA A 1 292 ? 26.033 -12.509 -18.025 1.00 84.12 292 ALA A CA 1
ATOM 2199 C C . ALA A 1 292 ? 26.961 -13.518 -18.719 1.00 84.12 292 ALA A C 1
ATOM 2201 O O . ALA A 1 292 ? 28.171 -13.288 -18.706 1.00 84.12 292 ALA A O 1
ATOM 2202 N N . THR A 1 293 ? 26.445 -14.564 -19.369 1.00 87.69 293 THR A N 1
ATOM 2203 C CA . THR A 1 293 ? 27.248 -15.547 -20.120 1.00 87.69 293 THR A CA 1
ATOM 2204 C C . THR A 1 293 ? 27.282 -15.274 -21.621 1.00 87.69 293 THR A C 1
ATOM 2206 O O . THR A 1 293 ? 28.195 -15.764 -22.269 1.00 87.69 293 THR A O 1
ATOM 2209 N N . LEU A 1 294 ? 26.388 -14.423 -22.147 1.00 91.38 294 LEU A N 1
ATOM 2210 C CA . LEU A 1 294 ? 26.354 -14.071 -23.574 1.00 91.38 294 LEU A CA 1
ATOM 2211 C C . LEU A 1 294 ? 27.711 -13.615 -24.126 1.00 91.38 294 LEU A C 1
ATOM 2213 O O . LEU A 1 294 ? 28.399 -12.781 -23.512 1.00 91.38 294 LEU A O 1
ATOM 2217 N N . GLU A 1 295 ? 28.020 -14.087 -25.325 1.00 93.94 295 GLU A N 1
ATOM 2218 C CA . GLU A 1 295 ? 29.158 -13.689 -26.141 1.00 93.94 295 GLU A CA 1
ATOM 2219 C C . GLU A 1 295 ? 28.720 -12.772 -27.290 1.00 93.94 295 GLU A C 1
ATOM 2221 O O . GLU A 1 295 ? 27.558 -12.714 -27.697 1.00 93.94 295 GLU A O 1
ATOM 2226 N N . VAL A 1 296 ? 29.657 -11.969 -27.796 1.00 95.81 296 VAL A N 1
ATOM 2227 C CA . VAL A 1 296 ? 29.377 -11.076 -28.928 1.00 95.81 296 VAL A CA 1
ATOM 2228 C C . VAL A 1 296 ? 29.014 -11.921 -30.149 1.00 95.81 296 VAL A C 1
ATOM 2230 O O . VAL A 1 296 ? 29.777 -12.794 -30.547 1.00 95.81 296 VAL A O 1
ATOM 2233 N N . GLY A 1 297 ? 27.874 -11.612 -30.763 1.00 93.38 297 GLY A N 1
ATOM 2234 C CA . GLY A 1 297 ? 27.280 -12.381 -31.855 1.00 93.38 297 GLY A CA 1
ATOM 2235 C C . GLY A 1 297 ? 26.038 -13.169 -31.442 1.00 93.38 297 GLY A C 1
ATOM 2236 O O . GLY A 1 297 ? 25.197 -13.410 -32.304 1.00 93.38 297 GLY A O 1
ATOM 2237 N N . ASP A 1 298 ? 25.875 -13.487 -30.155 1.00 94.75 298 ASP A N 1
ATOM 2238 C CA . ASP A 1 298 ? 24.715 -14.241 -29.675 1.00 94.75 298 ASP A CA 1
ATOM 2239 C C . ASP A 1 298 ? 23.415 -13.471 -29.897 1.00 94.75 298 ASP A C 1
ATOM 2241 O O . ASP A 1 298 ? 23.321 -12.271 -29.616 1.00 94.75 298 ASP A O 1
ATOM 2245 N N . GLU A 1 299 ? 22.389 -14.169 -30.375 1.00 93.88 299 GLU A N 1
ATOM 2246 C CA . GLU A 1 299 ? 21.069 -13.588 -30.584 1.00 93.88 299 GLU A CA 1
ATOM 2247 C C . GLU A 1 299 ? 20.226 -13.656 -29.315 1.00 93.88 299 GLU A C 1
ATOM 2249 O O . GLU A 1 299 ? 20.108 -14.688 -28.656 1.00 93.88 299 GLU A O 1
ATOM 2254 N N . VAL A 1 300 ? 19.591 -12.535 -28.985 1.00 94.00 300 VAL A N 1
ATOM 2255 C CA . VAL A 1 300 ? 18.670 -12.435 -27.856 1.00 94.00 300 VAL A CA 1
ATOM 2256 C C . VAL A 1 300 ? 17.297 -12.035 -28.368 1.00 94.00 300 VAL A C 1
ATOM 2258 O O . VAL A 1 300 ? 17.168 -11.125 -29.185 1.00 94.00 300 VAL A O 1
ATOM 2261 N N . LEU A 1 301 ? 16.261 -12.717 -27.884 1.00 91.94 301 LEU A N 1
ATOM 2262 C CA . LEU A 1 301 ? 14.882 -12.471 -28.286 1.00 91.94 301 LEU A CA 1
ATOM 2263 C C . LEU A 1 301 ? 14.291 -11.302 -27.496 1.00 91.94 301 LEU A C 1
ATOM 2265 O O . LEU A 1 301 ? 14.131 -11.389 -26.277 1.00 91.94 301 LEU A O 1
ATOM 2269 N N . PHE A 1 302 ? 13.902 -10.241 -28.203 1.00 91.69 302 PHE A N 1
ATOM 2270 C CA . PHE A 1 302 ? 13.277 -9.043 -27.640 1.00 91.69 302 PHE A CA 1
ATOM 2271 C C . PHE A 1 302 ? 11.845 -8.863 -28.121 1.00 91.69 302 PHE A C 1
ATOM 2273 O O . PHE A 1 302 ? 11.589 -8.920 -29.318 1.00 91.69 302 PHE A O 1
ATOM 2280 N N . ARG A 1 303 ? 10.931 -8.517 -27.216 1.00 87.38 303 ARG A N 1
ATOM 2281 C CA . ARG A 1 303 ? 9.625 -7.941 -27.576 1.00 87.38 303 ARG A CA 1
ATOM 2282 C C . ARG A 1 303 ? 9.339 -6.674 -26.783 1.00 87.38 303 ARG A C 1
ATOM 2284 O O . ARG A 1 303 ? 9.962 -6.416 -25.751 1.00 87.38 303 ARG A O 1
ATOM 2291 N N . GLY A 1 304 ? 8.381 -5.884 -27.242 1.00 84.00 304 GLY A N 1
ATOM 2292 C CA . GLY A 1 304 ? 7.990 -4.625 -26.616 1.00 84.00 304 GLY A CA 1
ATOM 2293 C C . GLY A 1 304 ? 7.454 -3.635 -27.646 1.00 84.00 304 GLY A C 1
ATOM 2294 O O . GLY A 1 304 ? 7.338 -3.970 -28.808 1.00 84.00 304 GLY A O 1
ATOM 2295 N N . PRO A 1 305 ? 7.144 -2.395 -27.278 1.00 85.00 305 PRO A N 1
ATOM 2296 C CA . PRO A 1 305 ? 7.309 -1.815 -25.957 1.00 85.00 305 PRO A CA 1
ATOM 2297 C C . PRO A 1 305 ? 6.174 -2.204 -24.991 1.00 85.00 305 PRO A C 1
ATOM 2299 O O . PRO A 1 305 ? 5.013 -2.308 -25.385 1.00 85.00 305 PRO A O 1
ATOM 2302 N N . LYS A 1 306 ? 6.494 -2.383 -23.703 1.00 70.56 306 LYS A N 1
ATOM 2303 C CA . LYS A 1 306 ? 5.528 -2.657 -22.619 1.00 70.56 306 LYS A CA 1
ATOM 2304 C C . LYS A 1 306 ? 5.650 -1.613 -21.496 1.00 70.56 306 LYS A C 1
ATOM 2306 O O . LYS A 1 306 ? 6.706 -1.018 -21.296 1.00 70.56 306 LYS A O 1
ATOM 2311 N N . GLY A 1 307 ? 4.563 -1.380 -20.757 1.00 66.56 307 GLY A N 1
ATOM 2312 C CA . GLY A 1 307 ? 4.511 -0.454 -19.612 1.00 66.56 307 GLY A CA 1
ATOM 2313 C C . GLY A 1 307 ? 3.524 0.706 -19.788 1.00 66.56 307 GLY A C 1
ATOM 2314 O O . GLY A 1 307 ? 3.223 1.116 -20.905 1.00 66.56 307 GLY A O 1
ATOM 2315 N N . ALA A 1 308 ? 2.990 1.238 -18.686 1.00 63.88 308 ALA A N 1
ATOM 2316 C CA . ALA A 1 308 ? 1.945 2.270 -18.723 1.00 63.88 308 ALA A CA 1
ATOM 2317 C C . ALA A 1 308 ? 2.487 3.707 -18.859 1.00 63.88 308 ALA A C 1
ATOM 2319 O O . ALA A 1 308 ? 1.804 4.577 -19.400 1.00 63.88 308 ALA A O 1
ATOM 2320 N N . MET A 1 309 ? 3.707 3.965 -18.377 1.00 74.62 309 MET A N 1
ATOM 2321 C CA . MET A 1 309 ? 4.308 5.300 -18.375 1.00 74.62 309 MET A CA 1
ATOM 2322 C C . MET A 1 309 ? 4.774 5.697 -19.778 1.00 74.62 309 MET A C 1
ATOM 2324 O O . MET A 1 309 ? 5.499 4.949 -20.431 1.00 74.62 309 MET A O 1
ATOM 2328 N N . LYS A 1 310 ? 4.381 6.895 -20.221 1.00 81.12 310 LYS A N 1
ATOM 2329 C CA . LYS A 1 310 ? 4.813 7.499 -21.487 1.00 81.12 310 LYS A CA 1
ATOM 2330 C C . LYS A 1 310 ? 5.105 8.975 -21.268 1.00 81.12 310 LYS A C 1
ATOM 2332 O O . LYS A 1 310 ? 4.191 9.761 -21.022 1.00 81.12 310 LYS A O 1
ATOM 2337 N N . TYR A 1 311 ? 6.376 9.345 -21.331 1.00 85.12 311 TYR A N 1
ATOM 2338 C CA . TYR A 1 311 ? 6.781 10.742 -21.274 1.00 85.12 311 TYR A CA 1
ATOM 2339 C C . TYR A 1 311 ? 6.555 11.428 -22.627 1.00 85.12 311 TYR A C 1
ATOM 2341 O O . TYR A 1 311 ? 6.795 10.841 -23.681 1.00 85.12 311 TYR A O 1
ATOM 2349 N N . GLN A 1 312 ? 6.134 12.690 -22.583 1.00 81.44 312 GLN A N 1
ATOM 2350 C CA . GLN A 1 312 ? 6.038 13.575 -23.741 1.00 81.44 312 GLN A CA 1
ATOM 2351 C C . GLN A 1 312 ? 6.412 15.007 -23.328 1.00 81.44 312 GLN A C 1
ATOM 2353 O O . GLN A 1 312 ? 6.210 15.369 -22.163 1.00 81.44 312 GLN A O 1
ATOM 2358 N N . PRO A 1 313 ? 6.902 15.854 -24.247 1.00 78.81 313 PRO A N 1
ATOM 2359 C CA . PRO A 1 313 ? 7.231 17.232 -23.910 1.00 78.81 313 PRO A CA 1
ATOM 2360 C C . PRO A 1 313 ? 6.054 17.985 -23.281 1.00 78.81 313 PRO A C 1
ATOM 2362 O O . PRO A 1 313 ? 4.909 17.866 -23.724 1.00 78.81 313 PRO A O 1
ATOM 2365 N N . ASN A 1 314 ? 6.337 18.801 -22.262 1.00 71.69 314 ASN A N 1
ATOM 2366 C CA . ASN A 1 314 ? 5.344 19.513 -21.437 1.00 71.69 314 ASN A CA 1
ATOM 2367 C C . ASN A 1 314 ? 4.436 18.620 -20.573 1.00 71.69 314 ASN A C 1
ATOM 2369 O O . ASN A 1 314 ? 3.395 19.086 -20.107 1.00 71.69 314 ASN A O 1
ATOM 2373 N N . PHE A 1 315 ? 4.821 17.366 -20.315 1.00 75.19 315 PHE A N 1
ATOM 2374 C CA . PHE A 1 315 ? 4.108 16.493 -19.376 1.00 75.19 315 PHE A CA 1
ATOM 2375 C C . PHE A 1 315 ? 3.919 17.148 -17.994 1.00 75.19 315 PHE A C 1
ATOM 2377 O O . PHE A 1 315 ? 2.851 17.058 -17.395 1.00 75.19 315 PHE A O 1
ATOM 2384 N N . CYS A 1 316 ? 4.936 17.861 -17.503 1.00 79.88 316 CYS A N 1
ATOM 2385 C CA . CYS A 1 316 ? 4.862 18.720 -16.320 1.00 79.88 316 CYS A CA 1
ATOM 2386 C C . CYS A 1 316 ? 6.005 19.751 -16.340 1.00 79.88 316 CYS A C 1
ATOM 2388 O O . CYS A 1 316 ? 6.887 19.683 -17.190 1.00 79.88 316 CYS A O 1
ATOM 2390 N N . LYS A 1 317 ? 5.993 20.728 -15.422 1.00 80.56 317 LYS A N 1
ATOM 2391 C CA . LYS A 1 317 ? 7.055 21.752 -15.346 1.00 80.56 317 LYS A CA 1
ATOM 2392 C C . LYS A 1 317 ? 8.301 21.272 -14.602 1.00 80.56 317 LYS A C 1
ATOM 2394 O O . LYS A 1 317 ? 9.399 21.708 -14.933 1.00 80.56 317 LYS A O 1
ATOM 2399 N N . LYS A 1 318 ? 8.126 20.434 -13.576 1.00 82.56 318 LYS A N 1
ATOM 2400 C CA . LYS A 1 318 ? 9.206 19.920 -12.730 1.00 82.56 318 LYS A CA 1
ATOM 2401 C C . LYS A 1 318 ? 8.982 18.438 -12.439 1.00 82.56 318 LYS A C 1
ATOM 2403 O O . LYS A 1 318 ? 7.850 18.058 -12.179 1.00 82.56 318 LYS A O 1
ATOM 2408 N N . ILE A 1 319 ? 10.039 17.633 -12.439 1.00 85.31 319 ILE A N 1
ATOM 2409 C CA . ILE A 1 319 ? 10.016 16.203 -12.120 1.00 85.31 319 ILE A CA 1
ATOM 2410 C C . ILE A 1 319 ? 10.983 15.940 -10.968 1.00 85.31 319 ILE A C 1
ATOM 2412 O O . ILE A 1 319 ? 12.178 16.209 -11.076 1.00 85.31 319 ILE A O 1
ATOM 2416 N N . GLY A 1 320 ? 10.470 15.387 -9.871 1.00 83.75 320 GLY A N 1
ATOM 2417 C CA . GLY A 1 320 ? 11.302 14.750 -8.848 1.00 83.75 320 GLY A CA 1
ATOM 2418 C C . GLY A 1 320 ? 11.571 13.289 -9.210 1.00 83.75 320 GLY A C 1
ATOM 2419 O O . GLY A 1 320 ? 10.637 12.568 -9.556 1.00 83.75 320 GLY A O 1
ATOM 2420 N N . MET A 1 321 ? 12.827 12.856 -9.129 1.00 87.06 321 MET A N 1
ATOM 2421 C CA . MET A 1 321 ? 13.257 11.480 -9.375 1.00 87.06 321 MET A CA 1
ATOM 2422 C C . MET A 1 321 ? 14.075 10.973 -8.194 1.00 87.06 321 MET A C 1
ATOM 2424 O O . MET A 1 321 ? 14.943 11.683 -7.682 1.00 87.06 321 MET A O 1
ATOM 2428 N N . ILE A 1 322 ? 13.832 9.727 -7.796 1.00 84.38 322 ILE A N 1
ATOM 2429 C CA . ILE A 1 322 ? 14.682 9.028 -6.838 1.00 84.38 322 ILE A CA 1
ATOM 2430 C C . ILE A 1 322 ? 15.007 7.655 -7.407 1.00 84.38 322 ILE A C 1
ATOM 2432 O O . ILE A 1 322 ? 14.112 6.930 -7.839 1.00 84.38 322 ILE A O 1
ATOM 2436 N N . ALA A 1 323 ? 16.292 7.324 -7.444 1.00 80.88 323 ALA A N 1
ATOM 2437 C CA . ALA A 1 323 ? 16.786 6.072 -7.991 1.00 80.88 323 ALA A CA 1
ATOM 2438 C C . ALA A 1 323 ? 17.749 5.397 -7.014 1.00 80.88 323 ALA A C 1
ATOM 2440 O O . ALA A 1 323 ? 18.518 6.068 -6.326 1.00 80.88 323 ALA A O 1
ATOM 2441 N N . GLY A 1 324 ? 17.727 4.064 -7.005 1.00 81.50 324 GLY A N 1
ATOM 2442 C CA . GLY A 1 324 ? 18.701 3.220 -6.320 1.00 81.50 324 GLY A CA 1
ATOM 2443 C C . GLY A 1 324 ? 19.294 2.200 -7.289 1.00 81.50 324 GLY A C 1
ATOM 2444 O O . GLY A 1 324 ? 18.540 1.506 -7.975 1.00 81.50 324 GLY A O 1
ATOM 2445 N N . GLY A 1 325 ? 20.623 2.109 -7.384 1.00 82.75 325 GLY A N 1
ATOM 2446 C CA . GLY A 1 325 ? 21.299 1.134 -8.252 1.00 82.75 325 GLY A CA 1
ATOM 2447 C C . GLY A 1 325 ? 20.809 1.164 -9.711 1.00 82.75 325 GLY A C 1
ATOM 2448 O O . GLY A 1 325 ? 20.837 2.208 -10.363 1.00 82.75 325 GLY A O 1
ATOM 2449 N N . THR A 1 326 ? 20.332 0.026 -10.232 1.00 81.44 326 THR A N 1
ATOM 2450 C CA . THR A 1 326 ? 19.806 -0.116 -11.609 1.00 81.44 326 THR A CA 1
ATOM 2451 C C . THR A 1 326 ? 18.459 0.570 -11.847 1.00 81.44 326 THR A C 1
ATOM 2453 O O . THR A 1 326 ? 18.072 0.758 -13.004 1.00 81.44 326 THR A O 1
ATOM 2456 N N . GLY A 1 327 ? 17.782 1.037 -10.790 1.00 81.50 327 GLY A N 1
ATOM 2457 C CA . GLY A 1 327 ? 16.579 1.870 -10.888 1.00 81.50 327 GLY A CA 1
ATOM 2458 C C . GLY A 1 327 ? 16.804 3.204 -11.614 1.00 81.50 327 GLY A C 1
ATOM 2459 O O . GLY A 1 327 ? 15.845 3.891 -11.952 1.00 81.50 327 GLY A O 1
ATOM 2460 N N . ILE A 1 328 ? 18.060 3.560 -11.909 1.00 90.44 328 ILE A N 1
ATOM 2461 C CA . ILE A 1 328 ? 18.417 4.710 -12.743 1.00 90.44 328 ILE A CA 1
ATOM 2462 C C . ILE A 1 328 ? 17.985 4.558 -14.207 1.00 90.44 328 ILE A C 1
ATOM 2464 O O . ILE A 1 328 ? 17.768 5.561 -14.872 1.00 90.44 328 ILE A O 1
ATOM 2468 N N . THR A 1 329 ? 17.837 3.336 -14.725 1.00 89.81 329 THR A N 1
ATOM 2469 C CA . THR A 1 329 ? 17.601 3.080 -16.161 1.00 89.81 329 THR A CA 1
ATOM 2470 C C . THR A 1 329 ? 16.341 3.755 -16.737 1.00 89.81 329 THR A C 1
ATOM 2472 O O . THR A 1 329 ? 16.478 4.466 -17.736 1.00 89.81 329 THR A O 1
ATOM 2475 N N . PRO A 1 330 ? 15.139 3.672 -16.124 1.00 88.06 330 PRO A N 1
ATOM 2476 C CA . PRO A 1 330 ? 13.982 4.444 -16.588 1.00 88.06 330 PRO A CA 1
ATOM 2477 C C . PRO A 1 330 ? 14.144 5.954 -16.386 1.00 88.06 330 PRO A C 1
ATOM 2479 O O . PRO A 1 330 ? 13.693 6.737 -17.221 1.00 88.06 330 PRO A O 1
ATOM 2482 N N . MET A 1 331 ? 14.813 6.379 -15.311 1.00 92.50 331 MET A N 1
ATOM 2483 C CA . MET A 1 331 ? 15.058 7.802 -15.048 1.00 92.50 331 MET A CA 1
ATOM 2484 C C . MET A 1 331 ? 15.971 8.398 -16.121 1.00 92.50 331 MET A C 1
ATOM 2486 O O . MET A 1 331 ? 15.723 9.493 -16.620 1.00 92.50 331 MET A O 1
ATOM 2490 N N . PHE A 1 332 ? 16.987 7.641 -16.532 1.00 94.75 332 PHE A N 1
ATOM 2491 C CA . PHE A 1 332 ? 17.934 8.021 -17.566 1.00 94.75 332 PHE A CA 1
ATOM 2492 C C . PHE A 1 332 ? 17.256 8.204 -18.928 1.00 94.75 332 PHE A C 1
ATOM 2494 O O . PHE A 1 332 ? 17.545 9.191 -19.599 1.00 94.75 332 PHE A O 1
ATOM 2501 N N . GLN A 1 333 ? 16.298 7.345 -19.310 1.00 93.25 333 GLN A N 1
ATOM 2502 C CA . GLN A 1 333 ? 15.510 7.557 -20.534 1.00 93.25 333 GLN A CA 1
ATOM 2503 C C . GLN A 1 333 ? 14.781 8.906 -20.532 1.00 93.25 333 GLN A C 1
ATOM 2505 O O . GLN A 1 333 ? 14.809 9.628 -21.529 1.00 93.25 333 GLN A O 1
ATOM 2510 N N . VAL A 1 334 ? 14.131 9.255 -19.416 1.00 92.81 334 VAL A N 1
ATOM 2511 C CA . VAL A 1 334 ? 13.383 10.515 -19.285 1.00 92.81 334 VAL A CA 1
ATOM 2512 C C . VAL A 1 334 ? 14.333 11.714 -19.274 1.00 92.81 334 VAL A C 1
ATOM 2514 O O . VAL A 1 334 ? 14.074 12.708 -19.950 1.00 92.81 334 VAL A O 1
ATOM 2517 N N . ILE A 1 335 ? 15.460 11.611 -18.562 1.00 94.38 335 ILE A N 1
ATOM 2518 C CA . ILE A 1 335 ? 16.509 12.640 -18.548 1.00 94.38 335 ILE A CA 1
ATOM 2519 C C . ILE A 1 335 ? 17.028 12.892 -19.961 1.00 94.38 335 ILE A C 1
ATOM 2521 O O . ILE A 1 335 ? 17.100 14.045 -20.377 1.00 94.38 335 ILE A O 1
ATOM 2525 N N . ARG A 1 336 ? 17.339 11.835 -20.720 1.00 94.12 336 ARG A N 1
ATOM 2526 C CA . ARG A 1 336 ? 17.769 11.959 -22.116 1.00 94.12 336 ARG A CA 1
ATOM 2527 C C . ARG A 1 336 ? 16.704 12.631 -22.969 1.00 94.12 336 ARG A C 1
ATOM 2529 O O . ARG A 1 336 ? 17.013 13.612 -23.631 1.00 94.12 336 ARG A O 1
ATOM 2536 N N . ALA A 1 337 ? 15.452 12.185 -22.889 1.00 90.81 337 ALA A N 1
ATOM 2537 C CA . ALA A 1 337 ? 14.357 12.770 -23.661 1.00 90.81 337 ALA A CA 1
ATOM 2538 C C . ALA A 1 337 ? 14.190 14.282 -23.423 1.00 90.81 337 ALA A C 1
ATOM 2540 O O . ALA A 1 337 ? 13.936 15.024 -24.368 1.00 90.81 337 ALA A O 1
ATOM 2541 N N . ILE A 1 338 ? 14.372 14.744 -22.182 1.00 91.19 338 ILE A N 1
ATOM 2542 C CA . ILE A 1 338 ? 14.296 16.167 -21.822 1.00 91.19 338 ILE A CA 1
ATOM 2543 C C . ILE A 1 338 ? 15.557 16.914 -22.257 1.00 91.19 338 ILE A C 1
ATOM 2545 O O . ILE A 1 338 ? 15.477 17.941 -22.924 1.00 91.19 338 ILE A O 1
ATOM 2549 N N . CYS A 1 339 ? 16.735 16.422 -21.877 1.00 90.44 339 CYS A N 1
ATOM 2550 C CA . CYS A 1 339 ? 17.989 17.135 -22.093 1.00 90.44 339 CYS A CA 1
ATOM 2551 C C . CYS A 1 339 ? 18.441 17.130 -23.559 1.00 90.44 339 CYS A C 1
ATOM 2553 O O . CYS A 1 339 ? 19.085 18.078 -23.994 1.00 90.44 339 CYS A O 1
ATOM 2555 N N . GLU A 1 340 ? 18.121 16.096 -24.335 1.00 89.44 340 GLU A N 1
ATOM 2556 C CA . GLU A 1 340 ? 18.460 16.017 -25.763 1.00 89.44 340 GLU A CA 1
ATOM 2557 C C . GLU A 1 340 ? 17.482 16.817 -26.639 1.00 89.44 340 GLU A C 1
ATOM 2559 O O . GLU A 1 340 ? 17.782 17.101 -27.800 1.00 89.44 340 GLU A O 1
ATOM 2564 N N . HIS A 1 341 ? 16.334 17.231 -26.092 1.00 85.62 341 HIS A N 1
ATOM 2565 C CA . HIS A 1 341 ? 15.337 18.018 -26.804 1.00 85.62 341 HIS A CA 1
ATOM 2566 C C . HIS A 1 341 ? 15.407 19.504 -26.413 1.00 85.62 341 HIS A C 1
ATOM 2568 O O . HIS A 1 341 ? 14.794 19.946 -25.447 1.00 85.62 341 HIS A O 1
ATOM 2574 N N . ASP A 1 342 ? 16.075 20.322 -27.234 1.00 79.75 342 ASP A N 1
ATOM 2575 C CA . ASP A 1 342 ? 16.362 21.748 -26.962 1.00 79.75 342 ASP A CA 1
ATOM 2576 C C . ASP A 1 342 ? 15.146 22.639 -26.621 1.00 79.75 342 ASP A C 1
ATOM 2578 O O . ASP A 1 342 ? 15.314 23.751 -26.114 1.00 79.75 342 ASP A O 1
ATOM 2582 N N . ARG A 1 343 ? 13.917 22.220 -26.955 1.00 81.88 343 ARG A N 1
ATOM 2583 C CA . ARG A 1 343 ? 12.693 22.981 -26.632 1.00 81.88 343 ARG A CA 1
ATOM 2584 C C . ARG A 1 343 ? 11.988 22.496 -25.370 1.00 81.88 343 ARG A C 1
ATOM 2586 O O . ARG A 1 343 ? 10.981 23.094 -25.000 1.00 81.88 343 ARG A O 1
ATOM 2593 N N . ASP A 1 344 ? 12.463 21.418 -24.755 1.00 84.88 344 ASP A N 1
ATOM 2594 C CA . ASP A 1 344 ? 11.882 20.927 -23.518 1.00 84.88 344 ASP A CA 1
ATOM 2595 C C . ASP A 1 344 ? 12.412 21.735 -22.330 1.00 84.88 344 ASP A C 1
ATOM 2597 O O . ASP A 1 344 ? 13.611 21.794 -22.051 1.00 84.88 344 ASP A O 1
ATOM 2601 N N . THR A 1 345 ? 11.504 22.418 -21.640 1.00 88.25 345 THR A N 1
ATOM 2602 C CA . THR A 1 345 ? 11.840 23.269 -20.494 1.00 88.25 345 THR A CA 1
ATOM 2603 C C . THR A 1 345 ? 11.565 22.587 -19.157 1.00 88.25 345 THR A C 1
ATOM 2605 O O . THR A 1 345 ? 11.547 23.267 -18.134 1.00 88.25 345 THR A O 1
ATOM 2608 N N . THR A 1 346 ? 11.293 21.280 -19.150 1.00 86.56 346 THR A N 1
ATOM 2609 C CA . THR A 1 346 ? 11.043 20.521 -17.922 1.00 86.56 346 THR A CA 1
ATOM 2610 C C . THR A 1 346 ? 12.296 20.531 -17.040 1.00 86.56 346 THR A C 1
ATOM 2612 O O . THR A 1 346 ? 13.404 20.276 -17.516 1.00 86.56 346 THR A O 1
ATOM 2615 N N . GLU A 1 347 ? 12.129 20.833 -15.751 1.00 88.38 347 GLU A N 1
ATOM 2616 C CA . GLU A 1 347 ? 13.204 20.772 -14.753 1.00 88.38 347 GLU A CA 1
ATOM 2617 C C . GLU A 1 347 ? 13.169 19.436 -14.002 1.00 88.38 347 GLU A C 1
ATOM 2619 O O . GLU A 1 347 ? 12.116 18.998 -13.563 1.00 88.38 347 GLU A O 1
ATOM 2624 N N . ILE A 1 348 ? 14.313 18.801 -13.787 1.00 90.19 348 ILE A N 1
ATOM 2625 C CA . ILE A 1 348 ? 14.464 17.507 -13.123 1.00 90.19 348 ILE A CA 1
ATOM 2626 C C . ILE A 1 348 ? 15.312 17.702 -11.870 1.00 90.19 348 ILE A C 1
ATOM 2628 O O . ILE A 1 348 ? 16.360 18.348 -11.909 1.00 90.19 348 ILE A O 1
ATOM 2632 N N . SER A 1 349 ? 14.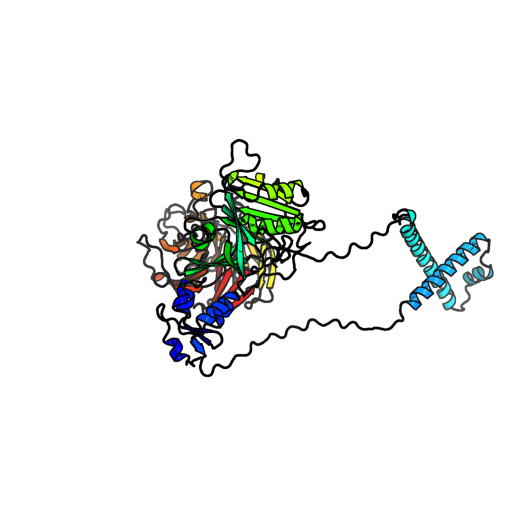865 17.126 -10.757 1.00 89.88 349 SER A N 1
ATOM 2633 C CA . SER A 1 349 ? 15.660 16.959 -9.538 1.00 89.88 349 SER A CA 1
ATOM 2634 C C . SER A 1 349 ? 15.810 15.470 -9.255 1.00 89.88 349 SER A C 1
ATOM 2636 O O . SER A 1 349 ? 14.817 14.809 -8.969 1.00 89.88 349 SER A O 1
ATOM 2638 N N . LEU A 1 350 ? 17.032 14.950 -9.358 1.00 89.75 350 LEU A N 1
ATOM 2639 C CA . LEU A 1 350 ? 17.349 13.538 -9.150 1.00 89.75 350 LEU A CA 1
ATOM 2640 C C . LEU A 1 350 ? 18.145 13.343 -7.857 1.00 89.75 350 LEU A C 1
ATOM 2642 O O . LEU A 1 350 ? 19.231 13.905 -7.715 1.00 89.75 350 LEU A O 1
ATOM 2646 N N . ILE A 1 351 ? 17.643 12.485 -6.968 1.00 88.38 351 ILE A N 1
ATOM 2647 C CA . ILE A 1 351 ? 18.427 11.878 -5.888 1.00 88.38 351 ILE A CA 1
ATOM 2648 C C . ILE A 1 351 ? 18.833 10.479 -6.344 1.00 88.38 351 ILE A C 1
ATOM 2650 O O . ILE A 1 351 ? 17.970 9.653 -6.649 1.00 88.38 351 ILE A O 1
ATOM 2654 N N . TYR A 1 352 ? 20.135 10.206 -6.402 1.00 90.19 352 TYR A N 1
ATOM 2655 C CA . TYR A 1 352 ? 20.641 8.912 -6.850 1.00 90.19 352 TYR A CA 1
ATOM 2656 C C . TYR A 1 352 ? 21.481 8.228 -5.773 1.00 90.19 352 TYR A C 1
ATOM 2658 O O . TYR A 1 352 ? 22.602 8.649 -5.481 1.00 90.19 352 TYR A O 1
ATOM 2666 N N . ALA A 1 353 ? 20.916 7.171 -5.190 1.00 84.50 353 ALA A N 1
ATOM 2667 C CA . ALA A 1 353 ? 21.507 6.410 -4.102 1.00 84.50 353 ALA A CA 1
ATOM 2668 C C . ALA A 1 353 ? 22.226 5.151 -4.605 1.00 84.50 353 ALA A C 1
ATOM 2670 O O . ALA A 1 353 ? 21.679 4.368 -5.385 1.00 84.50 353 ALA A O 1
ATOM 2671 N N . ASN A 1 354 ? 23.452 4.940 -4.131 1.00 84.25 354 ASN A N 1
ATOM 2672 C CA . ASN A 1 354 ? 24.252 3.744 -4.395 1.00 84.25 354 ASN A CA 1
ATOM 2673 C C . ASN A 1 354 ? 25.013 3.337 -3.127 1.00 84.25 354 ASN A C 1
ATOM 2675 O O . ASN A 1 354 ? 25.040 4.079 -2.149 1.00 84.25 354 ASN A O 1
ATOM 2679 N N . ARG A 1 355 ? 25.612 2.143 -3.113 1.00 81.25 355 ARG A N 1
ATOM 2680 C CA . ARG A 1 355 ? 26.332 1.670 -1.926 1.00 81.25 355 ARG A CA 1
ATOM 2681 C C . ARG A 1 355 ? 27.706 2.333 -1.819 1.00 81.25 355 ARG A C 1
ATOM 2683 O O . ARG A 1 355 ? 27.962 3.001 -0.827 1.00 81.25 355 ARG A O 1
ATOM 2690 N N . THR A 1 356 ? 28.549 2.224 -2.845 1.00 85.62 356 THR A N 1
ATOM 2691 C CA . THR A 1 356 ? 29.833 2.947 -2.925 1.00 85.62 356 THR A CA 1
ATOM 2692 C C . THR A 1 356 ? 29.876 3.893 -4.125 1.00 85.62 356 THR A C 1
ATOM 2694 O O . THR A 1 356 ? 29.016 3.855 -5.007 1.00 85.62 356 THR A O 1
ATOM 2697 N N . GLU A 1 357 ? 30.903 4.743 -4.196 1.00 88.94 357 GLU A N 1
ATOM 2698 C CA . GLU A 1 357 ? 31.106 5.641 -5.339 1.00 88.94 357 GLU A CA 1
ATOM 2699 C C . GLU A 1 357 ? 31.309 4.875 -6.662 1.00 88.94 357 GLU A C 1
ATOM 2701 O O . GLU A 1 357 ? 30.889 5.353 -7.717 1.00 88.94 357 GLU A O 1
ATOM 2706 N N . GLN A 1 358 ? 31.903 3.674 -6.616 1.00 86.81 358 GLN A N 1
ATOM 2707 C CA . GLN A 1 358 ? 32.085 2.832 -7.807 1.00 86.81 358 GLN A CA 1
ATOM 2708 C C . GLN A 1 358 ? 30.774 2.205 -8.303 1.00 86.81 358 GLN A C 1
ATOM 2710 O O . GLN A 1 358 ? 30.698 1.786 -9.455 1.00 86.81 358 GLN A O 1
ATOM 2715 N N . ASP A 1 359 ? 29.745 2.148 -7.455 1.00 85.31 359 ASP A N 1
ATOM 2716 C CA . ASP A 1 359 ? 28.440 1.586 -7.807 1.00 85.31 359 ASP A CA 1
ATOM 2717 C C . ASP A 1 359 ? 27.540 2.597 -8.550 1.00 85.31 359 ASP A C 1
ATOM 2719 O O . ASP A 1 359 ? 26.446 2.237 -8.984 1.00 85.31 359 ASP A O 1
ATOM 2723 N N . ILE A 1 360 ? 27.972 3.856 -8.718 1.00 90.06 360 ILE A N 1
ATOM 2724 C CA . ILE A 1 360 ? 27.198 4.892 -9.419 1.00 90.06 360 ILE A CA 1
ATOM 2725 C C . ILE A 1 360 ? 27.198 4.611 -10.927 1.00 90.06 360 ILE A C 1
ATOM 2727 O O . ILE A 1 360 ? 28.136 4.947 -11.654 1.00 90.06 360 ILE A O 1
ATOM 2731 N N . LEU A 1 361 ? 26.104 4.031 -11.416 1.00 90.81 361 LEU A N 1
ATOM 2732 C CA . LEU A 1 361 ? 25.948 3.696 -12.830 1.00 90.81 361 LEU A CA 1
ATOM 2733 C C . LEU A 1 361 ? 25.673 4.954 -13.664 1.00 90.81 361 LEU A C 1
ATOM 2735 O O . LEU A 1 361 ? 24.958 5.854 -13.234 1.00 90.81 361 LEU A O 1
ATOM 2739 N N . LEU A 1 362 ? 26.201 4.996 -14.892 1.00 91.88 362 LEU A N 1
ATOM 2740 C CA . LEU A 1 362 ? 25.991 6.102 -15.847 1.00 91.88 362 LEU A CA 1
ATOM 2741 C C . LEU A 1 362 ? 26.441 7.482 -15.330 1.00 91.88 362 LEU A C 1
ATOM 2743 O O . LEU A 1 362 ? 25.932 8.517 -15.767 1.00 91.88 362 LEU A O 1
ATOM 2747 N N . ARG A 1 363 ? 27.375 7.513 -14.369 1.00 92.44 363 ARG A N 1
ATOM 2748 C CA . ARG A 1 363 ? 27.805 8.745 -13.700 1.00 92.44 363 ARG A CA 1
ATOM 2749 C C . ARG A 1 363 ? 28.313 9.798 -14.676 1.00 92.44 363 ARG A C 1
ATOM 2751 O O . ARG A 1 363 ? 27.940 10.960 -14.570 1.00 92.44 363 ARG A O 1
ATOM 2758 N N . GLU A 1 364 ? 29.167 9.406 -15.618 1.00 91.12 364 GLU A N 1
ATOM 2759 C CA . GLU A 1 364 ? 29.769 10.348 -16.562 1.00 91.12 364 GLU A CA 1
ATOM 2760 C C . GLU A 1 364 ? 28.722 10.982 -17.480 1.00 91.12 364 GLU A C 1
ATOM 2762 O O . GLU A 1 364 ? 28.773 12.185 -17.746 1.00 91.12 364 GLU A O 1
ATOM 2767 N N . GLU A 1 365 ? 27.766 10.188 -17.963 1.00 93.44 365 GLU A N 1
ATOM 2768 C CA . GLU A 1 365 ? 26.673 10.651 -18.810 1.00 93.44 365 GLU A CA 1
ATOM 2769 C C . GLU A 1 365 ? 25.737 11.590 -18.042 1.00 93.44 365 GLU A C 1
ATOM 2771 O O . GLU A 1 365 ? 25.405 12.672 -18.532 1.00 93.44 365 GLU A O 1
ATOM 2776 N N . LEU A 1 366 ? 25.365 11.215 -16.818 1.00 94.06 366 LEU A N 1
ATOM 2777 C CA . LEU A 1 366 ? 24.521 12.020 -15.939 1.00 94.06 366 LEU A CA 1
ATOM 2778 C C . LEU A 1 366 ? 25.181 13.357 -15.567 1.00 94.06 366 LEU A C 1
ATOM 2780 O O . LEU A 1 366 ? 24.578 14.418 -15.742 1.00 94.06 366 LEU A O 1
ATOM 2784 N N . ASP A 1 367 ? 26.448 13.332 -15.147 1.00 91.81 367 ASP A N 1
ATOM 2785 C CA . ASP A 1 367 ? 27.220 14.538 -14.843 1.00 91.81 367 ASP A CA 1
ATOM 2786 C C . ASP A 1 367 ? 27.342 15.451 -16.068 1.00 91.81 367 ASP A C 1
ATOM 2788 O O . ASP A 1 367 ? 27.283 16.678 -15.953 1.00 91.81 367 ASP A O 1
ATOM 2792 N N . ARG A 1 368 ? 27.510 14.873 -17.262 1.00 92.31 368 ARG A N 1
ATOM 2793 C CA . ARG A 1 368 ? 27.567 15.633 -18.515 1.00 92.31 368 ARG A CA 1
ATOM 2794 C C . ARG A 1 368 ? 26.244 16.341 -18.789 1.00 92.31 368 ARG A C 1
ATOM 2796 O O . ARG A 1 368 ? 26.272 17.521 -19.145 1.00 92.31 368 ARG A O 1
ATOM 2803 N N . PHE A 1 369 ? 25.107 15.669 -18.600 1.00 92.62 369 PHE A N 1
ATOM 2804 C CA . PHE A 1 369 ? 23.795 16.305 -18.723 1.00 92.62 369 PHE A CA 1
ATOM 2805 C C . PHE A 1 369 ? 23.607 17.414 -17.689 1.00 92.62 369 PHE A C 1
ATOM 2807 O O . PHE A 1 369 ? 23.219 18.518 -18.066 1.00 92.62 369 PHE A O 1
ATOM 2814 N N . ALA A 1 370 ? 23.965 17.178 -16.425 1.00 89.19 370 ALA A N 1
ATOM 2815 C CA . ALA A 1 370 ? 23.844 18.179 -15.367 1.00 89.19 370 ALA A CA 1
ATOM 2816 C C . ALA A 1 370 ? 24.711 19.423 -15.646 1.00 89.19 370 ALA A C 1
ATOM 2818 O O . ALA A 1 370 ? 24.261 20.552 -15.460 1.00 89.19 370 ALA A O 1
ATOM 2819 N N . ARG A 1 371 ? 25.934 19.243 -16.168 1.00 88.94 371 ARG A N 1
ATOM 2820 C CA . ARG A 1 371 ? 26.821 20.356 -16.563 1.00 88.94 371 ARG A CA 1
ATOM 2821 C C . ARG A 1 371 ? 26.308 21.116 -17.784 1.00 88.94 371 ARG A C 1
ATOM 2823 O O . ARG A 1 371 ? 26.434 22.337 -17.832 1.00 88.94 371 ARG A O 1
ATOM 2830 N N . ARG A 1 372 ? 25.771 20.411 -18.786 1.00 88.88 372 ARG A N 1
ATOM 2831 C CA . ARG A 1 372 ? 25.306 21.016 -20.045 1.00 88.88 372 ARG A CA 1
ATOM 2832 C C . ARG A 1 372 ? 23.942 21.690 -19.902 1.00 88.88 372 ARG A C 1
ATOM 2834 O O . ARG A 1 372 ? 23.712 22.723 -20.526 1.00 88.88 372 ARG A O 1
ATOM 2841 N N . TYR A 1 373 ? 23.074 21.142 -19.057 1.00 88.88 373 TYR A N 1
ATOM 2842 C CA . TYR A 1 373 ? 21.705 21.606 -18.840 1.00 88.88 373 TYR A CA 1
ATOM 2843 C C . TYR A 1 373 ? 21.423 21.887 -17.352 1.00 88.88 373 TYR A C 1
ATOM 2845 O O . TYR A 1 373 ? 20.468 21.348 -16.794 1.00 88.88 373 TYR A O 1
ATOM 2853 N N . PRO A 1 374 ? 22.182 22.784 -16.693 1.00 85.19 374 PRO A N 1
ATOM 2854 C CA . PRO A 1 374 ? 22.098 23.007 -15.242 1.00 85.19 374 PRO A CA 1
ATOM 2855 C C . PRO A 1 374 ? 20.761 23.608 -14.776 1.00 85.19 374 PRO A C 1
ATOM 2857 O O . PRO A 1 374 ? 20.463 23.631 -13.583 1.00 85.19 374 PRO A O 1
ATOM 2860 N N . LYS A 1 375 ? 19.947 24.125 -15.709 1.00 84.75 375 LYS A N 1
ATOM 2861 C CA . LYS A 1 375 ? 18.567 24.552 -15.435 1.00 84.75 375 LYS A CA 1
ATOM 2862 C C . LYS A 1 375 ? 17.584 23.382 -15.460 1.00 84.75 375 LYS A C 1
ATOM 2864 O O . LYS A 1 375 ? 16.664 23.370 -14.652 1.00 84.75 375 LYS A O 1
ATOM 2869 N N . ASN A 1 376 ? 17.781 22.427 -16.370 1.00 88.81 376 ASN A N 1
ATOM 2870 C CA . ASN A 1 376 ? 16.877 21.300 -16.580 1.00 88.81 376 ASN A CA 1
ATOM 2871 C C . ASN A 1 376 ? 17.227 20.086 -15.721 1.00 88.81 376 ASN A C 1
ATOM 2873 O O . ASN A 1 376 ? 16.335 19.300 -15.458 1.00 88.81 376 ASN A O 1
ATOM 2877 N N . LEU A 1 377 ? 18.478 19.900 -15.293 1.00 91.38 377 LEU A N 1
ATOM 2878 C CA . LEU A 1 377 ? 18.872 18.742 -14.492 1.00 91.38 377 LEU A CA 1
ATOM 2879 C C . LEU A 1 377 ? 19.708 19.167 -13.287 1.00 91.38 377 LEU A C 1
ATOM 2881 O O . LEU A 1 377 ? 20.839 19.634 -13.422 1.00 91.38 377 LEU A O 1
ATOM 2885 N N . LYS A 1 378 ? 19.143 18.955 -12.100 1.00 89.75 378 LYS A N 1
ATOM 2886 C CA . LYS A 1 378 ? 19.829 19.047 -10.812 1.00 89.75 378 LYS A CA 1
ATOM 2887 C C . LYS A 1 378 ? 19.959 17.651 -10.228 1.00 89.75 378 LYS A C 1
ATOM 2889 O O . LYS A 1 378 ? 19.001 16.881 -10.237 1.00 89.75 378 LYS A O 1
ATOM 2894 N N . MET A 1 379 ? 21.139 17.341 -9.710 1.00 89.31 379 MET A N 1
ATOM 2895 C CA . MET A 1 379 ? 21.455 16.015 -9.200 1.00 89.31 379 MET A CA 1
ATOM 2896 C C . MET A 1 379 ? 22.060 16.075 -7.810 1.00 89.31 379 MET A C 1
ATOM 2898 O O . MET A 1 379 ? 22.826 16.987 -7.497 1.00 89.31 379 MET A O 1
ATOM 2902 N N . TYR A 1 380 ? 21.744 15.061 -7.017 1.00 88.12 380 TYR A N 1
ATOM 2903 C CA . TYR A 1 380 ? 22.320 14.834 -5.706 1.00 88.12 380 TYR A CA 1
ATOM 2904 C C . TYR A 1 380 ? 22.625 13.345 -5.538 1.00 88.12 380 TYR A C 1
ATOM 2906 O O . TYR A 1 380 ? 21.735 12.505 -5.677 1.00 88.12 380 TYR A O 1
ATOM 2914 N N . TYR A 1 381 ? 23.886 13.010 -5.277 1.00 87.38 381 TYR A N 1
ATOM 2915 C CA . TYR A 1 381 ? 24.300 11.627 -5.061 1.00 87.38 381 TYR A CA 1
ATOM 2916 C C . TYR A 1 381 ? 24.236 11.270 -3.574 1.00 87.38 381 TYR A C 1
ATOM 2918 O O . TYR A 1 381 ? 24.518 12.103 -2.719 1.00 87.38 381 TYR A O 1
ATOM 2926 N N . MET A 1 382 ? 23.898 10.023 -3.269 1.00 83.69 382 MET A N 1
ATOM 2927 C CA . MET A 1 382 ? 23.882 9.492 -1.906 1.00 83.69 382 MET A CA 1
ATOM 2928 C C . MET A 1 382 ? 24.649 8.178 -1.870 1.00 83.69 382 MET A C 1
ATOM 2930 O O . MET A 1 382 ? 24.425 7.328 -2.735 1.00 83.69 382 MET A O 1
ATOM 2934 N N . LEU A 1 383 ? 25.528 8.012 -0.881 1.00 83.25 383 LEU A N 1
ATOM 2935 C CA . LEU A 1 383 ? 26.296 6.782 -0.695 1.00 83.25 383 LEU A CA 1
ATOM 2936 C C . LEU A 1 383 ? 26.089 6.190 0.695 1.00 83.25 383 LEU A C 1
ATOM 2938 O O . LEU A 1 383 ? 26.215 6.890 1.693 1.00 83.25 383 LEU A O 1
ATOM 2942 N N . ASP A 1 384 ? 25.838 4.889 0.763 1.00 79.31 384 ASP A N 1
ATOM 2943 C CA . ASP A 1 384 ? 25.834 4.159 2.036 1.00 79.31 384 ASP A CA 1
ATOM 2944 C C . ASP A 1 384 ? 27.243 4.133 2.661 1.00 79.31 384 ASP A C 1
ATOM 2946 O O . ASP A 1 384 ? 27.438 4.430 3.836 1.00 79.31 384 ASP A O 1
ATOM 2950 N N . GLN A 1 385 ? 28.254 3.875 1.829 1.00 83.69 385 GLN A N 1
ATOM 2951 C CA . GLN A 1 385 ? 29.668 3.781 2.193 1.00 83.69 385 GLN A CA 1
ATOM 2952 C C . GLN A 1 385 ? 30.479 4.812 1.384 1.00 83.69 385 GLN A C 1
ATOM 2954 O O . GLN A 1 385 ? 31.093 4.464 0.366 1.00 83.69 385 GLN A O 1
ATOM 2959 N N . PRO A 1 386 ? 30.446 6.103 1.770 1.00 87.12 386 PRO A N 1
ATOM 2960 C CA . PRO A 1 386 ? 31.169 7.159 1.069 1.00 87.12 386 PRO A CA 1
ATOM 2961 C C . PRO A 1 386 ? 32.690 7.081 1.311 1.00 87.12 386 PRO A C 1
ATOM 2963 O O . PRO A 1 386 ? 33.118 6.711 2.406 1.00 87.12 386 PRO A O 1
ATOM 2966 N N . PRO A 1 387 ? 33.530 7.485 0.341 1.00 88.38 387 PRO A N 1
ATOM 2967 C CA . PRO A 1 387 ? 34.945 7.750 0.605 1.00 88.38 387 PRO A CA 1
ATOM 2968 C C . PRO A 1 387 ? 35.127 8.988 1.503 1.00 88.38 387 PRO A C 1
ATOM 2970 O O . PRO A 1 387 ? 34.252 9.852 1.572 1.00 88.38 387 PRO A O 1
ATOM 2973 N N . GLU A 1 388 ? 36.294 9.118 2.144 1.00 79.81 388 GLU A N 1
ATOM 2974 C CA . GLU A 1 388 ? 36.597 10.193 3.113 1.00 79.81 388 GLU A CA 1
ATOM 2975 C C . GLU A 1 388 ? 36.378 11.620 2.572 1.00 79.81 388 GLU A C 1
ATOM 2977 O O . GLU A 1 388 ? 36.082 12.540 3.329 1.00 79.81 388 GLU A O 1
ATOM 2982 N N . ASN A 1 389 ? 36.503 11.822 1.258 1.00 85.69 389 ASN A N 1
ATOM 2983 C CA . ASN A 1 389 ? 36.372 13.118 0.587 1.00 85.69 389 ASN A CA 1
ATOM 2984 C C . ASN A 1 389 ? 35.027 13.310 -0.145 1.00 85.69 389 ASN A C 1
ATOM 2986 O O . ASN A 1 389 ? 34.925 14.164 -1.037 1.00 85.69 389 ASN A O 1
ATOM 2990 N N . TRP A 1 390 ? 34.003 12.522 0.196 1.00 87.88 390 TRP A N 1
ATOM 2991 C CA . TRP A 1 390 ? 32.689 12.595 -0.436 1.00 87.88 390 TRP A CA 1
ATOM 2992 C C . TRP A 1 390 ? 31.970 13.910 -0.122 1.00 87.88 390 TRP A C 1
ATOM 2994 O O . TRP A 1 390 ? 31.825 14.313 1.027 1.00 87.88 390 TRP A O 1
ATOM 3004 N N . LYS A 1 391 ? 31.513 14.597 -1.173 1.00 81.00 391 LYS A N 1
ATOM 3005 C CA . LYS A 1 391 ? 30.935 15.951 -1.076 1.00 81.00 391 LYS A CA 1
ATOM 3006 C C . LYS A 1 391 ? 29.408 15.976 -1.030 1.00 81.00 391 LYS A C 1
ATOM 3008 O O . LYS A 1 391 ? 28.830 17.057 -0.947 1.00 81.00 391 LYS A O 1
ATOM 3013 N N . PHE A 1 392 ? 28.769 14.817 -1.156 1.00 84.69 392 PHE A N 1
ATOM 3014 C CA . PHE A 1 392 ? 27.315 14.683 -1.142 1.00 84.69 392 PHE A CA 1
ATOM 3015 C C . PHE A 1 392 ? 26.866 13.925 0.111 1.00 84.69 392 PHE A C 1
ATOM 3017 O O . PHE A 1 392 ? 27.668 13.691 1.014 1.00 84.69 392 PHE A O 1
ATOM 3024 N N . GLY A 1 393 ? 25.587 13.568 0.197 1.00 74.75 393 GLY A N 1
ATOM 3025 C CA . GLY A 1 393 ? 25.061 12.935 1.401 1.00 74.75 393 GLY A CA 1
ATOM 3026 C C . GLY A 1 393 ? 25.473 11.468 1.545 1.00 74.75 393 GLY A C 1
ATOM 3027 O O . GLY A 1 393 ? 25.905 10.810 0.587 1.00 74.75 393 GLY A O 1
ATOM 3028 N N . SER A 1 394 ? 25.334 10.972 2.772 1.00 76.94 394 SER A N 1
ATOM 3029 C CA . SER A 1 394 ? 25.670 9.610 3.175 1.00 76.94 394 SER A CA 1
ATOM 3030 C C . SER A 1 394 ? 24.558 8.955 4.001 1.00 76.94 394 SER A C 1
ATOM 3032 O O . SER A 1 394 ? 23.753 9.655 4.617 1.00 76.94 394 SER A O 1
ATOM 3034 N N . GLY A 1 395 ? 24.515 7.619 4.003 1.00 62.22 395 GLY A N 1
ATOM 3035 C CA . GLY A 1 395 ? 23.578 6.806 4.790 1.00 62.22 395 GLY A CA 1
ATOM 3036 C C . GLY A 1 395 ? 22.452 6.144 3.983 1.00 62.22 395 GLY A C 1
ATOM 3037 O O . GLY A 1 395 ? 22.188 6.493 2.828 1.00 62.22 395 GLY A O 1
ATOM 3038 N N . ALA A 1 396 ? 21.793 5.164 4.609 1.00 50.94 396 ALA A N 1
ATOM 3039 C CA . ALA A 1 396 ? 20.664 4.434 4.039 1.00 50.94 396 ALA A CA 1
ATOM 3040 C C . ALA A 1 396 ? 19.449 5.347 3.797 1.00 50.94 396 ALA A C 1
ATOM 3042 O O . ALA A 1 396 ? 19.273 6.371 4.452 1.00 50.94 396 ALA A O 1
ATOM 3043 N N . LEU A 1 397 ? 18.580 4.953 2.861 1.00 49.25 397 LEU A N 1
ATOM 3044 C CA . LEU A 1 397 ? 17.366 5.692 2.475 1.00 49.25 397 LEU A CA 1
ATOM 3045 C C . LEU A 1 397 ? 16.382 5.954 3.638 1.00 49.25 397 LEU A C 1
ATOM 3047 O O . LEU A 1 397 ? 15.507 6.808 3.531 1.00 49.25 397 LEU A O 1
ATOM 3051 N N . GLU A 1 398 ? 16.538 5.218 4.737 1.00 40.41 398 GLU A N 1
ATOM 3052 C CA . GLU A 1 398 ? 15.623 5.155 5.878 1.00 40.41 398 GLU A CA 1
ATOM 3053 C C . GLU A 1 398 ? 16.015 6.090 7.041 1.00 40.41 398 GLU A C 1
ATOM 3055 O O . GLU A 1 398 ? 15.177 6.375 7.889 1.00 40.41 398 GLU A O 1
ATOM 3060 N N . THR A 1 399 ? 17.241 6.634 7.077 1.00 34.28 399 THR A N 1
ATOM 3061 C CA . THR A 1 399 ? 17.751 7.482 8.183 1.00 34.28 399 THR A CA 1
ATOM 3062 C C . THR A 1 399 ? 17.616 8.994 7.928 1.00 34.28 399 THR A C 1
ATOM 3064 O O . THR A 1 399 ? 18.360 9.812 8.471 1.00 34.28 399 THR A O 1
ATOM 3067 N N . TRP A 1 400 ? 16.698 9.401 7.048 1.00 50.34 400 TRP A N 1
ATOM 3068 C CA . TRP A 1 400 ? 16.640 10.762 6.497 1.00 50.34 400 TRP A CA 1
ATOM 3069 C C . TRP A 1 400 ? 15.872 11.755 7.391 1.00 50.34 400 TRP A C 1
ATOM 3071 O O . TRP A 1 400 ? 14.717 11.520 7.726 1.00 50.34 400 TRP A O 1
ATOM 3081 N N . SER A 1 401 ? 16.467 12.918 7.693 1.00 38.25 401 SER A N 1
ATOM 3082 C CA . SER A 1 401 ? 15.821 14.062 8.369 1.00 38.25 401 SER A CA 1
ATOM 3083 C C . SER A 1 401 ? 15.670 15.294 7.447 1.00 38.25 401 SER A C 1
ATOM 3085 O O . SER A 1 401 ? 16.371 15.428 6.438 1.00 38.25 401 SER A O 1
ATOM 3087 N N . GLU A 1 402 ? 14.754 16.220 7.786 1.00 36.06 402 GLU A N 1
ATOM 3088 C CA . GLU A 1 402 ? 14.414 17.432 6.998 1.00 36.06 402 GLU A CA 1
ATOM 3089 C C . GLU A 1 402 ? 15.590 18.315 6.502 1.00 36.06 402 GLU A C 1
ATOM 3091 O O . GLU A 1 402 ? 15.477 18.859 5.394 1.00 36.06 402 GLU A O 1
ATOM 3096 N N . PRO A 1 403 ? 16.725 18.478 7.219 1.00 35.53 403 PRO A N 1
ATOM 3097 C CA . PRO A 1 403 ? 17.805 19.367 6.782 1.00 35.53 403 PRO A CA 1
ATOM 3098 C C . PRO A 1 403 ? 18.392 18.999 5.411 1.00 35.53 403 PRO A C 1
ATOM 3100 O O . PRO A 1 403 ? 18.743 19.894 4.640 1.00 35.53 403 PRO A O 1
ATOM 3103 N N . ASN A 1 404 ? 18.418 17.710 5.056 1.00 40.28 404 ASN A N 1
ATOM 3104 C CA . ASN A 1 404 ? 18.972 17.225 3.786 1.00 40.28 404 ASN A CA 1
ATOM 3105 C C . ASN A 1 404 ? 18.045 17.495 2.585 1.00 40.28 404 ASN A C 1
ATOM 3107 O O . ASN A 1 404 ? 18.511 17.740 1.473 1.00 40.28 404 ASN A O 1
ATOM 3111 N N . LEU A 1 405 ? 16.727 17.513 2.811 1.00 43.03 405 LEU A N 1
ATOM 3112 C CA . LEU A 1 405 ? 15.710 17.770 1.783 1.00 43.03 405 LEU A CA 1
ATOM 3113 C C . LEU A 1 405 ? 15.496 19.273 1.532 1.00 43.03 405 LEU A C 1
ATOM 3115 O O . LEU A 1 405 ? 15.048 19.666 0.454 1.00 43.03 405 LEU A O 1
ATOM 3119 N N . SER A 1 406 ? 15.860 20.126 2.495 1.00 40.81 406 SER A N 1
ATOM 3120 C CA . SER A 1 406 ? 15.720 21.589 2.414 1.00 40.81 406 SER A CA 1
ATOM 3121 C C . SER A 1 406 ? 16.611 22.264 1.355 1.00 40.81 406 SER A C 1
ATOM 3123 O O . SER A 1 406 ? 16.304 23.370 0.905 1.00 40.81 406 SER A O 1
ATOM 3125 N N . GLN A 1 407 ? 17.674 21.593 0.889 1.00 42.19 407 GLN A N 1
ATOM 3126 C CA . GLN A 1 407 ? 18.519 22.077 -0.215 1.00 42.19 407 GLN A CA 1
ATOM 3127 C C . GLN A 1 407 ? 17.867 21.907 -1.603 1.00 42.19 407 GLN A C 1
ATOM 3129 O O . GLN A 1 407 ? 18.405 22.367 -2.614 1.00 42.19 407 GLN A O 1
ATOM 3134 N N . ILE A 1 408 ? 16.689 21.278 -1.667 1.00 40.38 408 ILE A N 1
ATOM 3135 C CA . ILE A 1 408 ? 15.955 20.967 -2.893 1.00 40.38 408 ILE A CA 1
ATOM 3136 C C . ILE A 1 408 ? 14.720 21.878 -2.968 1.00 40.38 408 ILE A C 1
ATOM 3138 O O . ILE A 1 408 ? 13.860 21.882 -2.090 1.00 40.38 408 ILE A O 1
ATOM 3142 N N . GLN A 1 409 ? 14.598 22.674 -4.036 1.00 36.59 409 GLN A N 1
ATOM 3143 C CA . GLN A 1 409 ? 13.364 23.427 -4.300 1.00 36.59 409 GLN A CA 1
ATOM 3144 C C . GLN A 1 409 ? 12.194 22.449 -4.493 1.00 36.59 409 GLN A C 1
ATOM 3146 O O . GLN A 1 409 ? 12.236 21.626 -5.406 1.00 36.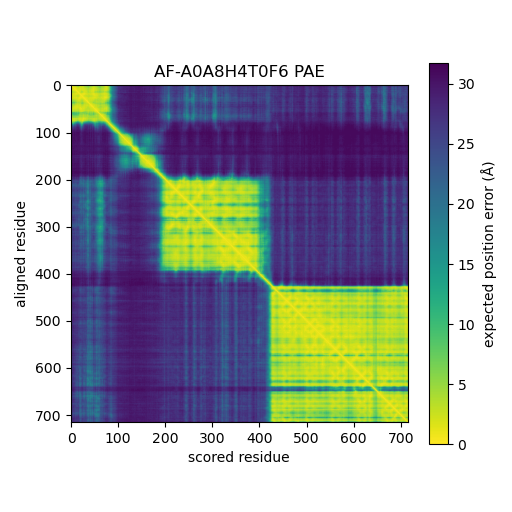59 409 GLN A O 1
ATOM 3151 N N . LYS A 1 410 ? 11.154 22.577 -3.654 1.00 32.03 410 LYS A N 1
ATOM 3152 C CA . LYS A 1 410 ? 9.933 21.747 -3.627 1.00 32.03 410 LYS A CA 1
ATOM 3153 C C . LYS A 1 410 ? 9.444 21.353 -5.043 1.00 32.03 410 LYS A C 1
ATOM 3155 O O . LYS A 1 410 ? 9.065 22.247 -5.809 1.00 32.03 410 LYS A O 1
ATOM 3160 N N . PRO A 1 411 ? 9.439 20.057 -5.414 1.00 31.00 411 PRO A N 1
ATOM 3161 C CA . PRO A 1 411 ? 8.934 19.603 -6.708 1.00 31.00 411 PRO A CA 1
ATOM 3162 C C . PRO A 1 411 ? 7.398 19.557 -6.734 1.00 31.00 411 PRO A C 1
ATOM 3164 O O . PRO A 1 411 ? 6.752 19.164 -5.767 1.00 31.00 411 PRO A O 1
ATOM 3167 N N . VAL A 1 412 ? 6.815 19.936 -7.874 1.00 31.78 412 VAL A N 1
ATOM 3168 C CA . VAL A 1 412 ? 5.394 19.753 -8.205 1.00 31.78 412 VAL A CA 1
ATOM 3169 C C . VAL A 1 412 ? 5.356 18.871 -9.453 1.00 31.78 412 VAL A C 1
ATOM 3171 O O . VAL A 1 412 ? 5.722 19.345 -10.525 1.00 31.78 412 VAL A O 1
ATOM 3174 N N . ALA A 1 413 ? 4.901 17.626 -9.262 1.00 26.56 413 ALA A N 1
ATOM 3175 C CA . ALA A 1 413 ? 4.825 16.470 -10.172 1.00 26.56 413 ALA A CA 1
ATOM 3176 C C . ALA A 1 413 ? 5.918 15.391 -9.965 1.00 26.56 413 ALA A C 1
ATOM 3178 O O . ALA A 1 413 ? 7.112 15.587 -10.188 1.00 26.56 413 ALA A O 1
ATOM 3179 N N . VAL A 1 414 ? 5.453 14.217 -9.524 1.00 30.36 414 VAL A N 1
ATOM 3180 C CA . VAL A 1 414 ? 6.201 12.961 -9.367 1.00 30.36 414 VAL A CA 1
ATOM 3181 C C . VAL A 1 414 ? 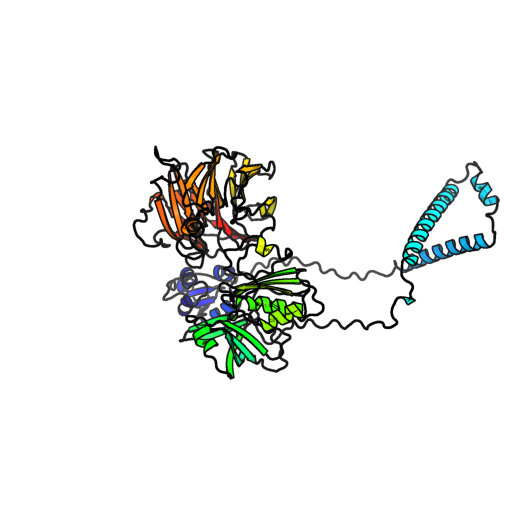5.745 12.036 -10.494 1.00 30.36 414 VAL A C 1
ATOM 3183 O O . VAL A 1 414 ? 4.575 11.653 -10.532 1.00 30.36 414 VAL A O 1
ATOM 3186 N N . ALA A 1 415 ? 6.634 11.686 -11.423 1.00 28.81 415 ALA A N 1
ATOM 3187 C CA . ALA A 1 415 ? 6.377 10.607 -12.374 1.00 28.81 415 ALA A CA 1
ATOM 3188 C C . ALA A 1 415 ? 6.600 9.268 -11.646 1.00 28.81 415 ALA A C 1
ATOM 3190 O O . ALA A 1 415 ? 7.704 8.993 -11.181 1.00 28.81 415 ALA A O 1
ATOM 3191 N N . ARG A 1 416 ? 5.536 8.472 -11.479 1.00 28.52 416 ARG A N 1
ATOM 3192 C CA . ARG A 1 416 ? 5.541 7.227 -10.692 1.00 28.52 416 ARG A CA 1
ATOM 3193 C C . ARG A 1 416 ? 6.049 6.035 -11.523 1.00 28.52 416 ARG A C 1
ATOM 3195 O O . ARG A 1 416 ? 5.401 5.639 -12.485 1.00 28.52 416 ARG A O 1
ATOM 3202 N N . LEU A 1 417 ? 7.150 5.421 -11.087 1.00 28.06 417 LEU A N 1
ATOM 3203 C CA . LEU A 1 417 ? 7.443 3.983 -11.206 1.00 28.06 417 LEU A CA 1
ATOM 3204 C C . LEU A 1 417 ? 7.655 3.470 -9.766 1.00 28.06 417 LEU A C 1
ATOM 3206 O O . LEU A 1 417 ? 8.143 4.243 -8.939 1.00 28.06 417 LEU A O 1
ATOM 3210 N N . PRO A 1 418 ? 7.221 2.247 -9.411 1.00 29.30 418 PRO A N 1
ATOM 3211 C CA . PRO A 1 418 ? 6.950 1.878 -8.027 1.00 29.30 418 PRO A CA 1
ATOM 3212 C C . PRO A 1 418 ? 8.245 1.571 -7.269 1.00 29.30 418 PRO A C 1
ATOM 3214 O O . PRO A 1 418 ? 8.673 0.429 -7.179 1.00 29.30 418 PRO A O 1
ATOM 3217 N N . ILE A 1 419 ? 8.853 2.607 -6.698 1.00 24.70 419 ILE A N 1
ATOM 3218 C CA . ILE A 1 419 ? 9.610 2.519 -5.449 1.00 24.70 419 ILE A CA 1
ATOM 3219 C C . ILE A 1 419 ? 9.097 3.664 -4.578 1.00 24.70 419 ILE A C 1
ATOM 3221 O O . ILE A 1 419 ? 9.176 4.840 -4.934 1.00 24.70 419 ILE A O 1
ATOM 3225 N N . ILE A 1 420 ? 8.465 3.282 -3.474 1.00 31.22 420 ILE A N 1
ATOM 3226 C CA . ILE A 1 420 ? 7.827 4.160 -2.498 1.00 31.22 420 ILE A CA 1
ATOM 3227 C C . ILE A 1 420 ? 8.898 5.050 -1.866 1.00 31.22 420 ILE A C 1
ATOM 3229 O O . ILE A 1 420 ? 9.706 4.563 -1.086 1.00 31.22 420 ILE A O 1
ATOM 3233 N N . ILE A 1 421 ? 8.863 6.356 -2.144 1.00 25.81 421 ILE A N 1
ATOM 3234 C CA . ILE A 1 421 ? 9.421 7.371 -1.242 1.00 25.81 421 ILE A CA 1
ATOM 3235 C C . ILE A 1 421 ? 8.395 8.495 -1.110 1.00 25.81 421 ILE A C 1
ATOM 3237 O O . ILE A 1 421 ? 8.001 9.147 -2.079 1.00 25.81 421 ILE A O 1
ATOM 3241 N N . LYS A 1 422 ? 7.916 8.643 0.125 1.00 28.94 422 LYS A N 1
ATOM 3242 C CA . LYS A 1 422 ? 6.864 9.551 0.577 1.00 28.94 422 LYS A CA 1
ATOM 3243 C C . LYS A 1 422 ? 7.252 11.013 0.326 1.00 28.94 422 LYS A C 1
ATOM 3245 O O . LYS A 1 422 ? 8.069 11.575 1.043 1.00 28.94 422 LYS A O 1
ATOM 3250 N N . GLY A 1 423 ? 6.606 11.649 -0.648 1.00 25.50 423 GLY A N 1
ATOM 3251 C CA . GLY A 1 423 ? 6.427 13.098 -0.660 1.00 25.50 423 GLY A CA 1
ATOM 3252 C C . GLY A 1 423 ? 5.141 13.434 0.088 1.00 25.50 423 GLY A C 1
ATOM 3253 O O . GLY A 1 423 ? 4.053 13.150 -0.411 1.00 25.50 423 GLY A O 1
ATOM 3254 N N . TYR A 1 424 ? 5.253 14.004 1.285 1.00 31.91 424 TYR A N 1
ATOM 3255 C CA . TYR A 1 424 ? 4.104 14.570 1.986 1.00 31.91 424 TYR A CA 1
ATOM 3256 C C . TYR A 1 424 ? 3.531 15.763 1.202 1.00 31.91 424 TYR A C 1
ATOM 3258 O O . TYR A 1 424 ? 4.281 16.583 0.673 1.00 31.91 424 TYR A O 1
ATOM 3266 N N . ALA A 1 425 ? 2.196 15.858 1.209 1.00 36.34 425 ALA A N 1
ATOM 3267 C CA . ALA A 1 425 ? 1.347 16.969 0.759 1.00 36.34 425 ALA A CA 1
ATOM 3268 C C . ALA A 1 425 ? 0.819 16.946 -0.693 1.00 36.34 425 ALA A C 1
ATOM 3270 O O . ALA A 1 425 ? 0.896 17.934 -1.420 1.00 36.34 425 ALA A O 1
ATOM 3271 N N . SER A 1 426 ? 0.101 15.884 -1.069 1.00 49.00 426 SER A N 1
ATOM 3272 C CA . SER A 1 426 ? -1.285 16.143 -1.485 1.00 49.00 426 SER A CA 1
ATOM 3273 C C . SER A 1 426 ? -2.151 16.055 -0.234 1.00 49.00 426 SER A C 1
ATOM 3275 O O . SER A 1 426 ? -2.092 15.049 0.471 1.00 49.00 426 SER A O 1
ATOM 3277 N N . ALA A 1 427 ? -2.907 17.106 0.057 1.00 64.81 427 ALA A N 1
ATOM 3278 C CA . ALA A 1 427 ? -3.872 17.113 1.144 1.00 64.81 427 ALA A CA 1
ATOM 3279 C C . ALA A 1 427 ? -4.829 15.910 0.995 1.00 64.81 427 ALA A C 1
ATOM 3281 O O . ALA A 1 427 ? -5.335 15.644 -0.097 1.00 64.81 427 ALA A O 1
ATOM 3282 N N . GLY A 1 428 ? -4.994 15.128 2.061 1.00 83.94 428 GLY A N 1
ATOM 3283 C CA . GLY A 1 428 ? -5.875 13.968 2.084 1.00 83.94 428 GLY A CA 1
ATOM 3284 C C . GLY A 1 428 ? -7.342 14.378 2.131 1.00 83.94 428 GLY A C 1
ATOM 3285 O O . GLY A 1 428 ? -7.672 15.517 2.462 1.00 83.94 428 GLY A O 1
ATOM 3286 N N . HIS A 1 429 ? -8.229 13.445 1.801 1.00 91.00 429 HIS A N 1
ATOM 3287 C CA . HIS A 1 429 ? -9.662 13.706 1.739 1.00 91.00 429 HIS A CA 1
ATOM 3288 C C . HIS A 1 429 ? -10.435 12.591 2.426 1.00 91.00 429 HIS A C 1
ATOM 3290 O O . HIS A 1 429 ? -10.089 11.420 2.290 1.00 91.00 429 HIS A O 1
ATOM 3296 N N . VAL A 1 430 ? -11.528 12.965 3.081 1.00 93.44 430 VAL A N 1
ATOM 3297 C CA . VAL A 1 430 ? -12.606 12.049 3.440 1.00 93.44 430 VAL A CA 1
ATOM 3298 C C . VAL A 1 430 ? -13.642 12.122 2.328 1.00 93.44 430 VAL A C 1
ATOM 3300 O O . VAL A 1 430 ? -14.142 13.204 2.006 1.00 93.44 430 VAL A O 1
ATOM 3303 N N . LEU A 1 431 ? -13.951 10.981 1.719 1.00 92.69 431 LEU A N 1
ATOM 3304 C CA . LEU A 1 431 ? -14.924 10.876 0.637 1.00 92.69 431 LEU A CA 1
ATOM 3305 C C . LEU A 1 431 ? -16.182 10.165 1.128 1.00 92.69 431 LEU A C 1
ATOM 3307 O O . LEU A 1 431 ? -16.122 9.305 1.999 1.00 92.69 431 LEU A O 1
ATOM 3311 N N . VAL A 1 432 ? -17.317 10.494 0.522 1.00 92.19 432 VAL A N 1
ATOM 3312 C CA . VAL A 1 432 ? -18.573 9.769 0.715 1.00 92.19 432 VAL A CA 1
ATOM 3313 C C . VAL A 1 432 ? -19.194 9.471 -0.640 1.00 92.19 432 VAL A C 1
ATOM 3315 O O . VAL A 1 432 ? -19.172 10.309 -1.546 1.00 92.19 432 VAL A O 1
ATOM 3318 N N . GLY A 1 433 ? -19.764 8.281 -0.783 1.00 88.94 433 GLY A N 1
ATOM 3319 C CA . GLY A 1 433 ? -20.502 7.900 -1.976 1.00 88.94 433 GLY A CA 1
ATOM 3320 C C . GLY A 1 433 ? -21.573 6.864 -1.699 1.00 88.94 433 GLY A C 1
ATOM 3321 O O . GLY A 1 433 ? -21.735 6.389 -0.579 1.00 88.94 433 GLY A O 1
ATOM 3322 N N . SER A 1 434 ? -22.327 6.557 -2.748 1.00 85.00 434 SER A N 1
ATOM 3323 C CA . SER A 1 434 ? -23.291 5.457 -2.750 1.00 85.00 434 SER A CA 1
ATOM 3324 C C . SER A 1 434 ? -22.574 4.101 -2.674 1.00 85.00 434 SER A C 1
ATOM 3326 O O . SER A 1 434 ? -21.401 3.993 -3.030 1.00 85.00 434 SER A O 1
ATOM 3328 N N . SER A 1 435 ? -23.282 3.057 -2.238 1.00 76.19 435 SER A N 1
ATOM 3329 C CA . SER A 1 435 ? -22.748 1.693 -2.100 1.00 76.19 435 SER A CA 1
ATOM 3330 C C . SER A 1 435 ? -22.362 1.038 -3.432 1.00 76.19 435 SER A C 1
ATOM 3332 O O . SER A 1 435 ? -21.562 0.109 -3.453 1.00 76.19 435 SER A O 1
ATOM 3334 N N . ASP A 1 436 ? -22.877 1.544 -4.554 1.00 76.31 436 ASP A N 1
ATOM 3335 C CA . ASP A 1 436 ? -22.445 1.195 -5.914 1.00 76.31 436 ASP A CA 1
ATOM 3336 C C . ASP A 1 436 ? -21.243 2.029 -6.404 1.00 76.31 436 ASP A C 1
ATOM 3338 O O . ASP A 1 436 ? -20.838 1.927 -7.563 1.00 76.31 436 ASP A O 1
ATOM 3342 N N . GLY A 1 437 ? -20.681 2.865 -5.527 1.00 71.12 437 GLY A N 1
ATOM 3343 C CA . GLY A 1 437 ? -19.490 3.671 -5.754 1.00 71.12 437 GLY A CA 1
ATOM 3344 C C . GLY A 1 437 ? -19.710 4.959 -6.544 1.00 71.12 437 GLY A C 1
ATOM 3345 O O . GLY A 1 437 ? -18.724 5.638 -6.835 1.00 71.12 437 GLY A O 1
ATOM 3346 N N . LYS A 1 438 ? -20.949 5.340 -6.911 1.00 77.81 438 LYS A N 1
ATOM 3347 C CA . LYS A 1 438 ? -21.234 6.624 -7.591 1.00 77.81 438 LYS A CA 1
ATOM 3348 C C . LYS A 1 438 ? -22.613 7.201 -7.221 1.00 77.81 438 LYS A C 1
ATOM 3350 O O . LYS A 1 438 ? -23.592 6.473 -7.219 1.00 77.81 438 LYS A O 1
ATOM 3355 N N . PRO A 1 439 ? -22.750 8.524 -7.013 1.00 79.19 439 PRO A N 1
ATOM 3356 C CA . PRO A 1 439 ? -21.710 9.549 -7.070 1.00 79.19 439 PRO A CA 1
ATOM 3357 C C . PRO A 1 439 ? -20.799 9.505 -5.837 1.00 79.19 439 PRO A C 1
ATOM 3359 O O . PRO A 1 439 ? -21.230 9.113 -4.758 1.00 79.19 439 PRO A O 1
ATOM 3362 N N . ILE A 1 440 ? -19.552 9.942 -6.013 1.00 87.56 440 ILE A N 1
ATOM 3363 C CA . ILE A 1 440 ? -18.581 10.159 -4.933 1.00 87.56 440 ILE A CA 1
ATOM 3364 C C . ILE A 1 440 ? -18.376 11.663 -4.801 1.00 87.56 440 ILE A C 1
ATOM 3366 O O . ILE A 1 440 ? -18.210 12.359 -5.805 1.00 87.56 440 ILE A O 1
ATOM 3370 N N . LYS A 1 441 ? -18.401 12.168 -3.569 1.00 90.62 441 LYS A N 1
ATOM 3371 C CA . LYS A 1 441 ? -18.115 13.566 -3.246 1.00 90.62 441 LYS A CA 1
ATOM 3372 C C . LYS A 1 441 ? -17.115 13.652 -2.101 1.00 90.62 441 LYS A C 1
ATOM 3374 O O . LYS A 1 441 ? -17.089 12.799 -1.216 1.00 90.62 441 LYS A O 1
ATOM 3379 N N . THR A 1 442 ? -16.331 14.719 -2.100 1.00 91.94 442 THR A N 1
ATOM 3380 C CA . THR A 1 442 ? -15.491 15.078 -0.958 1.00 91.94 442 THR A CA 1
ATOM 3381 C C . THR A 1 442 ? -16.374 15.569 0.183 1.00 91.94 442 THR A C 1
ATOM 3383 O O . THR A 1 442 ? -17.168 16.489 -0.009 1.00 91.94 442 THR A O 1
ATOM 3386 N N . LEU A 1 443 ? -16.240 14.943 1.351 1.00 92.50 443 LEU A N 1
ATOM 3387 C CA . LEU A 1 443 ? -16.896 15.357 2.588 1.00 92.50 443 LEU A CA 1
ATOM 3388 C C . LEU A 1 443 ? -16.020 16.345 3.363 1.00 92.50 443 LEU A C 1
ATOM 3390 O O . LEU A 1 443 ? -16.499 17.390 3.787 1.00 92.50 443 LEU A O 1
ATOM 3394 N N . VAL A 1 444 ? -14.728 16.029 3.494 1.00 93.00 444 VAL A N 1
ATOM 3395 C CA . VAL A 1 444 ? -13.728 16.875 4.159 1.00 93.00 444 VAL A CA 1
ATOM 3396 C C . VAL A 1 444 ? -12.443 16.864 3.327 1.00 93.00 444 VAL A C 1
ATOM 3398 O O . VAL A 1 444 ? -11.984 15.797 2.915 1.00 93.00 444 VAL A O 1
ATOM 3401 N N . SER A 1 445 ? -11.876 18.038 3.049 1.00 90.12 445 SER A N 1
ATOM 3402 C CA . SER A 1 445 ? -10.590 18.203 2.354 1.00 90.12 445 SER A CA 1
ATOM 3403 C C . SER A 1 445 ? -9.457 18.511 3.329 1.00 90.12 445 SER A C 1
ATOM 3405 O O . SER A 1 445 ? -9.680 18.705 4.521 1.00 90.12 445 SER A O 1
ATOM 3407 N N . ASP A 1 446 ? -8.231 18.564 2.815 1.00 85.81 446 ASP A N 1
ATOM 3408 C CA . ASP A 1 446 ? -7.071 19.107 3.529 1.00 85.81 446 ASP A CA 1
ATOM 3409 C C . ASP A 1 446 ? -6.648 18.343 4.791 1.00 85.81 446 ASP A C 1
ATOM 3411 O O . ASP A 1 446 ? -6.097 18.904 5.735 1.00 85.81 446 ASP A O 1
ATOM 3415 N N . GLN A 1 447 ? -6.856 17.025 4.781 1.00 87.06 447 GLN A N 1
ATOM 3416 C CA . GLN A 1 447 ? -6.505 16.138 5.888 1.00 87.06 447 GLN A CA 1
ATOM 3417 C C . GLN A 1 447 ? -5.031 15.708 5.842 1.00 87.06 447 GLN A C 1
ATOM 3419 O O . GLN A 1 447 ? -4.472 15.428 4.776 1.00 87.06 447 GLN A O 1
ATOM 3424 N N . ARG A 1 448 ? -4.380 15.622 7.007 1.00 84.25 448 ARG A N 1
ATOM 3425 C CA . ARG A 1 448 ? -2.955 15.269 7.133 1.00 84.25 448 ARG A CA 1
ATOM 3426 C C . ARG A 1 448 ? -2.750 13.758 7.094 1.00 84.25 448 ARG A C 1
ATOM 3428 O O . ARG A 1 448 ? -2.552 13.125 8.123 1.00 84.25 448 ARG A O 1
ATOM 3435 N N . MET A 1 449 ? -2.784 13.215 5.877 1.00 84.75 449 MET A N 1
ATOM 3436 C CA . MET A 1 449 ? -2.684 11.777 5.612 1.00 84.75 449 MET A CA 1
ATOM 3437 C C . MET A 1 449 ? -3.686 10.961 6.442 1.00 84.75 449 MET A C 1
ATOM 3439 O O . MET A 1 449 ? -3.286 10.264 7.377 1.00 84.75 449 MET A O 1
ATOM 3443 N N . PRO A 1 450 ? -4.986 11.079 6.116 1.00 93.38 450 PRO A N 1
ATOM 3444 C CA . PRO A 1 450 ? -6.007 10.281 6.767 1.00 93.38 450 PRO A CA 1
ATOM 3445 C C . PRO A 1 450 ? -5.767 8.792 6.489 1.00 93.38 450 PRO A C 1
ATOM 3447 O O . PRO A 1 450 ? -5.353 8.442 5.379 1.00 93.38 450 PRO A O 1
ATOM 3450 N N . ASP A 1 451 ? -6.008 7.942 7.486 1.00 94.69 451 ASP A N 1
ATOM 3451 C CA . ASP A 1 451 ? -5.793 6.493 7.388 1.00 94.69 451 ASP A CA 1
ATOM 3452 C C . ASP A 1 451 ? -7.075 5.732 7.756 1.00 94.69 451 ASP A C 1
ATOM 3454 O O . ASP A 1 451 ? -7.911 5.519 6.880 1.00 94.69 451 ASP A O 1
ATOM 3458 N N . GLY A 1 452 ? -7.267 5.398 9.033 1.00 96.12 452 GLY A N 1
ATOM 3459 C CA . GLY A 1 452 ? -8.455 4.706 9.527 1.00 96.12 452 GLY A CA 1
ATOM 3460 C C . GLY A 1 452 ? -9.666 5.608 9.689 1.00 96.12 452 GLY A C 1
ATOM 3461 O O . GLY A 1 452 ? -9.531 6.796 9.986 1.00 96.12 452 GLY A O 1
ATOM 3462 N N . ILE A 1 453 ? -10.858 5.042 9.502 1.00 97.94 453 ILE A N 1
ATOM 3463 C CA . ILE A 1 453 ? -12.127 5.770 9.537 1.00 97.94 453 ILE A CA 1
ATOM 3464 C C . ILE A 1 453 ? -13.262 4.871 10.018 1.00 97.94 453 ILE A C 1
ATOM 3466 O O . ILE A 1 453 ? -13.389 3.738 9.564 1.00 97.94 453 ILE A O 1
ATOM 3470 N N . ASP A 1 454 ? -14.131 5.394 10.879 1.00 97.94 454 ASP A N 1
ATOM 3471 C CA . ASP A 1 454 ? -15.364 4.707 11.254 1.00 97.94 454 ASP A CA 1
ATOM 3472 C C . ASP A 1 454 ? -16.461 5.682 11.708 1.00 97.94 454 ASP A C 1
ATOM 3474 O O . ASP A 1 454 ? -16.213 6.872 11.924 1.00 97.94 454 ASP A O 1
ATOM 3478 N N . ILE A 1 455 ? -17.697 5.196 11.831 1.00 96.56 455 ILE A N 1
ATOM 3479 C CA . ILE A 1 455 ? -18.862 6.010 12.192 1.00 96.56 455 ILE A CA 1
ATOM 3480 C C . ILE A 1 455 ? -19.620 5.480 13.407 1.00 96.56 455 ILE A C 1
ATOM 3482 O O . ILE A 1 455 ? -19.757 4.282 13.639 1.00 96.56 455 ILE A O 1
ATOM 3486 N N . SER A 1 456 ? -20.259 6.409 14.112 1.00 96.69 456 SER A N 1
ATOM 3487 C CA . SER A 1 456 ? -21.352 6.123 15.032 1.00 96.69 456 SER A CA 1
ATOM 3488 C C . SER A 1 456 ? -22.639 6.750 14.504 1.00 96.69 456 SER A C 1
ATOM 3490 O O . SER A 1 456 ? -22.819 7.971 14.548 1.00 96.69 456 SER A O 1
ATOM 3492 N N . LYS A 1 457 ? -23.573 5.921 14.019 1.00 92.94 457 LYS A N 1
ATOM 3493 C CA . LYS A 1 457 ? -24.893 6.406 13.573 1.00 92.94 457 LYS A CA 1
ATOM 3494 C C . LYS A 1 457 ? -25.730 6.929 14.738 1.00 92.94 457 LYS A C 1
ATOM 3496 O O . LYS A 1 457 ? -26.447 7.907 14.568 1.00 92.94 457 LYS A O 1
ATOM 3501 N N . SER A 1 458 ? -25.626 6.299 15.911 1.00 93.81 458 SER A N 1
ATOM 3502 C CA . SER A 1 458 ? -26.342 6.713 17.123 1.00 93.81 458 SER A CA 1
ATOM 3503 C C . SER A 1 458 ? -25.868 8.074 17.633 1.00 93.81 458 SER A C 1
ATOM 3505 O O . SER A 1 458 ? -26.699 8.881 18.038 1.00 93.81 458 SER A O 1
ATOM 3507 N N . ALA A 1 459 ? -24.563 8.360 17.562 1.00 94.94 459 ALA A N 1
ATOM 3508 C CA . ALA A 1 459 ? -24.023 9.676 17.906 1.00 94.94 459 ALA A CA 1
ATOM 3509 C C . ALA A 1 459 ? -24.093 10.690 16.747 1.00 94.94 459 ALA A C 1
ATOM 3511 O O . ALA A 1 459 ? -23.878 11.881 16.961 1.00 94.94 459 ALA A O 1
ATOM 3512 N N . GLY A 1 460 ? -24.372 10.240 15.518 1.00 96.19 460 GLY A N 1
ATOM 3513 C CA . GLY A 1 460 ? -24.361 11.086 14.323 1.00 96.19 460 GLY A CA 1
ATOM 3514 C C . GLY A 1 460 ? -22.964 11.604 13.967 1.00 96.19 460 GLY A C 1
ATOM 3515 O O . GLY A 1 460 ? -22.839 12.709 13.434 1.00 96.19 460 GLY A O 1
ATOM 3516 N N . LYS A 1 461 ? -21.919 10.824 14.271 1.00 97.12 461 LYS A N 1
ATOM 3517 C CA . LYS A 1 461 ? -20.513 11.228 14.144 1.00 97.12 461 LYS A CA 1
ATOM 3518 C C . LYS A 1 461 ? -19.708 10.303 13.241 1.00 97.12 461 LYS A C 1
ATOM 3520 O O . LYS A 1 461 ? -19.912 9.091 13.225 1.00 97.12 461 LYS A O 1
ATOM 3525 N N . LEU A 1 462 ? -18.767 10.910 12.531 1.00 97.44 462 LEU A N 1
ATOM 3526 C CA . LEU A 1 462 ? -17.675 10.277 11.804 1.00 97.44 462 LEU A CA 1
ATOM 3527 C C . LEU A 1 462 ? -16.375 10.526 12.570 1.00 97.44 462 LEU A C 1
ATOM 3529 O O . LEU A 1 462 ? -16.197 11.618 13.113 1.00 97.44 462 LEU A O 1
ATOM 3533 N N . PHE A 1 463 ? -15.473 9.551 12.573 1.00 98.44 463 PHE A N 1
ATOM 3534 C CA . PHE A 1 463 ? -14.153 9.630 13.192 1.00 98.44 463 PHE A CA 1
ATOM 3535 C C . PHE A 1 463 ? -13.097 9.136 12.209 1.00 98.44 463 PHE A C 1
ATOM 3537 O O . PHE A 1 463 ? -13.330 8.146 11.520 1.00 98.44 463 PHE A O 1
ATOM 3544 N N . TRP A 1 464 ? -11.942 9.797 12.138 1.00 98.31 464 TRP A N 1
ATOM 3545 C CA . TRP A 1 464 ? -10.800 9.307 11.360 1.00 98.31 464 TRP A CA 1
ATOM 3546 C C . TRP A 1 464 ? -9.469 9.676 12.005 1.00 98.31 464 TRP A C 1
ATOM 3548 O O . TRP A 1 464 ? -9.347 10.694 12.694 1.00 98.31 464 TRP A O 1
ATOM 3558 N N . THR A 1 465 ? -8.459 8.851 11.753 1.00 98.06 465 THR A N 1
ATOM 3559 C CA . THR A 1 465 ? -7.080 9.113 12.158 1.00 98.06 465 THR A CA 1
ATOM 3560 C C . THR A 1 465 ? -6.357 9.926 11.093 1.00 98.06 465 THR A C 1
ATOM 3562 O O . THR A 1 465 ? -6.587 9.766 9.895 1.00 98.06 465 THR A O 1
ATOM 3565 N N . CYS A 1 466 ? -5.460 10.802 11.534 1.00 95.50 466 CYS A N 1
ATOM 3566 C CA . CYS A 1 466 ? -4.496 11.508 10.703 1.00 95.50 466 CYS A CA 1
ATOM 3567 C C . CYS A 1 466 ? -3.097 11.116 11.170 1.00 95.50 466 CYS A C 1
ATOM 3569 O O . CYS A 1 466 ? -2.700 11.434 12.292 1.00 95.50 466 CYS A O 1
ATOM 3571 N N . MET A 1 467 ? -2.346 10.447 10.296 1.00 90.38 467 MET A N 1
ATOM 3572 C CA . MET A 1 467 ? -1.045 9.867 10.639 1.00 90.38 467 MET A CA 1
ATOM 3573 C C . MET A 1 467 ? 0.019 10.885 11.041 1.00 90.38 467 MET A C 1
ATOM 3575 O O . MET A 1 467 ? 0.992 10.501 11.682 1.00 90.38 467 MET A O 1
ATOM 3579 N N . GLY A 1 468 ? -0.115 12.138 10.603 1.00 83.81 468 GLY A N 1
ATOM 3580 C CA . GLY A 1 468 ? 0.970 13.104 10.734 1.00 83.81 468 GLY A CA 1
ATOM 3581 C C . GLY A 1 468 ? 2.221 12.657 9.967 1.00 83.81 468 GLY A C 1
ATOM 3582 O O . GLY A 1 468 ? 2.137 11.968 8.942 1.00 83.81 468 GLY A O 1
ATOM 3583 N N . ASN A 1 469 ? 3.381 13.083 10.445 1.00 78.44 469 ASN A N 1
ATOM 3584 C CA . ASN A 1 469 ? 4.702 12.693 9.992 1.00 78.44 469 ASN A CA 1
ATOM 3585 C C . ASN A 1 469 ? 5.225 11.517 10.845 1.00 78.44 469 ASN A C 1
ATOM 3587 O O . ASN A 1 469 ? 5.550 11.722 11.998 1.00 78.44 469 ASN A O 1
ATOM 3591 N N . PRO A 1 470 ? 5.426 10.314 10.288 1.00 75.62 470 PRO A N 1
ATOM 3592 C CA . PRO A 1 470 ? 5.954 9.141 10.982 1.00 75.62 470 PRO A CA 1
ATOM 3593 C C . PRO A 1 470 ? 7.309 9.319 11.660 1.00 75.62 470 PRO A C 1
ATOM 3595 O O . PRO A 1 470 ? 7.678 8.490 12.474 1.00 75.62 470 PRO A O 1
ATOM 3598 N N . SER A 1 471 ? 8.075 10.355 11.323 1.00 75.56 471 SER A N 1
ATOM 3599 C CA . SER A 1 471 ? 9.322 10.680 12.025 1.00 75.56 471 SER A CA 1
ATOM 3600 C C . SER A 1 471 ? 9.119 11.632 13.212 1.00 75.56 471 SER A C 1
ATOM 3602 O O . SER A 1 471 ? 10.097 12.038 13.830 1.00 75.56 471 SER A O 1
ATOM 3604 N N . ALA A 1 472 ? 7.882 12.038 13.500 1.00 79.75 472 ALA A N 1
ATOM 3605 C CA . ALA A 1 472 ? 7.523 12.942 14.581 1.00 79.75 472 ALA A CA 1
ATOM 3606 C C . ALA A 1 472 ? 6.266 12.448 15.313 1.00 79.75 472 ALA A C 1
ATOM 3608 O O . ALA A 1 472 ? 5.318 11.957 14.707 1.00 79.75 472 ALA A O 1
ATOM 3609 N N . ASN A 1 473 ? 6.226 12.635 16.628 1.00 88.19 473 ASN A N 1
ATOM 3610 C CA . ASN A 1 473 ? 5.033 12.357 17.418 1.00 88.19 473 ASN A CA 1
ATOM 3611 C C . ASN A 1 473 ? 4.004 13.484 17.214 1.00 88.19 473 ASN A C 1
ATOM 3613 O O . ASN A 1 473 ? 3.939 14.424 18.006 1.00 88.19 473 ASN A O 1
ATOM 3617 N N . ASP A 1 474 ? 3.283 13.460 16.090 1.00 90.62 474 ASP A N 1
ATOM 3618 C CA . ASP A 1 474 ? 2.433 14.573 15.651 1.00 90.62 474 ASP A CA 1
ATOM 3619 C C . ASP A 1 474 ? 1.119 14.136 14.959 1.00 90.62 474 ASP A C 1
ATOM 3621 O O . ASP A 1 474 ? 0.459 14.920 14.261 1.00 90.62 474 ASP A O 1
ATOM 3625 N N . GLY A 1 475 ? 0.715 12.889 15.196 1.00 93.62 475 GLY A N 1
ATOM 3626 C CA . GLY A 1 475 ? -0.566 12.337 14.780 1.00 93.62 475 GLY A CA 1
ATOM 3627 C C . GLY A 1 475 ? -1.750 12.917 15.557 1.00 93.62 475 GLY A C 1
ATOM 3628 O O . GLY A 1 475 ? -1.596 13.475 16.645 1.00 93.62 475 GLY A O 1
ATOM 3629 N N . ALA A 1 476 ? -2.948 12.789 14.983 1.00 96.62 476 ALA A N 1
ATOM 3630 C CA . ALA A 1 476 ? -4.192 13.310 15.555 1.00 96.62 476 ALA A CA 1
ATOM 3631 C C . ALA A 1 476 ? -5.403 12.438 15.183 1.00 96.62 476 ALA A C 1
ATOM 3633 O O . ALA A 1 476 ? -5.355 11.667 14.221 1.00 96.62 476 ALA A O 1
ATOM 3634 N N . ILE A 1 477 ? -6.514 12.603 15.906 1.00 98.25 477 ILE A N 1
ATOM 3635 C CA . ILE A 1 477 ? -7.817 12.008 15.556 1.00 98.25 477 ILE A CA 1
ATOM 3636 C C . ILE A 1 477 ? -8.853 13.116 15.469 1.00 98.25 477 ILE A C 1
ATOM 3638 O O . ILE A 1 477 ? -8.966 13.955 16.366 1.00 98.25 477 ILE A O 1
ATOM 3642 N N . LEU A 1 478 ? -9.614 13.110 14.381 1.00 98.12 478 LEU A N 1
ATOM 3643 C CA . LEU A 1 478 ? -10.630 14.111 14.103 1.00 98.12 478 LEU A CA 1
ATOM 3644 C C . LEU A 1 478 ? -12.016 13.476 14.066 1.00 98.12 478 LEU A C 1
ATOM 3646 O O . LEU A 1 478 ? -12.181 12.284 13.809 1.00 98.12 478 LEU A O 1
ATOM 3650 N N . SER A 1 479 ? -13.016 14.315 14.306 1.00 98.06 479 SER A N 1
ATOM 3651 C CA . SER A 1 479 ? -14.422 13.972 14.197 1.00 98.06 479 SER A CA 1
ATOM 3652 C C . SER A 1 479 ? -15.203 15.067 13.485 1.00 98.06 479 SER A C 1
ATOM 3654 O O . SER A 1 479 ? -14.886 16.251 13.588 1.00 98.06 479 SER A O 1
ATOM 3656 N N . CYS A 1 480 ? -16.265 14.684 12.788 1.00 97.44 480 CYS A N 1
ATOM 3657 C CA . CYS A 1 480 ? -17.285 15.608 12.308 1.00 97.44 480 CYS A CA 1
ATOM 3658 C C . CYS A 1 480 ? -18.667 14.946 12.365 1.00 97.44 480 CYS A C 1
ATOM 3660 O O . CYS A 1 480 ? -18.808 13.764 12.684 1.00 97.44 480 CYS A O 1
ATOM 3662 N N . ASN A 1 481 ? -19.715 15.716 12.094 1.00 96.62 481 ASN A N 1
ATOM 3663 C CA . ASN A 1 481 ? -21.043 15.171 11.842 1.00 96.62 481 ASN A CA 1
ATOM 3664 C C . ASN A 1 481 ? -21.039 14.372 10.527 1.00 96.62 481 ASN A C 1
ATOM 3666 O O . ASN A 1 481 ? -20.237 14.644 9.635 1.00 96.62 481 ASN A O 1
ATOM 3670 N N . LEU A 1 482 ? -21.973 13.431 10.358 1.00 94.12 482 LEU A N 1
ATOM 3671 C CA . LEU A 1 482 ? -22.056 12.596 9.143 1.00 94.12 482 LEU A CA 1
ATOM 3672 C C . LEU A 1 482 ? -22.229 13.393 7.831 1.00 94.12 482 LEU A C 1
ATOM 3674 O O . LEU A 1 482 ? -21.958 12.876 6.749 1.00 94.12 482 LEU A O 1
ATOM 3678 N N . ASP A 1 483 ? -22.677 14.648 7.908 1.00 91.25 483 ASP A N 1
ATOM 3679 C CA . ASP A 1 483 ? -22.805 15.560 6.766 1.00 91.25 483 ASP A CA 1
ATOM 3680 C C . ASP A 1 483 ? -21.528 16.372 6.461 1.00 91.25 483 ASP A C 1
ATOM 3682 O O . ASP A 1 483 ? -21.508 17.135 5.493 1.00 91.25 483 ASP A O 1
ATOM 3686 N N . GLY A 1 484 ? -20.461 16.184 7.245 1.00 92.88 484 GLY A N 1
ATOM 3687 C CA . GLY A 1 484 ? -19.175 16.873 7.121 1.00 92.88 484 GLY A CA 1
ATOM 3688 C C . GLY A 1 484 ? -19.055 18.153 7.954 1.00 92.88 484 GLY A C 1
ATOM 3689 O O . GLY A 1 484 ? -17.988 18.764 7.980 1.00 92.88 484 GLY A O 1
ATOM 3690 N N . THR A 1 485 ? -20.115 18.578 8.647 1.00 94.06 485 THR A N 1
ATOM 3691 C CA . THR A 1 485 ? -20.099 19.790 9.484 1.00 94.06 485 THR A CA 1
ATOM 3692 C C . THR A 1 485 ? -19.517 19.529 10.876 1.00 94.06 485 THR A C 1
ATOM 3694 O O . THR A 1 485 ? -19.407 18.389 11.320 1.00 94.06 485 THR A O 1
ATOM 3697 N N . GLY A 1 486 ? -19.140 20.585 11.605 1.00 94.06 486 GLY A N 1
ATOM 3698 C CA . GLY A 1 486 ? -18.685 20.448 12.997 1.00 94.06 486 GLY A CA 1
ATOM 3699 C C . GLY A 1 486 ? -17.348 19.716 13.155 1.00 94.06 486 GLY A C 1
ATOM 3700 O O . GLY A 1 486 ? -17.169 18.983 14.127 1.00 94.06 486 GLY A O 1
ATOM 3701 N N . LEU A 1 487 ? -16.437 19.893 12.191 1.00 95.88 487 LEU A N 1
ATOM 3702 C CA . LEU A 1 487 ? -15.078 19.355 12.234 1.00 95.88 487 LEU A CA 1
ATOM 3703 C C . LEU A 1 487 ? -14.364 19.771 13.528 1.00 95.88 487 LEU A C 1
ATOM 3705 O O . LEU A 1 487 ? -14.233 20.961 13.808 1.00 95.88 487 LEU A O 1
ATOM 3709 N N . THR A 1 488 ? -13.899 18.785 14.288 1.00 95.62 488 THR A N 1
ATOM 3710 C CA . THR A 1 488 ? -13.227 18.954 15.578 1.00 95.62 488 THR A CA 1
ATOM 3711 C C . THR A 1 488 ? -12.059 17.977 15.677 1.00 95.62 488 THR A C 1
ATOM 3713 O O . THR A 1 488 ? -12.191 16.814 15.305 1.00 95.62 488 THR A O 1
ATOM 3716 N N . GLU A 1 489 ? -10.921 18.433 16.189 1.00 96.12 489 GLU A N 1
ATOM 3717 C CA . GLU A 1 489 ? -9.815 17.561 16.591 1.00 96.12 489 GLU A CA 1
ATOM 3718 C C . GLU A 1 489 ? -10.103 17.052 18.010 1.00 96.12 489 GLU A C 1
ATOM 3720 O O . GLU A 1 489 ? -10.160 17.850 18.944 1.00 96.12 489 GLU A O 1
ATOM 3725 N N . ILE A 1 490 ? -10.371 15.751 18.156 1.00 97.50 490 ILE A N 1
ATOM 3726 C CA . ILE A 1 490 ? -10.761 15.142 19.441 1.00 97.50 490 ILE A CA 1
ATOM 3727 C C . ILE A 1 490 ? -9.556 14.573 20.190 1.00 97.50 490 ILE A C 1
ATOM 3729 O O . ILE A 1 490 ? -9.505 14.634 21.411 1.00 97.50 490 ILE A O 1
ATOM 3733 N N . VAL A 1 491 ? -8.548 14.080 19.467 1.00 97.75 491 VAL A N 1
ATOM 3734 C CA . VAL A 1 491 ? -7.242 13.740 20.040 1.00 97.75 491 VAL A CA 1
ATOM 3735 C C . VAL A 1 491 ? -6.224 14.708 19.449 1.00 97.75 491 VAL A C 1
ATOM 3737 O O . VAL A 1 491 ? -5.942 14.601 18.248 1.00 97.75 491 VAL A O 1
ATOM 3740 N N . PRO A 1 492 ? -5.705 15.656 20.255 1.00 93.31 492 PRO A N 1
ATOM 3741 C CA . PRO A 1 492 ? -4.830 16.706 19.767 1.00 93.31 492 PRO A CA 1
ATOM 3742 C C . PRO A 1 492 ? -3.523 16.187 19.181 1.00 93.31 492 PRO A C 1
ATOM 3744 O O . PRO A 1 492 ? -2.976 15.189 19.665 1.00 93.31 492 PRO A O 1
ATOM 3747 N N . GLN A 1 493 ? -2.985 16.923 18.211 1.00 92.00 493 GLN A N 1
ATOM 3748 C CA . GLN A 1 493 ? -1.676 16.657 17.620 1.00 92.00 493 GLN A CA 1
ATOM 3749 C C . GLN A 1 493 ? -0.592 16.383 18.674 1.00 92.00 493 GLN A C 1
ATOM 3751 O O . GLN A 1 493 ? -0.355 17.194 19.568 1.00 92.00 493 GLN A O 1
ATOM 3756 N N . GLY A 1 494 ? 0.087 15.244 18.525 1.00 87.38 494 GLY A N 1
ATOM 3757 C CA . GLY A 1 494 ? 1.200 14.821 19.379 1.00 87.38 494 GLY A CA 1
ATOM 3758 C C . GLY A 1 494 ? 0.800 14.137 20.684 1.00 87.38 494 GLY A C 1
ATOM 3759 O O . GLY A 1 494 ? 1.665 13.671 21.425 1.00 87.38 494 GLY A O 1
ATOM 3760 N N . SER A 1 495 ? -0.505 13.985 20.936 1.00 94.31 495 SER A N 1
ATOM 3761 C CA . SER A 1 495 ? -0.999 13.038 21.948 1.00 94.31 495 SER A CA 1
ATOM 3762 C C . SER A 1 495 ? -0.781 11.584 21.508 1.00 94.31 495 SER A C 1
ATOM 3764 O O . SER A 1 495 ? -0.709 10.678 22.336 1.00 94.31 495 SER A O 1
ATOM 3766 N N . VAL A 1 496 ? -0.692 11.365 20.193 1.00 95.88 496 VAL A N 1
ATOM 3767 C CA . VAL A 1 496 ? -0.498 10.073 19.525 1.00 95.88 496 VAL A CA 1
ATOM 3768 C C . VAL A 1 496 ? 0.508 10.251 18.389 1.00 95.88 496 VAL A C 1
ATOM 3770 O O . VAL A 1 496 ? 0.567 11.325 17.787 1.00 95.88 496 VAL A O 1
ATOM 3773 N N . HIS A 1 497 ? 1.285 9.212 18.078 1.00 94.38 497 HIS A N 1
ATOM 3774 C CA . HIS A 1 497 ? 2.416 9.353 17.165 1.00 94.38 497 HIS A CA 1
ATOM 3775 C C . HIS A 1 497 ? 1.987 9.222 15.710 1.00 94.38 497 HIS A C 1
ATOM 3777 O O . HIS A 1 497 ? 2.060 10.171 14.935 1.00 94.38 497 HIS A O 1
ATOM 3783 N N . THR A 1 498 ? 1.526 8.044 15.319 1.00 95.31 498 THR A N 1
ATOM 3784 C CA . THR A 1 498 ? 1.053 7.750 13.971 1.00 95.31 498 THR A CA 1
ATOM 3785 C C . THR A 1 498 ? -0.168 6.846 14.086 1.00 95.31 498 THR A C 1
ATOM 3787 O O . THR A 1 498 ? -0.066 5.624 13.925 1.00 95.31 498 THR A O 1
ATOM 3790 N N . PRO A 1 499 ? -1.334 7.438 14.399 1.00 97.62 499 PRO A N 1
ATOM 3791 C CA . PRO A 1 499 ? -2.565 6.691 14.559 1.00 97.62 499 PRO A CA 1
ATOM 3792 C C . PRO A 1 499 ? -2.976 6.076 13.214 1.00 97.62 499 PRO A C 1
ATOM 3794 O O . PRO A 1 499 ? -2.881 6.714 12.160 1.00 97.62 499 PRO A O 1
ATOM 3797 N N . LYS A 1 500 ? -3.385 4.811 13.266 1.00 96.94 500 LYS A N 1
ATOM 3798 C CA . LYS A 1 500 ? -3.676 3.938 12.127 1.00 96.94 500 LYS A CA 1
ATOM 3799 C C . LYS A 1 500 ? -5.153 3.578 12.074 1.00 96.94 500 LYS A C 1
ATOM 3801 O O . LYS A 1 500 ? -5.974 4.493 12.117 1.00 96.94 500 LYS A O 1
ATOM 3806 N N . GLN A 1 501 ? -5.514 2.311 11.919 1.00 97.88 501 GLN A N 1
ATOM 3807 C CA . GLN A 1 501 ? -6.917 1.938 11.833 1.00 97.88 501 GLN A CA 1
ATOM 3808 C C . GLN A 1 501 ? -7.616 2.204 13.163 1.00 97.88 501 GLN A C 1
ATOM 3810 O O . GLN A 1 501 ? -6.994 2.143 14.231 1.00 97.88 501 GLN A O 1
ATOM 3815 N N . LEU A 1 502 ? -8.901 2.546 13.076 1.00 98.06 502 LEU A N 1
ATOM 3816 C CA . LEU A 1 502 ? -9.751 2.820 14.225 1.00 98.06 502 LEU A CA 1
ATOM 3817 C C . LEU A 1 502 ? -11.080 2.092 14.079 1.00 98.06 502 LEU A C 1
ATOM 3819 O O . LEU A 1 502 ? -11.584 1.941 12.970 1.00 98.06 502 LEU A O 1
ATOM 3823 N N . THR A 1 503 ? -11.676 1.732 15.210 1.00 98.12 503 THR A N 1
ATOM 3824 C CA . THR A 1 503 ? -13.005 1.128 15.278 1.00 98.12 503 THR A CA 1
ATOM 3825 C C . THR A 1 503 ? -13.853 1.797 16.361 1.00 98.12 503 THR A C 1
ATOM 3827 O O . THR A 1 503 ? -13.339 2.287 17.376 1.00 98.12 503 THR A O 1
ATOM 3830 N N . VAL A 1 504 ? -15.165 1.852 16.131 1.00 97.81 504 VAL A N 1
ATOM 3831 C CA . VAL A 1 504 ? -16.145 2.470 17.031 1.00 97.81 504 VAL A CA 1
ATOM 3832 C C . VAL A 1 504 ? -16.877 1.407 17.854 1.00 97.81 504 VAL A C 1
ATOM 3834 O O . VAL A 1 504 ? -17.645 0.604 17.328 1.00 97.81 504 VAL A O 1
ATOM 3837 N N . ASP A 1 505 ? -16.760 1.490 19.178 1.00 97.12 505 ASP A N 1
ATOM 3838 C CA . ASP A 1 505 ? -17.633 0.783 20.115 1.00 97.12 505 ASP A CA 1
ATOM 3839 C C . ASP A 1 505 ? -18.853 1.655 20.435 1.00 97.12 505 ASP A C 1
ATOM 3841 O O . ASP A 1 505 ? -18.840 2.520 21.318 1.00 97.12 505 ASP A O 1
ATOM 3845 N N . ASN A 1 506 ? -19.941 1.410 19.705 1.00 94.12 506 ASN A N 1
ATOM 3846 C CA . ASN A 1 506 ? -21.201 2.126 19.895 1.00 94.12 506 ASN A CA 1
ATOM 3847 C C . ASN A 1 506 ? -21.877 1.823 21.241 1.00 94.12 506 ASN A C 1
ATOM 3849 O O . ASN A 1 506 ? -22.644 2.655 21.723 1.00 94.12 506 ASN A O 1
ATOM 3853 N N . LYS A 1 507 ? -21.629 0.652 21.844 1.00 93.31 507 LYS A N 1
ATOM 3854 C CA . LYS A 1 507 ? -22.283 0.237 23.093 1.00 93.31 507 LYS A CA 1
ATOM 3855 C C . LYS A 1 507 ? -21.749 1.041 24.272 1.00 93.31 507 LYS A C 1
ATOM 3857 O O . LYS A 1 507 ? -22.531 1.468 25.117 1.00 93.31 507 LYS A O 1
ATOM 3862 N N . ASN A 1 508 ? -20.439 1.274 24.293 1.00 95.88 508 ASN A N 1
ATOM 3863 C CA . ASN A 1 508 ? -19.768 1.985 25.380 1.00 95.88 508 ASN A CA 1
ATOM 3864 C C . ASN A 1 508 ? -19.349 3.419 25.011 1.00 95.88 508 ASN A C 1
ATOM 3866 O O . ASN A 1 508 ? -18.774 4.113 25.843 1.00 95.88 508 ASN A O 1
ATOM 3870 N N . SER A 1 509 ? -19.657 3.884 23.793 1.00 96.88 509 SER A N 1
ATOM 3871 C CA . SER A 1 509 ? -19.274 5.213 23.278 1.00 96.88 509 SER A CA 1
ATOM 3872 C C . SER A 1 509 ? -17.758 5.460 23.306 1.00 96.88 509 SER A C 1
ATOM 3874 O O . SER A 1 509 ? -17.288 6.536 23.687 1.00 96.88 509 SER A O 1
ATOM 3876 N N . LYS A 1 510 ? -16.990 4.439 22.905 1.00 98.31 510 LYS A N 1
ATOM 3877 C CA . LYS A 1 510 ? -15.521 4.445 22.906 1.00 98.31 510 LYS A CA 1
ATOM 3878 C C . LYS A 1 510 ? -14.960 4.298 21.491 1.00 98.31 510 LYS A C 1
ATOM 3880 O O . LYS A 1 510 ? -15.511 3.574 20.666 1.00 98.31 510 LYS A O 1
ATOM 3885 N N . LEU A 1 511 ? -13.838 4.959 21.230 1.00 98.38 511 LEU A N 1
ATOM 3886 C CA . LEU A 1 511 ? -12.998 4.738 20.054 1.00 98.38 511 LEU A CA 1
ATOM 3887 C C . LEU A 1 511 ? -11.809 3.882 20.457 1.00 98.38 511 LEU A C 1
ATOM 3889 O O . LEU A 1 511 ? -11.198 4.156 21.488 1.00 98.38 511 LEU A O 1
ATOM 3893 N N . TYR A 1 512 ? -11.461 2.904 19.630 1.00 98.75 512 TYR A N 1
ATOM 3894 C CA . TYR A 1 512 ? -10.227 2.132 19.744 1.00 98.75 512 TYR A CA 1
ATOM 3895 C C . TYR A 1 512 ? -9.403 2.372 18.487 1.00 98.75 512 TYR A C 1
ATOM 3897 O O . TYR A 1 512 ? -9.956 2.385 17.390 1.00 98.75 512 TYR A O 1
ATOM 3905 N N . PHE A 1 513 ? -8.098 2.573 18.626 1.00 98.75 513 PHE A N 1
ATOM 3906 C CA . PHE A 1 513 ? -7.211 2.796 17.485 1.00 98.75 513 PHE A CA 1
ATOM 3907 C C . PHE A 1 513 ? -5.801 2.285 17.772 1.00 98.75 513 PHE A C 1
ATOM 3909 O O . PHE A 1 513 ? -5.351 2.245 18.921 1.00 98.75 513 PHE A O 1
ATOM 3916 N N . ALA A 1 514 ? -5.097 1.896 16.714 1.00 98.44 514 ALA A N 1
ATOM 3917 C CA . ALA A 1 514 ? -3.683 1.559 16.794 1.00 98.44 514 ALA A CA 1
ATOM 3918 C C . ALA A 1 514 ? -2.814 2.803 16.586 1.00 98.44 514 ALA A C 1
ATOM 3920 O O . ALA A 1 514 ? -3.162 3.689 15.807 1.00 98.44 514 ALA A O 1
ATOM 3921 N N . ASP A 1 515 ? -1.661 2.849 17.242 1.00 97.75 515 ASP A N 1
ATOM 3922 C CA . ASP A 1 515 ? -0.615 3.843 17.029 1.00 97.75 515 ASP A CA 1
ATOM 3923 C C . ASP A 1 515 ? 0.681 3.123 16.646 1.00 97.75 515 ASP A C 1
ATOM 3925 O O . ASP A 1 515 ? 1.271 2.403 17.457 1.00 97.75 515 ASP A O 1
ATOM 3929 N N . ARG A 1 516 ? 1.086 3.273 15.381 1.00 95.38 516 ARG A N 1
ATOM 3930 C CA . ARG A 1 516 ? 2.091 2.412 14.749 1.00 95.38 516 ARG A CA 1
ATOM 3931 C C . ARG A 1 516 ? 3.488 2.658 15.288 1.00 95.38 516 ARG A C 1
ATOM 3933 O O . ARG A 1 516 ? 4.079 1.758 15.878 1.00 95.38 516 ARG A O 1
ATOM 3940 N N . GLU A 1 517 ? 4.000 3.862 15.070 1.00 92.12 517 GLU A N 1
ATOM 3941 C CA . GLU A 1 517 ? 5.295 4.293 15.586 1.00 92.12 517 GLU A CA 1
ATOM 3942 C C . GLU A 1 517 ? 5.272 4.447 17.103 1.00 92.12 517 GLU A C 1
ATOM 3944 O O . GLU A 1 517 ? 6.256 4.115 17.750 1.00 92.12 517 GLU A O 1
ATOM 3949 N N . GLY A 1 518 ? 4.134 4.842 17.685 1.00 94.38 518 GLY A N 1
ATOM 3950 C CA . GLY A 1 518 ? 3.980 4.870 19.136 1.00 94.38 518 GLY A CA 1
ATOM 3951 C C . GLY A 1 518 ? 3.974 3.481 19.780 1.00 94.38 518 GLY A C 1
ATOM 3952 O O . GLY A 1 518 ? 4.094 3.411 20.997 1.00 94.38 518 GLY A O 1
ATOM 3953 N N . MET A 1 519 ? 3.846 2.404 18.988 1.00 96.75 519 MET A N 1
ATOM 3954 C CA . MET A 1 519 ? 3.827 1.001 19.426 1.00 96.75 519 MET A CA 1
ATOM 3955 C C . MET A 1 519 ? 2.742 0.719 20.473 1.00 96.75 519 MET A C 1
ATOM 3957 O O . MET A 1 519 ? 2.989 0.107 21.513 1.00 96.75 519 MET A O 1
ATOM 3961 N N . ARG A 1 520 ? 1.522 1.210 20.206 1.00 97.69 520 ARG A N 1
ATOM 3962 C CA . ARG A 1 520 ? 0.403 1.170 21.158 1.00 97.69 520 ARG A CA 1
ATOM 3963 C C . ARG A 1 520 ? -0.913 0.747 20.533 1.00 97.69 520 ARG A C 1
ATOM 3965 O O . ARG A 1 520 ? -1.182 1.022 19.367 1.00 97.69 520 ARG A O 1
ATOM 3972 N N . ILE A 1 521 ? -1.771 0.163 21.364 1.00 98.62 521 ILE A N 1
ATOM 3973 C CA . ILE A 1 521 ? -3.225 0.170 21.165 1.00 98.62 521 ILE A CA 1
ATOM 3974 C C . ILE A 1 521 ? -3.821 1.121 22.192 1.00 98.62 521 ILE A C 1
ATOM 3976 O O . ILE A 1 521 ? -3.464 1.060 23.369 1.00 98.62 521 ILE A O 1
ATOM 3980 N N . MET A 1 522 ? -4.708 2.010 21.757 1.00 98.56 522 MET A N 1
ATOM 3981 C CA . MET A 1 522 ? -5.262 3.067 22.597 1.00 98.56 522 MET A CA 1
ATOM 3982 C C . MET A 1 522 ? -6.783 3.137 22.486 1.00 98.56 522 MET A C 1
ATOM 3984 O O . MET A 1 522 ? -7.379 2.683 21.507 1.00 98.56 522 MET A O 1
ATOM 3988 N N . ARG A 1 523 ? -7.403 3.728 23.509 1.00 98.31 523 ARG A N 1
ATOM 3989 C CA . ARG A 1 523 ? -8.845 3.958 23.598 1.00 98.31 523 ARG A CA 1
ATOM 3990 C C . ARG A 1 523 ? -9.144 5.347 24.149 1.00 98.31 523 ARG A C 1
ATOM 3992 O O . ARG A 1 523 ? -8.426 5.819 25.022 1.00 98.31 523 ARG A O 1
ATOM 3999 N N . CYS A 1 524 ? -10.227 5.971 23.698 1.00 98.56 524 CYS A N 1
ATOM 4000 C CA . CYS A 1 524 ? -10.785 7.187 24.302 1.00 98.56 524 CYS A CA 1
ATOM 4001 C C . CYS A 1 524 ? -12.318 7.229 24.167 1.00 98.56 524 CYS A C 1
ATOM 4003 O O . CYS A 1 524 ? -12.919 6.390 23.494 1.00 98.56 524 CYS A O 1
ATOM 4005 N N . ASN A 1 525 ? -12.970 8.186 24.829 1.00 98.50 525 ASN A N 1
ATOM 4006 C CA . ASN A 1 525 ? -14.365 8.550 24.565 1.00 98.50 525 ASN A CA 1
ATOM 4007 C C . ASN A 1 525 ? -14.512 9.209 23.182 1.00 98.50 525 ASN A C 1
ATOM 4009 O O . ASN A 1 525 ? -13.542 9.694 22.605 1.00 98.50 525 ASN A O 1
ATOM 4013 N N . PHE A 1 526 ? -15.740 9.296 22.662 1.00 97.88 526 PHE A N 1
ATOM 4014 C CA . PHE A 1 526 ? -16.026 9.980 21.387 1.00 97.88 526 PHE A CA 1
ATOM 4015 C C . PHE A 1 526 ? -15.607 11.461 21.344 1.00 97.88 526 PHE A C 1
ATOM 4017 O O . PHE A 1 526 ? -15.421 12.009 20.260 1.00 97.88 526 PHE A O 1
ATOM 4024 N N . ASP A 1 527 ? -15.460 12.118 22.493 1.00 96.19 527 ASP A N 1
ATOM 4025 C CA . ASP A 1 527 ? -14.962 13.494 22.605 1.00 96.19 527 ASP A CA 1
ATOM 4026 C C . ASP A 1 527 ? -13.438 13.581 22.819 1.00 96.19 527 ASP A C 1
ATOM 4028 O O . ASP A 1 527 ? -12.904 14.679 22.948 1.00 96.19 527 ASP A O 1
ATOM 4032 N N . GLY A 1 528 ? -12.742 12.439 22.851 1.00 97.38 528 GLY A N 1
ATOM 4033 C CA . GLY A 1 528 ? -11.305 12.336 23.099 1.00 97.38 528 GLY A CA 1
ATOM 4034 C C . GLY A 1 528 ? -10.899 12.279 24.572 1.00 97.38 528 GLY A C 1
ATOM 4035 O O . GLY A 1 528 ? -9.722 12.065 24.867 1.00 97.38 528 GLY A O 1
ATOM 4036 N N . SER A 1 529 ? -11.841 12.425 25.509 1.00 97.88 529 SER A N 1
ATOM 4037 C CA . SER A 1 529 ? -11.557 12.276 26.939 1.00 97.88 529 SER A CA 1
ATOM 4038 C C . SER A 1 529 ? -11.227 10.825 27.313 1.00 97.88 529 SER A C 1
ATOM 4040 O O . SER A 1 529 ? -11.498 9.890 26.557 1.00 97.88 529 SER A O 1
ATOM 4042 N N . GLU A 1 530 ? -10.618 10.628 28.487 1.00 96.94 530 GLU A N 1
ATOM 4043 C CA . GLU A 1 530 ? -10.169 9.309 28.966 1.00 96.94 530 GLU A CA 1
ATOM 4044 C C . GLU A 1 530 ? -9.266 8.572 27.961 1.00 96.94 530 GLU A C 1
ATOM 4046 O O . GLU A 1 530 ? -9.393 7.363 27.761 1.00 96.94 530 GLU A O 1
ATOM 4051 N N . LEU A 1 531 ? -8.363 9.312 27.308 1.00 98.12 531 LEU A N 1
ATOM 4052 C CA . LEU A 1 531 ? -7.347 8.728 26.443 1.00 98.12 531 LEU A CA 1
ATOM 4053 C C . LEU A 1 531 ? -6.432 7.807 27.261 1.00 98.12 531 LEU A C 1
ATOM 4055 O O . LEU A 1 531 ? -5.718 8.253 28.157 1.00 98.12 531 LEU A O 1
ATOM 4059 N N . GLN A 1 532 ? -6.466 6.520 26.937 1.00 97.50 532 GLN A N 1
ATOM 4060 C CA . GLN A 1 532 ? -5.827 5.451 27.689 1.00 97.50 532 GLN A CA 1
ATOM 4061 C C . GLN A 1 532 ? -5.060 4.521 26.746 1.00 97.50 532 GLN A C 1
ATOM 4063 O O . GLN A 1 532 ? -5.564 4.142 25.688 1.00 97.50 532 GLN A O 1
ATOM 4068 N N . VAL A 1 533 ? -3.855 4.115 27.150 1.00 98.38 533 VAL A N 1
ATOM 4069 C CA . VAL A 1 533 ? -3.104 3.037 26.492 1.00 98.38 533 VAL A CA 1
ATOM 4070 C C . VAL A 1 533 ? -3.624 1.696 27.009 1.00 98.38 533 VAL A C 1
ATOM 4072 O O . VAL A 1 533 ? -3.736 1.505 28.217 1.00 98.38 533 VAL A O 1
ATOM 4075 N N . LEU A 1 534 ? -3.958 0.780 26.102 1.00 98.31 534 LEU A N 1
ATOM 4076 C CA . LEU A 1 534 ? -4.400 -0.582 26.424 1.00 98.31 534 LEU A CA 1
ATOM 4077 C C . LEU A 1 534 ? -3.274 -1.608 26.284 1.00 98.31 534 LEU A C 1
ATOM 4079 O O . LEU A 1 534 ? -3.264 -2.610 26.995 1.00 98.31 534 LEU A O 1
ATOM 4083 N N . VAL A 1 535 ? -2.350 -1.373 25.353 1.00 98.25 535 VAL A N 1
ATOM 4084 C CA . VAL A 1 535 ? -1.175 -2.215 25.102 1.00 98.25 535 VAL A CA 1
ATOM 4085 C C . VAL A 1 535 ? -0.015 -1.301 24.738 1.00 98.25 535 VAL A C 1
ATOM 4087 O O . VAL A 1 535 ? -0.192 -0.431 23.884 1.00 98.25 535 VAL A O 1
ATOM 4090 N N . GLN A 1 536 ? 1.151 -1.525 25.342 1.00 97.44 536 GLN A N 1
ATOM 4091 C CA . GLN A 1 536 ? 2.415 -0.877 24.994 1.00 97.44 536 GLN A CA 1
ATOM 4092 C C . GLN A 1 536 ? 3.415 -1.957 24.562 1.00 97.44 536 GLN A C 1
ATOM 4094 O O . GLN A 1 536 ? 3.806 -2.808 25.355 1.00 97.44 536 GLN A O 1
ATOM 4099 N N . THR A 1 537 ? 3.820 -1.962 23.292 1.00 96.12 537 THR A N 1
ATOM 4100 C CA . THR A 1 537 ? 4.697 -3.008 22.731 1.00 96.12 537 THR A CA 1
ATOM 4101 C C . THR A 1 537 ? 6.137 -2.551 22.532 1.00 96.12 537 THR A C 1
ATOM 4103 O O . THR A 1 537 ? 6.985 -3.354 22.139 1.00 96.12 537 THR A O 1
ATOM 4106 N N . GLY A 1 538 ? 6.437 -1.283 22.795 1.00 94.75 538 GLY A N 1
ATOM 4107 C CA . GLY A 1 538 ? 7.786 -0.729 22.770 1.00 94.75 538 GLY A CA 1
ATOM 4108 C C . GLY A 1 538 ? 7.796 0.782 22.968 1.00 94.75 538 GLY A C 1
ATOM 4109 O O . GLY A 1 538 ? 6.742 1.380 23.119 1.00 94.75 538 GLY A O 1
ATOM 4110 N N . ASP A 1 539 ? 8.973 1.391 22.946 1.00 93.06 539 ASP A N 1
ATOM 4111 C CA . ASP A 1 539 ? 9.183 2.827 23.115 1.00 93.06 539 ASP A CA 1
ATOM 4112 C C . ASP A 1 539 ? 9.852 3.421 21.869 1.00 93.06 539 ASP A C 1
ATOM 4114 O O . ASP A 1 539 ? 10.909 2.960 21.432 1.00 93.06 539 ASP A O 1
ATOM 4118 N N . TRP A 1 540 ? 9.202 4.420 21.274 1.00 88.12 540 TRP A N 1
ATOM 4119 C CA . TRP A 1 540 ? 9.631 5.063 20.032 1.00 88.12 540 TRP A CA 1
ATOM 4120 C C . TRP A 1 540 ? 10.891 5.916 20.219 1.00 88.12 540 TRP A C 1
ATOM 4122 O O . TRP A 1 540 ? 11.592 6.175 19.244 1.00 88.12 540 TRP A O 1
ATOM 4132 N N . GLU A 1 541 ? 11.213 6.306 21.458 1.00 90.81 541 GLU A N 1
ATOM 4133 C CA . GLU A 1 541 ? 12.461 7.003 21.792 1.00 90.81 541 GLU A CA 1
ATOM 4134 C C . GLU A 1 541 ? 13.674 6.053 21.813 1.00 90.81 541 GLU A C 1
ATOM 4136 O O . GLU A 1 541 ? 14.823 6.496 21.856 1.00 90.81 541 GLU A O 1
ATOM 4141 N N . VAL A 1 542 ? 13.441 4.736 21.754 1.00 91.25 542 VAL A N 1
ATOM 4142 C CA . VAL A 1 542 ? 14.489 3.714 21.729 1.00 91.25 542 VAL A CA 1
ATOM 4143 C C . VAL A 1 542 ? 14.690 3.207 20.300 1.00 91.25 542 VAL A C 1
ATOM 4145 O O . VAL A 1 542 ? 13.923 2.378 19.809 1.00 91.25 542 VAL A O 1
ATOM 4148 N N . ASP A 1 543 ? 15.784 3.630 19.656 1.00 81.12 543 ASP A N 1
ATOM 4149 C CA . ASP A 1 543 ? 16.111 3.315 18.252 1.00 81.12 543 ASP A CA 1
ATOM 4150 C C . ASP A 1 543 ? 15.954 1.828 17.887 1.00 81.12 543 ASP A C 1
ATOM 4152 O O . ASP A 1 543 ? 15.395 1.486 16.845 1.00 81.12 543 ASP A O 1
ATOM 4156 N N . SER A 1 544 ? 16.422 0.915 18.747 1.00 84.88 544 SER A N 1
ATOM 4157 C CA . SER A 1 544 ? 16.348 -0.528 18.483 1.00 84.88 544 SER A CA 1
ATOM 4158 C C . SER A 1 544 ? 14.918 -1.070 18.460 1.00 84.88 544 SER A C 1
ATOM 4160 O O . SER A 1 544 ? 14.654 -2.047 17.762 1.00 84.88 544 SER A O 1
ATOM 4162 N N . GLN A 1 545 ? 14.001 -0.449 19.205 1.00 89.62 545 GLN A N 1
ATOM 4163 C CA . GLN A 1 545 ? 12.586 -0.814 19.228 1.00 89.62 545 GLN A CA 1
ATOM 4164 C C . GLN A 1 545 ? 11.832 -0.133 18.088 1.00 89.62 545 GLN A C 1
ATOM 4166 O O . GLN A 1 545 ? 11.027 -0.777 17.421 1.00 89.62 545 GLN A O 1
ATOM 4171 N N . MET A 1 546 ? 12.151 1.133 17.810 1.00 78.62 546 MET A N 1
ATOM 4172 C CA . MET A 1 546 ? 11.590 1.881 16.687 1.00 78.62 546 MET A CA 1
ATOM 4173 C C . MET A 1 546 ? 11.871 1.198 15.340 1.00 78.62 546 MET A C 1
ATOM 4175 O O . MET A 1 546 ? 10.999 1.158 14.476 1.00 78.62 546 MET A O 1
ATOM 4179 N N . LEU A 1 547 ? 13.060 0.609 15.170 1.00 77.69 547 LEU A N 1
ATOM 4180 C CA . LEU A 1 547 ? 13.458 -0.129 13.965 1.00 77.69 547 LEU A CA 1
ATOM 4181 C C . LEU A 1 547 ? 12.894 -1.560 13.882 1.00 77.69 547 LEU A C 1
ATOM 4183 O O . LEU A 1 547 ? 13.139 -2.244 12.888 1.00 77.69 547 LEU A O 1
ATOM 4187 N N . ASP A 1 548 ? 12.158 -2.032 14.892 1.00 85.06 548 ASP A N 1
ATOM 4188 C CA . ASP A 1 548 ? 11.574 -3.374 14.926 1.00 85.06 548 ASP A CA 1
ATOM 4189 C C . ASP A 1 548 ? 10.100 -3.351 14.471 1.00 85.06 548 ASP A C 1
ATOM 4191 O O . ASP A 1 548 ? 9.185 -3.145 15.276 1.00 85.06 548 ASP A O 1
ATOM 4195 N N . PRO A 1 549 ? 9.809 -3.637 13.186 1.00 81.56 549 PRO A N 1
ATOM 4196 C CA . PRO A 1 549 ? 8.452 -3.561 12.658 1.00 81.56 549 PRO A CA 1
ATOM 4197 C C . PRO A 1 549 ? 7.517 -4.643 13.216 1.00 81.56 549 PRO A C 1
ATOM 4199 O O . PRO A 1 549 ? 6.316 -4.607 12.945 1.00 81.56 549 PRO A O 1
ATOM 4202 N N . THR A 1 550 ? 8.027 -5.619 13.979 1.00 90.12 550 THR A N 1
ATOM 4203 C CA . THR A 1 550 ? 7.185 -6.608 14.669 1.00 90.12 550 THR A CA 1
ATOM 4204 C C . THR A 1 550 ? 6.466 -6.020 15.882 1.00 90.12 550 THR A C 1
ATOM 4206 O O . THR A 1 550 ? 5.510 -6.627 16.367 1.00 90.12 550 THR A O 1
ATOM 4209 N N . ARG A 1 551 ? 6.879 -4.831 16.341 1.00 94.38 551 ARG A N 1
ATOM 4210 C CA . ARG A 1 551 ? 6.240 -4.078 17.428 1.00 94.38 551 ARG A CA 1
ATOM 4211 C C . ARG A 1 551 ? 5.153 -3.131 16.943 1.00 94.38 551 ARG A C 1
ATOM 4213 O O . ARG A 1 551 ? 4.342 -2.692 17.745 1.00 94.38 551 ARG A O 1
ATOM 4220 N N . TRP A 1 552 ? 5.109 -2.827 15.652 1.00 94.19 552 TRP A N 1
ATOM 4221 C CA . TRP A 1 552 ? 4.205 -1.826 15.098 1.00 94.19 552 TRP A CA 1
ATOM 4222 C C . TRP A 1 552 ? 2.764 -2.327 14.985 1.00 94.19 552 TRP A C 1
ATOM 4224 O O . TRP A 1 552 ? 2.461 -3.191 14.157 1.00 94.19 552 TRP A O 1
ATOM 4234 N N . CYS A 1 553 ? 1.879 -1.726 15.778 1.00 97.62 553 CYS A N 1
ATOM 4235 C CA . CYS A 1 553 ? 0.437 -1.958 15.754 1.00 97.62 553 CYS A CA 1
ATOM 4236 C C . CYS A 1 553 ? -0.229 -1.209 14.586 1.00 97.62 553 CYS A C 1
ATOM 4238 O O . CYS A 1 553 ? 0.127 -0.062 14.315 1.00 97.62 553 CYS A O 1
ATOM 4240 N N . VAL A 1 554 ? -1.187 -1.821 13.878 1.00 97.19 554 VAL A N 1
ATOM 4241 C CA . VAL A 1 554 ? -1.810 -1.182 12.694 1.00 97.19 554 VAL A CA 1
ATOM 4242 C C . VAL A 1 554 ? -3.336 -1.241 12.694 1.00 97.19 554 VAL A C 1
ATOM 4244 O O . VAL A 1 554 ? -3.981 -0.202 12.576 1.00 97.19 554 VAL A O 1
ATOM 4247 N N . GLY A 1 555 ? -3.901 -2.435 12.807 1.00 97.81 555 GLY A N 1
ATOM 4248 C CA . GLY A 1 555 ? -5.333 -2.713 12.822 1.00 97.81 555 GLY A CA 1
ATOM 4249 C C . GLY A 1 555 ? -5.848 -2.874 14.243 1.00 97.81 555 GLY A C 1
ATOM 4250 O O . GLY A 1 555 ? -5.112 -3.388 15.088 1.00 97.81 555 GLY A O 1
ATOM 4251 N N . VAL A 1 556 ? -7.108 -2.516 14.504 1.00 98.56 556 VAL A N 1
ATOM 4252 C CA . VAL A 1 556 ? -7.789 -2.869 15.759 1.00 98.56 556 VAL A CA 1
ATOM 4253 C C . VAL A 1 556 ? -9.273 -3.170 15.538 1.00 98.56 556 VAL A C 1
ATOM 4255 O O . VAL A 1 556 ? -9.962 -2.427 14.849 1.00 98.56 556 VAL A O 1
ATOM 4258 N N . ALA A 1 557 ? -9.768 -4.230 16.177 1.00 98.00 557 ALA A N 1
ATOM 4259 C CA . ALA A 1 557 ? -11.187 -4.576 16.257 1.00 98.00 557 ALA A CA 1
ATOM 4260 C C . ALA A 1 557 ? -11.585 -4.828 17.717 1.00 98.00 557 ALA A C 1
ATOM 4262 O O . ALA A 1 557 ? -10.760 -5.246 18.529 1.00 98.00 557 ALA A O 1
ATOM 4263 N N . VAL A 1 558 ? -12.852 -4.611 18.067 1.00 97.06 558 VAL A N 1
ATOM 4264 C CA . VAL A 1 558 ? -13.351 -4.790 19.438 1.00 97.06 558 VAL A CA 1
ATOM 4265 C C . VAL A 1 558 ? -14.628 -5.620 19.447 1.00 97.06 558 VAL A C 1
ATOM 4267 O O . VAL A 1 558 ? -15.517 -5.404 18.632 1.00 97.06 558 VAL A O 1
ATOM 4270 N N . SER A 1 559 ? -14.723 -6.556 20.393 1.00 95.69 559 SER A N 1
ATOM 4271 C CA . SER A 1 559 ? -15.937 -7.304 20.713 1.00 95.69 559 SER A CA 1
ATOM 4272 C C . SER A 1 559 ? -16.352 -7.007 22.159 1.00 95.69 559 SER A C 1
ATOM 4274 O O . SER A 1 559 ? -15.928 -7.693 23.099 1.00 95.69 559 SER A O 1
ATOM 4276 N N . PRO A 1 560 ? -17.190 -5.977 22.382 1.00 94.25 560 PRO A N 1
ATOM 4277 C CA . PRO A 1 560 ? -17.697 -5.647 23.709 1.00 94.25 560 PRO A CA 1
ATOM 4278 C C . PRO A 1 560 ? -18.560 -6.752 24.328 1.00 94.25 560 PRO A C 1
ATOM 4280 O O . PRO A 1 560 ? -18.710 -6.785 25.548 1.00 94.25 560 PRO A O 1
ATOM 4283 N N . SER A 1 561 ? -19.173 -7.630 23.524 1.00 92.38 561 SER A N 1
ATOM 4284 C CA . SER A 1 561 ? -19.952 -8.763 24.045 1.00 92.38 561 SER A CA 1
ATOM 4285 C C . SER A 1 561 ? -19.064 -9.872 24.615 1.00 92.38 561 SER A C 1
ATOM 4287 O O . SER A 1 561 ? -19.410 -10.438 25.652 1.00 92.38 561 SER A O 1
ATOM 4289 N N . ALA A 1 562 ? -17.902 -10.123 24.003 1.00 92.00 562 ALA A N 1
ATOM 4290 C CA . ALA A 1 562 ? -16.901 -11.061 24.503 1.00 92.00 562 ALA A CA 1
ATOM 4291 C C . ALA A 1 562 ? -15.963 -10.442 25.556 1.00 92.00 562 ALA A C 1
ATOM 4293 O O . ALA A 1 562 ? -15.196 -11.166 26.187 1.00 92.00 562 ALA A O 1
ATOM 4294 N N . GLY A 1 563 ? -15.990 -9.115 25.731 1.00 94.44 563 GLY A N 1
ATOM 4295 C CA . GLY A 1 563 ? -15.055 -8.401 26.602 1.00 94.44 563 GLY A CA 1
ATOM 4296 C C . GLY A 1 563 ? -13.622 -8.396 26.064 1.00 94.44 563 GLY A C 1
ATOM 4297 O O . GLY A 1 563 ? -12.682 -8.279 26.848 1.00 94.44 563 GLY A O 1
ATOM 4298 N N . LYS A 1 564 ? -13.443 -8.538 24.744 1.00 95.44 564 LYS A N 1
ATOM 4299 C CA . LYS A 1 564 ? -12.136 -8.689 24.087 1.00 95.44 564 LYS A CA 1
ATOM 4300 C C . LYS A 1 564 ? -11.903 -7.645 23.005 1.00 95.44 564 LYS A C 1
ATOM 4302 O O . LYS A 1 564 ? -12.842 -7.136 22.397 1.00 95.44 564 LYS A O 1
ATOM 4307 N N . PHE A 1 565 ? -10.637 -7.366 22.731 1.00 97.50 565 PHE A N 1
ATOM 4308 C CA . PHE A 1 565 ? -10.215 -6.637 21.540 1.00 97.50 565 PHE A CA 1
ATOM 4309 C C . PHE A 1 565 ? -9.062 -7.368 20.853 1.00 97.50 565 PHE A C 1
ATOM 4311 O O . PHE A 1 565 ? -8.374 -8.193 21.457 1.00 97.50 565 PHE A O 1
ATOM 4318 N N . TYR A 1 566 ? -8.881 -7.056 19.576 1.00 98.06 566 TYR A N 1
ATOM 4319 C CA . TYR A 1 566 ? -7.966 -7.712 18.654 1.00 98.06 566 TYR A CA 1
ATOM 4320 C C . TYR A 1 566 ? -7.128 -6.660 17.952 1.00 98.06 566 TYR A C 1
ATOM 4322 O O . TYR A 1 566 ? -7.637 -5.583 17.639 1.00 98.06 566 TYR A O 1
ATOM 4330 N N . TRP A 1 567 ? -5.871 -6.965 17.651 1.00 98.56 567 TRP A N 1
ATOM 4331 C CA . TRP A 1 567 ? -5.038 -6.066 16.859 1.00 98.56 567 TRP A CA 1
ATOM 4332 C C . TRP A 1 567 ? -4.031 -6.808 15.993 1.00 98.56 567 TRP A C 1
ATOM 4334 O O . TRP A 1 567 ? -3.672 -7.957 16.259 1.00 98.56 567 TRP A O 1
ATOM 4344 N N . THR A 1 568 ? -3.557 -6.124 14.954 1.00 98.38 568 THR A N 1
ATOM 4345 C CA . THR A 1 568 ? -2.485 -6.615 14.082 1.00 98.38 568 THR A CA 1
ATOM 4346 C C . THR A 1 568 ? -1.151 -5.990 14.476 1.00 98.38 568 THR A C 1
ATOM 4348 O O . THR A 1 568 ? -1.066 -4.803 14.808 1.00 98.38 568 THR A O 1
ATOM 4351 N N . GLN A 1 569 ? -0.084 -6.781 14.381 1.00 96.94 569 GLN A N 1
ATOM 4352 C CA . GLN A 1 569 ? 1.289 -6.293 14.305 1.00 96.94 569 GLN A CA 1
ATOM 4353 C C . GLN A 1 569 ? 1.876 -6.708 12.961 1.00 96.94 569 GLN A C 1
ATOM 4355 O O . GLN A 1 569 ? 2.028 -7.898 12.681 1.00 96.94 569 GLN A O 1
ATOM 4360 N N . LYS A 1 570 ? 2.189 -5.728 12.110 1.00 85.69 570 LYS A N 1
ATOM 4361 C CA . LYS A 1 570 ? 2.420 -5.982 10.679 1.00 85.69 570 LYS A CA 1
ATOM 4362 C C . LYS A 1 570 ? 3.695 -6.773 10.370 1.00 85.69 570 LYS A C 1
ATOM 4364 O O . LYS A 1 570 ? 3.743 -7.477 9.370 1.00 85.69 570 LYS A O 1
ATOM 4369 N N . GLY A 1 571 ? 4.745 -6.641 11.184 1.00 87.81 571 GLY A N 1
ATOM 4370 C CA . GLY A 1 571 ? 6.065 -7.175 10.842 1.00 87.81 571 GLY A CA 1
ATOM 4371 C C . GLY A 1 571 ? 6.723 -6.461 9.642 1.00 87.81 571 GLY A C 1
ATOM 4372 O O . GLY A 1 571 ? 6.220 -5.445 9.145 1.00 87.81 571 GLY A O 1
ATOM 4373 N N . PRO A 1 572 ? 7.889 -6.941 9.170 1.00 72.81 572 PRO A N 1
ATOM 4374 C CA . PRO A 1 572 ? 8.538 -6.401 7.982 1.00 72.81 572 PRO A CA 1
ATOM 4375 C C . PRO A 1 572 ? 7.654 -6.621 6.755 1.00 72.81 572 PRO A C 1
ATOM 4377 O O . PRO A 1 572 ? 6.936 -7.616 6.674 1.00 72.81 572 PRO A O 1
ATOM 4380 N N . SER A 1 573 ? 7.707 -5.697 5.793 1.00 64.75 573 SER A N 1
ATOM 4381 C CA . SER A 1 573 ? 6.877 -5.832 4.594 1.00 64.75 573 SER A CA 1
ATOM 4382 C C . SER A 1 573 ? 7.245 -7.097 3.830 1.00 64.75 573 SER A C 1
ATOM 4384 O O . SER A 1 573 ? 8.429 -7.333 3.584 1.00 64.75 573 SER A O 1
ATOM 4386 N N . LYS A 1 574 ? 6.236 -7.915 3.498 1.00 65.31 574 LYS A N 1
ATOM 4387 C CA . LYS A 1 574 ? 6.412 -9.214 2.818 1.00 65.31 574 LYS A CA 1
ATOM 4388 C C . LYS A 1 574 ? 7.350 -10.161 3.581 1.00 65.31 574 LYS A C 1
ATOM 4390 O O . LYS A 1 574 ? 7.986 -11.026 2.988 1.00 65.31 574 LYS A O 1
ATOM 4395 N N . GLY A 1 575 ? 7.476 -9.958 4.893 1.00 62.91 575 GLY A N 1
ATOM 4396 C CA . GLY A 1 575 ? 8.510 -10.576 5.713 1.00 62.91 575 GLY A CA 1
ATOM 4397 C C . GLY A 1 575 ? 8.070 -11.833 6.452 1.00 62.91 575 GLY A C 1
ATOM 4398 O O . GLY A 1 575 ? 8.919 -12.457 7.085 1.00 62.91 575 GLY A O 1
ATOM 4399 N N . GLY A 1 576 ? 6.776 -12.183 6.421 1.00 82.00 576 GLY A N 1
ATOM 4400 C CA . GLY A 1 576 ? 6.261 -13.397 7.066 1.00 82.00 576 GLY A CA 1
ATOM 4401 C C . GLY A 1 576 ? 6.455 -13.397 8.584 1.00 82.00 576 GLY A C 1
ATOM 4402 O O . GLY A 1 576 ? 6.698 -14.442 9.179 1.00 82.00 576 GLY A O 1
ATOM 4403 N N . LYS A 1 577 ? 6.432 -12.218 9.219 1.00 88.81 577 LYS A N 1
ATOM 4404 C CA . LYS A 1 577 ? 6.518 -12.061 10.687 1.00 88.81 577 LYS A CA 1
ATOM 4405 C C . LYS A 1 577 ? 5.331 -11.288 11.259 1.00 88.81 577 LYS A C 1
ATOM 4407 O O . LYS A 1 577 ? 5.411 -10.764 12.369 1.00 88.81 577 LYS A O 1
ATOM 4412 N N . GLY A 1 578 ? 4.260 -11.171 10.483 1.00 93.06 578 GLY A N 1
ATOM 4413 C CA . GLY A 1 578 ? 3.012 -10.568 10.905 1.00 93.06 578 GLY A CA 1
ATOM 4414 C C . GLY A 1 578 ? 2.317 -11.402 11.974 1.00 93.06 578 GLY A C 1
ATOM 4415 O O . GLY A 1 578 ? 2.444 -12.630 12.008 1.00 93.06 578 GLY A O 1
ATOM 4416 N N . ARG A 1 579 ? 1.593 -10.721 12.861 1.00 95.50 579 ARG A N 1
ATOM 4417 C CA . ARG A 1 579 ? 0.848 -11.335 13.961 1.00 95.50 579 ARG A CA 1
ATOM 4418 C C . ARG A 1 579 ? -0.525 -10.707 14.118 1.00 95.50 579 ARG A C 1
ATOM 4420 O O . ARG A 1 579 ? -0.690 -9.512 13.876 1.00 95.50 579 ARG A O 1
ATOM 4427 N N . ILE A 1 580 ? -1.468 -11.503 14.602 1.00 96.69 580 ILE A N 1
ATOM 4428 C CA . ILE A 1 580 ? -2.746 -11.028 15.135 1.00 96.69 580 ILE A CA 1
ATOM 4429 C C . ILE A 1 580 ? -2.845 -11.513 16.572 1.00 96.69 580 ILE A C 1
ATOM 4431 O O . ILE A 1 580 ? -2.594 -12.687 16.857 1.00 96.69 580 ILE A O 1
ATOM 4435 N N . LEU A 1 581 ? -3.192 -10.598 17.466 1.00 96.50 581 LEU A N 1
ATOM 4436 C CA . LEU A 1 581 ? -3.242 -10.833 18.900 1.00 96.50 581 LEU A CA 1
ATOM 4437 C C . LEU A 1 581 ? -4.611 -10.441 19.458 1.00 96.50 581 LEU A C 1
ATOM 4439 O O . LEU A 1 581 ? -5.344 -9.668 18.835 1.00 96.50 581 LEU A O 1
ATOM 4443 N N . GLN A 1 582 ? -4.936 -10.968 20.635 1.00 95.75 582 GLN A N 1
ATOM 4444 C CA . GLN A 1 582 ? -6.115 -10.596 21.410 1.00 95.75 582 GLN A CA 1
ATOM 4445 C C . GLN A 1 582 ? -5.767 -10.357 22.877 1.00 95.75 582 GLN A C 1
ATOM 4447 O O . GLN A 1 582 ? -4.774 -10.888 23.374 1.00 95.75 582 GLN A O 1
ATOM 4452 N N . ALA A 1 583 ? -6.613 -9.599 23.572 1.00 96.38 583 ALA A N 1
ATOM 4453 C CA . ALA A 1 583 ? -6.575 -9.460 25.026 1.00 96.38 583 ALA A CA 1
ATOM 4454 C C . ALA A 1 583 ? -7.946 -8.999 25.569 1.00 96.38 583 ALA A C 1
ATOM 4456 O O . ALA A 1 583 ? -8.836 -8.630 24.790 1.00 96.38 583 ALA A O 1
ATOM 4457 N N . ASN A 1 584 ? -8.143 -9.014 26.891 1.00 96.81 584 ASN A N 1
ATOM 4458 C CA . ASN A 1 584 ? -9.375 -8.504 27.502 1.00 96.81 584 ASN A CA 1
ATOM 4459 C C . ASN A 1 584 ? -9.419 -6.970 27.444 1.00 96.81 584 ASN A C 1
ATOM 4461 O O . ASN A 1 584 ? -8.397 -6.300 27.565 1.00 96.81 584 ASN A O 1
ATOM 4465 N N . ILE A 1 585 ? -10.606 -6.388 27.279 1.00 96.19 585 ILE A N 1
ATOM 4466 C CA . ILE A 1 585 ? -10.776 -4.925 27.221 1.00 96.19 585 ILE A CA 1
ATOM 4467 C C . ILE A 1 585 ? -10.323 -4.257 28.525 1.00 96.19 585 ILE A C 1
ATOM 4469 O O . ILE A 1 585 ? -9.681 -3.206 28.483 1.00 96.19 585 ILE A O 1
ATOM 4473 N N . ASP A 1 586 ? -10.648 -4.870 29.661 1.00 94.88 586 ASP A N 1
ATOM 4474 C CA . ASP A 1 586 ? -10.318 -4.359 30.986 1.00 94.88 586 ASP A CA 1
ATOM 4475 C C . ASP A 1 586 ? -9.120 -5.108 31.578 1.00 94.88 586 ASP A C 1
ATOM 4477 O O . ASP A 1 586 ? -8.974 -6.319 31.403 1.00 94.88 586 ASP A O 1
ATOM 4481 N N . PHE A 1 587 ? -8.269 -4.373 32.295 1.00 95.94 587 PHE A N 1
ATOM 4482 C CA . PHE A 1 587 ? -7.120 -4.940 32.996 1.00 95.94 587 PHE A CA 1
ATOM 4483 C C . PHE A 1 587 ? -7.556 -5.816 34.171 1.00 95.94 587 PHE A C 1
ATOM 4485 O O . PHE A 1 587 ? -8.550 -5.528 34.847 1.00 95.94 587 PHE A O 1
ATOM 4492 N N . GLN A 1 588 ? -6.759 -6.842 34.472 1.00 93.62 588 GLN A N 1
ATOM 4493 C CA . GLN A 1 588 ? -6.876 -7.522 35.757 1.00 93.62 588 GLN A CA 1
ATOM 4494 C C . GLN A 1 588 ? -6.425 -6.584 36.892 1.00 93.62 588 GLN A C 1
ATOM 4496 O O . GLN A 1 588 ? -5.618 -5.675 36.669 1.00 93.62 588 GLN A O 1
ATOM 4501 N N . PRO A 1 589 ? -6.921 -6.766 38.131 1.00 94.50 589 PRO A N 1
ATOM 4502 C CA . PRO A 1 589 ? -6.521 -5.927 39.255 1.00 94.50 589 PRO A CA 1
ATOM 4503 C C . PRO A 1 589 ? -4.997 -5.893 39.453 1.00 94.50 589 PRO A C 1
ATOM 4505 O O . PRO A 1 589 ? -4.383 -6.914 39.750 1.00 94.50 589 PRO A O 1
ATOM 4508 N N . GLY A 1 590 ? -4.405 -4.700 39.342 1.00 93.69 590 GLY A N 1
ATOM 4509 C CA . GLY A 1 590 ? -2.966 -4.477 39.515 1.00 93.69 590 GLY A CA 1
ATOM 4510 C C . GLY A 1 590 ? -2.131 -4.560 38.233 1.00 93.69 590 GLY A C 1
ATOM 4511 O O . GLY A 1 590 ? -0.935 -4.298 38.309 1.00 93.69 590 GLY A O 1
ATOM 4512 N N . GLU A 1 591 ? -2.739 -4.881 37.089 1.00 96.19 591 GLU A N 1
ATOM 4513 C CA . GLU A 1 591 ? -2.094 -4.816 35.773 1.00 96.19 591 GLU A CA 1
ATOM 4514 C C . GLU A 1 591 ? -2.341 -3.467 35.075 1.00 96.19 591 GLU A C 1
ATOM 4516 O O . GLU A 1 591 ? -3.280 -2.730 35.388 1.00 96.19 591 GLU A O 1
ATOM 4521 N N . ASP A 1 592 ? -1.501 -3.175 34.085 1.00 95.75 592 ASP A N 1
ATOM 4522 C CA . ASP A 1 592 ? -1.601 -2.033 33.177 1.00 95.75 592 ASP A CA 1
ATOM 4523 C C . ASP A 1 592 ? -1.182 -2.420 31.742 1.00 95.75 592 ASP A C 1
ATOM 4525 O O . ASP A 1 592 ? -1.000 -3.592 31.414 1.00 95.75 592 ASP A O 1
ATOM 4529 N N . ALA A 1 593 ? -1.043 -1.431 30.856 1.00 95.62 593 ALA A N 1
ATOM 4530 C CA . ALA A 1 593 ? -0.738 -1.655 29.443 1.00 95.62 593 ALA A CA 1
ATOM 4531 C C . ALA A 1 593 ? 0.619 -2.326 29.166 1.00 95.62 593 ALA A C 1
ATOM 4533 O O . ALA A 1 593 ? 0.775 -2.924 28.099 1.00 95.62 593 ALA A O 1
ATOM 4534 N N . GLU A 1 594 ? 1.586 -2.198 30.079 1.00 94.12 594 GLU A N 1
ATOM 4535 C CA . GLU A 1 594 ? 2.934 -2.768 29.954 1.00 94.12 594 GLU A CA 1
ATOM 4536 C C . GLU A 1 594 ? 3.050 -4.121 30.664 1.00 94.12 594 GLU A C 1
ATOM 4538 O O . GLU A 1 594 ? 3.808 -4.987 30.231 1.00 94.12 594 GLU A O 1
ATOM 4543 N N . SER A 1 595 ? 2.298 -4.304 31.752 1.00 94.38 595 SER A N 1
ATOM 4544 C CA . SER A 1 595 ? 2.391 -5.472 32.634 1.00 94.38 595 SER A CA 1
ATOM 4545 C C . SER A 1 595 ? 1.308 -6.528 32.415 1.00 94.38 595 SER A C 1
ATOM 4547 O O . SER A 1 595 ? 1.430 -7.621 32.971 1.00 94.38 595 SER A O 1
ATOM 4549 N N . ARG A 1 596 ? 0.270 -6.236 31.617 1.00 95.62 596 ARG A N 1
ATOM 4550 C CA . ARG A 1 596 ? -0.828 -7.173 31.340 1.00 95.62 596 ARG A CA 1
ATOM 4551 C C . ARG A 1 596 ? -0.326 -8.528 30.842 1.00 95.62 596 ARG A C 1
ATOM 4553 O O . ARG A 1 596 ? 0.483 -8.613 29.917 1.00 95.62 596 ARG A O 1
ATOM 4560 N N . THR A 1 597 ? -0.844 -9.598 31.436 1.00 94.56 597 THR A N 1
ATOM 4561 C CA . THR A 1 597 ? -0.408 -10.974 31.140 1.00 94.56 597 THR A CA 1
ATOM 4562 C C . THR A 1 597 ? -1.369 -11.744 30.237 1.00 94.56 597 THR A C 1
ATOM 4564 O O . THR A 1 597 ? -1.069 -12.853 29.805 1.00 94.56 597 THR A O 1
ATOM 4567 N N . ASP A 1 598 ? -2.513 -11.146 29.912 1.00 94.88 598 ASP A N 1
ATOM 4568 C CA . ASP A 1 598 ? -3.620 -11.759 29.178 1.00 94.88 598 ASP A CA 1
ATOM 4569 C C . ASP A 1 598 ? -3.533 -11.609 27.647 1.00 94.88 598 ASP A C 1
ATOM 4571 O O . ASP A 1 598 ? -4.518 -11.843 26.944 1.00 94.88 598 ASP A O 1
ATOM 4575 N N . ILE A 1 599 ? -2.375 -11.193 27.124 1.00 95.25 599 ILE A N 1
ATOM 4576 C CA . ILE A 1 599 ? -2.133 -11.081 25.682 1.00 95.25 599 ILE A CA 1
ATOM 4577 C C . ILE A 1 599 ? -1.921 -12.472 25.087 1.00 95.25 599 ILE A C 1
ATOM 4579 O O . ILE A 1 599 ? -0.999 -13.194 25.464 1.00 95.25 599 ILE A O 1
ATOM 4583 N N . GLU A 1 600 ? -2.715 -12.807 24.075 1.00 93.19 600 GLU A N 1
ATOM 4584 C CA . GLU A 1 600 ? -2.637 -14.079 23.364 1.00 93.19 600 GLU A CA 1
ATOM 4585 C C . GLU A 1 600 ? -2.373 -13.854 21.871 1.00 93.19 600 GLU A C 1
ATOM 4587 O O . GLU A 1 600 ? -3.001 -13.007 21.234 1.00 93.19 600 GLU A O 1
ATOM 4592 N N . VAL A 1 601 ? -1.459 -14.637 21.289 1.00 92.94 601 VAL A N 1
ATOM 4593 C CA . VAL A 1 601 ? -1.204 -14.641 19.840 1.00 92.94 601 VAL A CA 1
ATOM 4594 C C . VAL A 1 601 ? -2.163 -15.626 19.176 1.00 92.94 601 VAL A C 1
ATOM 4596 O O . VAL A 1 601 ? -2.089 -16.830 19.423 1.00 92.94 601 VAL A O 1
ATOM 4599 N N . LEU A 1 602 ? -3.047 -15.114 18.319 1.00 92.75 602 LEU A N 1
ATOM 4600 C CA . LEU A 1 602 ? -3.993 -15.926 17.550 1.00 92.75 602 LEU A CA 1
ATOM 4601 C C . LEU A 1 602 ? -3.376 -16.433 16.248 1.00 92.75 602 LEU A C 1
ATOM 4603 O O . LEU A 1 602 ? -3.574 -17.584 15.875 1.00 92.75 602 LEU A O 1
ATOM 4607 N N . PHE A 1 603 ? -2.614 -15.573 15.572 1.00 92.75 603 PHE A N 1
ATOM 4608 C CA . PHE A 1 603 ? -1.962 -15.897 14.308 1.00 92.75 603 PHE A CA 1
ATOM 4609 C C . PHE A 1 603 ? -0.521 -15.394 14.304 1.00 92.75 603 PHE A C 1
ATOM 4611 O O . PHE A 1 603 ? -0.244 -14.279 14.755 1.00 92.75 603 PHE A O 1
ATOM 4618 N N . LEU A 1 604 ? 0.390 -16.210 13.774 1.00 92.00 604 LEU A N 1
ATOM 4619 C CA . LEU A 1 604 ? 1.826 -15.940 13.688 1.00 92.00 604 LEU A CA 1
ATOM 4620 C C . LEU A 1 604 ? 2.317 -16.203 12.265 1.00 92.00 604 LEU A C 1
ATOM 4622 O O . LEU A 1 604 ? 1.810 -17.081 11.579 1.00 92.00 604 LEU A O 1
ATOM 4626 N N . GLY A 1 605 ? 3.342 -15.481 11.822 1.00 90.12 605 GLY A N 1
ATOM 4627 C CA . GLY A 1 605 ? 3.965 -15.738 10.523 1.00 90.12 605 GLY A CA 1
ATOM 4628 C C . GLY A 1 605 ? 3.112 -15.289 9.337 1.00 90.12 605 GLY A C 1
ATOM 4629 O O . GLY A 1 605 ? 3.319 -15.752 8.219 1.00 90.12 605 GLY A O 1
ATOM 4630 N N . LEU A 1 606 ? 2.162 -14.381 9.577 1.00 91.19 606 LEU A N 1
ATOM 4631 C CA . LEU A 1 606 ? 1.364 -13.778 8.517 1.00 91.19 606 LEU A CA 1
ATOM 4632 C C . LEU A 1 606 ? 2.250 -12.883 7.626 1.00 91.19 606 LEU A C 1
ATOM 4634 O O . LEU A 1 606 ? 3.244 -12.330 8.119 1.00 91.19 606 LEU A O 1
ATOM 4638 N N . PRO A 1 607 ? 1.929 -12.727 6.330 1.00 86.69 607 PRO A N 1
ATOM 4639 C CA . PRO A 1 607 ? 2.716 -11.922 5.397 1.00 86.69 607 PRO A CA 1
ATOM 4640 C C . PRO A 1 607 ? 2.947 -10.482 5.870 1.00 86.69 607 PRO A C 1
ATOM 4642 O O . PRO A 1 607 ? 4.099 -10.090 6.084 1.00 86.69 607 PRO A O 1
ATOM 4645 N N . GLU A 1 608 ? 1.864 -9.720 6.030 1.00 90.25 608 GLU A N 1
ATOM 4646 C CA . GLU A 1 608 ? 1.815 -8.352 6.534 1.00 90.25 608 GLU A CA 1
ATOM 4647 C C . GLU A 1 608 ? 0.345 -7.956 6.839 1.00 90.25 608 GLU A C 1
ATOM 4649 O O . GLU A 1 608 ? -0.283 -7.258 6.033 1.00 90.25 608 GLU A O 1
ATOM 4654 N N . PRO A 1 609 ? -0.225 -8.376 7.987 1.00 95.69 609 PRO A N 1
ATOM 4655 C CA . PRO A 1 609 ? -1.620 -8.121 8.331 1.00 95.69 609 PRO A CA 1
ATOM 4656 C C . PRO A 1 609 ? -1.822 -6.643 8.677 1.00 95.69 609 PRO A C 1
ATOM 4658 O O . PRO A 1 609 ? -1.032 -6.062 9.430 1.00 95.69 609 PRO A O 1
ATOM 4661 N N . ILE A 1 610 ? -2.868 -6.025 8.122 1.00 95.19 610 ILE A N 1
ATOM 4662 C CA . ILE A 1 610 ? -3.096 -4.577 8.209 1.00 95.19 610 ILE A CA 1
ATOM 4663 C C . ILE A 1 610 ? -4.335 -4.251 9.024 1.00 95.19 610 ILE A C 1
ATOM 4665 O O . ILE A 1 610 ? -4.186 -3.925 10.197 1.00 95.19 610 ILE A O 1
ATOM 4669 N N . ASP A 1 611 ? -5.519 -4.323 8.430 1.00 97.69 611 ASP A N 1
ATOM 4670 C CA . ASP A 1 611 ? -6.783 -3.975 9.079 1.00 97.69 611 ASP A CA 1
ATOM 4671 C C . ASP A 1 611 ? -7.598 -5.230 9.392 1.00 97.69 611 ASP A C 1
ATOM 4673 O O . ASP A 1 611 ? -7.443 -6.254 8.721 1.00 97.69 611 ASP A O 1
ATOM 4677 N N . LEU A 1 612 ? -8.455 -5.161 10.407 1.00 97.75 612 LEU A N 1
ATOM 4678 C CA . LEU A 1 612 ? -9.275 -6.283 10.857 1.00 97.75 612 LEU A CA 1
ATOM 4679 C C . LEU A 1 612 ? -10.612 -5.819 11.432 1.00 97.75 612 LEU A C 1
ATOM 4681 O O . LEU A 1 612 ? -10.706 -4.765 12.047 1.00 97.75 612 LEU A O 1
ATOM 4685 N N . GLU A 1 613 ? -11.628 -6.659 11.280 1.00 97.19 613 GLU A N 1
ATOM 4686 C CA . GLU A 1 613 ? -12.986 -6.456 11.784 1.00 97.19 613 GLU A CA 1
ATOM 4687 C C . GLU A 1 613 ? -13.497 -7.758 12.413 1.00 97.19 613 GLU A C 1
ATOM 4689 O O . GLU A 1 613 ? -13.080 -8.854 12.033 1.00 97.19 613 GLU A O 1
ATOM 4694 N N . VAL A 1 614 ? -14.421 -7.650 13.369 1.00 95.44 614 VAL A N 1
ATOM 4695 C CA . VAL A 1 614 ? -15.022 -8.805 14.046 1.00 95.44 614 VAL A CA 1
ATOM 4696 C C . VAL A 1 614 ? -16.526 -8.855 13.800 1.00 95.44 614 VAL A C 1
ATOM 4698 O O . VAL A 1 614 ? -17.244 -7.879 14.007 1.00 95.44 614 VAL A O 1
ATOM 4701 N N . ASP A 1 615 ? -17.013 -10.016 13.375 1.00 94.56 615 ASP A N 1
ATOM 4702 C CA . ASP A 1 615 ? -18.424 -10.373 13.434 1.00 94.56 615 ASP A CA 1
ATOM 4703 C C . ASP A 1 615 ? -18.705 -11.007 14.800 1.00 94.56 615 ASP A C 1
ATOM 4705 O O . ASP A 1 615 ? -18.445 -12.192 15.018 1.00 94.56 615 ASP A O 1
ATOM 4709 N N . GLU A 1 616 ? -19.226 -10.208 15.735 1.00 91.50 616 GLU A N 1
ATOM 4710 C CA . GLU A 1 616 ? -19.561 -10.675 17.086 1.00 91.50 616 GLU A CA 1
ATOM 4711 C C . GLU A 1 616 ? -20.677 -11.730 17.102 1.00 91.50 616 GLU A C 1
ATOM 4713 O O . GLU A 1 616 ? -20.767 -12.501 18.055 1.00 91.50 616 GLU A O 1
ATOM 4718 N N . SER A 1 617 ? -21.536 -11.775 16.076 1.00 90.62 617 SER A N 1
ATOM 4719 C CA . SER A 1 617 ? -22.677 -12.696 16.053 1.00 90.62 617 SER A CA 1
ATOM 4720 C C . SER A 1 617 ? -22.261 -14.133 15.750 1.00 90.62 617 SER A C 1
ATOM 4722 O O . SER A 1 617 ? -22.787 -15.067 16.351 1.00 90.62 617 SER A O 1
ATOM 4724 N N . GLU A 1 618 ? -21.263 -14.294 14.881 1.00 90.00 618 GLU A N 1
ATOM 4725 C CA . GLU A 1 618 ? -20.708 -15.593 14.481 1.00 90.00 618 GLU A CA 1
ATOM 4726 C C . GLU A 1 618 ? -19.341 -15.875 15.137 1.00 90.00 618 GLU A C 1
ATOM 4728 O O . GLU A 1 618 ? -18.777 -16.962 14.984 1.00 90.00 618 GLU A O 1
ATOM 4733 N N . ASN A 1 619 ? -18.806 -14.906 15.890 1.00 90.50 619 ASN A N 1
ATOM 4734 C CA . ASN A 1 619 ? -17.473 -14.925 16.494 1.00 90.50 619 ASN A CA 1
ATOM 4735 C C . ASN A 1 619 ? -16.360 -15.166 15.455 1.00 90.50 619 ASN A C 1
ATOM 4737 O O . ASN A 1 619 ? -15.469 -16.002 15.644 1.00 90.50 619 ASN A O 1
ATOM 4741 N N . VAL A 1 620 ? -16.442 -14.450 14.329 1.00 94.06 620 VAL A N 1
ATOM 4742 C CA . VAL A 1 620 ? -15.509 -14.564 13.200 1.00 94.06 620 VAL A CA 1
ATOM 4743 C C . VAL A 1 620 ? -14.705 -13.281 13.059 1.00 94.06 620 VAL A C 1
ATOM 4745 O O . VAL A 1 620 ? -15.264 -12.193 12.949 1.00 94.06 620 VAL A O 1
ATOM 4748 N N . LEU A 1 621 ? -13.385 -13.417 13.024 1.00 96.25 621 LEU A N 1
ATOM 4749 C CA . LEU A 1 621 ? -12.466 -12.336 12.710 1.00 96.25 621 LEU A CA 1
ATOM 4750 C C . LEU A 1 621 ? -12.191 -12.324 11.210 1.00 96.25 621 LEU A C 1
ATOM 4752 O O . LEU A 1 621 ? -11.907 -13.375 10.640 1.00 96.25 621 LEU A O 1
ATOM 4756 N N . TYR A 1 622 ? -12.237 -11.146 10.600 1.00 97.44 622 TYR A N 1
ATOM 4757 C CA . TYR A 1 622 ? -11.836 -10.896 9.220 1.00 97.44 622 TYR A CA 1
ATOM 4758 C C . TYR A 1 622 ? -10.642 -9.951 9.213 1.00 97.44 622 TYR A C 1
ATOM 4760 O O . TYR A 1 622 ? -10.613 -9.007 9.997 1.00 97.44 622 TYR A O 1
ATOM 4768 N N . TRP A 1 623 ? -9.675 -10.158 8.324 1.00 97.62 623 TRP A N 1
ATOM 4769 C CA . TRP A 1 623 ? -8.554 -9.228 8.179 1.00 97.62 623 TRP A CA 1
ATOM 4770 C C . TRP A 1 623 ? -8.035 -9.150 6.754 1.00 97.62 623 TRP A C 1
ATOM 4772 O O . TRP A 1 623 ? -8.289 -10.023 5.922 1.00 97.62 623 TRP A O 1
ATOM 4782 N N . THR A 1 624 ? -7.284 -8.089 6.494 1.00 96.50 624 THR A N 1
ATOM 4783 C CA . THR A 1 624 ? -6.531 -7.881 5.261 1.00 96.50 624 THR A CA 1
ATOM 4784 C C . THR A 1 624 ? -5.067 -8.223 5.478 1.00 96.50 624 THR A C 1
ATOM 4786 O O . THR A 1 624 ? -4.467 -7.852 6.489 1.00 96.50 624 THR A O 1
ATOM 4789 N N . ASP A 1 625 ? -4.472 -8.905 4.505 1.00 92.62 625 ASP A N 1
ATOM 4790 C CA . ASP A 1 625 ? -3.041 -9.198 4.489 1.00 92.62 625 ASP A CA 1
ATOM 4791 C C . ASP A 1 625 ? -2.413 -8.625 3.223 1.00 92.62 625 ASP A C 1
ATOM 4793 O O . ASP A 1 625 ? -2.895 -8.855 2.109 1.00 92.62 625 ASP A O 1
ATOM 4797 N N . ARG A 1 626 ? -1.320 -7.875 3.376 1.00 86.69 626 ARG A N 1
ATOM 4798 C CA . ARG A 1 626 ? -0.515 -7.401 2.245 1.00 86.69 626 ARG A CA 1
ATOM 4799 C C . ARG A 1 626 ? 0.593 -8.380 1.933 1.00 86.69 626 ARG A C 1
ATOM 4801 O O . ARG A 1 626 ? 1.095 -9.090 2.792 1.00 86.69 626 ARG A O 1
ATOM 4808 N N . GLY A 1 627 ? 1.026 -8.368 0.683 1.00 69.00 627 GLY A N 1
ATOM 4809 C CA . GLY A 1 627 ? 2.226 -9.070 0.263 1.00 69.00 627 GLY A CA 1
ATOM 4810 C C . GLY A 1 627 ? 2.040 -9.815 -1.043 1.00 69.00 627 GLY A C 1
ATOM 4811 O O . GLY A 1 627 ? 1.104 -9.548 -1.783 1.00 69.00 627 GLY A O 1
ATOM 4812 N N . GLU A 1 628 ? 2.959 -10.720 -1.352 1.00 61.97 628 GLU A N 1
ATOM 4813 C CA . GLU A 1 628 ? 2.898 -11.478 -2.602 1.00 61.97 628 GLU A CA 1
ATOM 4814 C C . GLU A 1 628 ? 1.893 -12.628 -2.512 1.00 61.97 628 GLU A C 1
ATOM 4816 O O . GLU A 1 628 ? 1.714 -13.246 -1.457 1.00 61.97 628 GLU A O 1
ATOM 4821 N N . LEU A 1 629 ? 1.272 -12.945 -3.647 1.00 60.72 629 LEU A N 1
ATOM 4822 C CA . LEU A 1 629 ? 0.516 -14.186 -3.796 1.00 60.72 629 LEU A CA 1
ATOM 4823 C C . LEU A 1 629 ? 1.456 -15.397 -3.581 1.00 60.72 629 LEU A C 1
ATOM 4825 O O . LEU A 1 629 ? 2.643 -15.303 -3.904 1.00 60.72 629 LEU A O 1
ATOM 4829 N N . PRO A 1 630 ? 0.965 -16.526 -3.037 1.00 59.31 630 PRO A N 1
ATOM 4830 C CA . PRO A 1 630 ? -0.428 -16.816 -2.699 1.00 59.31 630 PRO A CA 1
ATOM 4831 C C . PRO A 1 630 ? -0.811 -16.449 -1.255 1.00 59.31 630 PRO A C 1
ATOM 4833 O O . PRO A 1 630 ? -1.910 -16.778 -0.836 1.00 59.31 630 PRO A O 1
ATOM 4836 N N . PHE A 1 631 ? 0.035 -15.807 -0.450 1.00 68.81 631 PHE A N 1
ATOM 4837 C CA . PHE A 1 631 ? -0.285 -15.600 0.975 1.00 68.81 631 PHE A CA 1
ATOM 4838 C C . PHE A 1 631 ? -0.747 -14.174 1.295 1.00 68.81 631 PHE A C 1
ATOM 4840 O O . PHE A 1 631 ? -1.648 -13.991 2.111 1.00 68.81 631 PHE A O 1
ATOM 4847 N N . GLY A 1 632 ? -0.173 -13.169 0.637 1.00 77.56 632 GLY A N 1
ATOM 4848 C CA . GLY A 1 632 ? -0.563 -11.767 0.767 1.00 77.56 632 GLY A CA 1
ATOM 4849 C C . GLY A 1 632 ? -1.533 -11.311 -0.324 1.00 77.56 632 GLY A C 1
ATOM 4850 O O . GLY A 1 632 ? -1.862 -12.055 -1.248 1.00 77.56 632 GLY A O 1
ATOM 4851 N N . ASN A 1 633 ? -1.982 -10.058 -0.219 1.00 86.75 633 ASN A N 1
ATOM 4852 C CA . ASN A 1 633 ? -3.026 -9.469 -1.061 1.00 86.75 633 ASN A CA 1
ATOM 4853 C C . ASN A 1 633 ? -4.363 -10.219 -0.958 1.00 86.75 633 ASN A C 1
ATOM 4855 O O . ASN A 1 633 ? -5.051 -10.465 -1.959 1.00 86.75 633 ASN A O 1
ATOM 4859 N N . THR A 1 634 ? -4.718 -10.554 0.282 1.00 91.50 634 THR A N 1
ATOM 4860 C CA . THR A 1 634 ? -5.859 -11.390 0.649 1.00 91.50 634 THR A CA 1
ATOM 4861 C C . THR A 1 634 ? -6.797 -10.699 1.637 1.00 91.50 634 THR A C 1
ATOM 4863 O O . THR A 1 634 ? -6.405 -9.789 2.371 1.00 91.50 634 THR A O 1
ATOM 4866 N N . ILE A 1 635 ? -8.053 -11.149 1.646 1.00 95.25 635 ILE A N 1
ATOM 4867 C CA . ILE A 1 635 ? -8.946 -11.044 2.804 1.00 95.25 635 ILE A CA 1
ATOM 4868 C C . ILE A 1 635 ? -9.061 -12.441 3.380 1.00 95.25 635 ILE A C 1
ATOM 4870 O O . ILE A 1 635 ? -9.319 -13.392 2.644 1.00 95.25 635 ILE A O 1
ATOM 4874 N N . ASN A 1 636 ? -8.897 -12.551 4.686 1.00 95.81 636 ASN A N 1
ATOM 4875 C CA . ASN A 1 636 ? -8.902 -13.813 5.401 1.00 95.81 636 ASN A CA 1
ATOM 4876 C C . ASN A 1 636 ? -9.960 -13.779 6.496 1.00 95.81 636 ASN A C 1
ATOM 4878 O O . ASN A 1 636 ? -10.376 -12.699 6.925 1.00 95.81 636 ASN A O 1
ATOM 4882 N N . ARG A 1 637 ? -10.377 -14.956 6.959 1.00 95.31 637 ARG A N 1
ATOM 4883 C CA . ARG A 1 637 ? -11.250 -15.086 8.121 1.00 95.31 637 ARG A CA 1
ATOM 4884 C C . ARG A 1 637 ? -10.920 -16.296 8.976 1.00 95.31 637 ARG A C 1
ATOM 4886 O O . ARG A 1 637 ? -10.426 -17.306 8.479 1.00 95.31 637 ARG A O 1
ATOM 4893 N N . ALA A 1 638 ? -11.268 -16.217 10.253 1.00 94.44 638 ALA A N 1
ATOM 4894 C CA . ALA A 1 638 ? -11.200 -17.344 11.171 1.00 94.44 638 ALA A CA 1
ATOM 4895 C C . ALA A 1 638 ? -12.177 -17.179 12.335 1.00 94.44 638 ALA A C 1
ATOM 4897 O O . ALA A 1 638 ? -12.442 -16.068 12.792 1.00 94.44 638 ALA A O 1
ATOM 4898 N N . LYS A 1 639 ? -12.700 -18.296 12.842 1.00 91.25 639 LYS A N 1
ATOM 4899 C CA . LYS A 1 639 ? -13.606 -18.305 13.991 1.00 91.25 639 LYS A CA 1
ATOM 4900 C C . LYS A 1 639 ? -12.803 -18.314 15.286 1.00 91.25 639 LYS A C 1
ATOM 4902 O O . LYS A 1 639 ? -12.099 -19.278 15.551 1.00 91.25 639 LYS A O 1
ATOM 4907 N N . VAL A 1 640 ? -12.924 -17.269 16.099 1.00 82.50 640 VAL A N 1
ATOM 4908 C CA . VAL A 1 640 ? -12.017 -16.996 17.229 1.00 82.50 640 VAL A CA 1
ATOM 4909 C C . VAL A 1 640 ? -12.236 -17.934 18.422 1.00 82.50 640 VAL A C 1
ATOM 4911 O O . VAL A 1 640 ? -11.297 -18.240 19.149 1.00 82.50 640 VAL A O 1
ATOM 4914 N N . GLY A 1 641 ? -13.459 -18.435 18.617 1.00 67.75 641 GLY A N 1
ATOM 4915 C CA . GLY A 1 641 ? -13.806 -19.301 19.755 1.00 67.75 641 GLY A CA 1
ATOM 4916 C C . GLY A 1 641 ? -13.199 -20.708 19.726 1.00 67.75 641 GLY A C 1
ATOM 4917 O O . GLY A 1 641 ? -13.137 -21.344 20.773 1.00 67.75 641 GLY A O 1
ATOM 4918 N N . ASP A 1 642 ? -12.742 -21.167 18.557 1.00 58.84 642 ASP A N 1
ATOM 4919 C CA . ASP A 1 642 ? -12.212 -22.521 18.337 1.00 58.84 642 ASP A CA 1
ATOM 4920 C C . ASP A 1 642 ? -10.687 -22.519 18.081 1.00 58.84 642 ASP A C 1
ATOM 4922 O O . ASP A 1 642 ? -10.099 -23.566 17.803 1.00 58.84 642 ASP A O 1
ATOM 4926 N N . ILE A 1 643 ? -10.029 -21.353 18.161 1.00 65.38 643 ILE A N 1
ATOM 4927 C CA . ILE A 1 643 ? -8.592 -21.227 17.888 1.00 65.38 643 ILE A CA 1
ATOM 4928 C C . ILE A 1 643 ? -7.822 -21.765 19.091 1.00 65.38 643 ILE A C 1
ATOM 4930 O O . ILE A 1 643 ? -7.799 -21.155 20.161 1.00 65.38 643 ILE A O 1
ATOM 4934 N N . ALA A 1 644 ? -7.165 -22.912 18.913 1.00 59.25 644 ALA A N 1
ATOM 4935 C CA . ALA A 1 644 ? -6.150 -23.352 19.858 1.00 59.25 644 ALA A CA 1
ATOM 4936 C C . ALA A 1 644 ? -5.057 -22.278 19.921 1.00 59.25 644 ALA A C 1
ATOM 4938 O O . ALA A 1 644 ? -4.544 -21.871 18.879 1.00 59.25 644 ALA A O 1
ATOM 4939 N N . GLN A 1 645 ? -4.701 -21.822 21.128 1.00 62.53 645 GLN A N 1
ATOM 4940 C CA . GLN A 1 645 ? -3.571 -20.909 21.301 1.00 62.53 645 GLN A CA 1
ATOM 4941 C C . GLN A 1 645 ? -2.361 -21.449 20.531 1.00 62.53 645 GLN A C 1
ATOM 4943 O O . GLN A 1 645 ? -2.031 -22.639 20.630 1.00 62.53 645 GLN A O 1
ATOM 4948 N N . VAL A 1 646 ? -1.700 -20.578 19.765 1.00 62.34 646 VAL A N 1
ATOM 4949 C CA . VAL A 1 646 ? -0.477 -20.939 19.048 1.00 62.34 646 VAL A CA 1
ATOM 4950 C C . VAL A 1 646 ? 0.606 -21.217 20.092 1.00 62.34 646 VAL A C 1
ATOM 4952 O O . VAL A 1 646 ? 1.251 -20.313 20.609 1.00 62.34 646 VAL A O 1
ATOM 4955 N N . THR A 1 647 ? 0.769 -22.492 20.436 1.00 53.31 647 THR A N 1
ATOM 4956 C CA . THR A 1 647 ? 1.766 -22.998 21.399 1.00 53.31 647 THR A CA 1
ATOM 4957 C C . THR A 1 647 ? 3.020 -23.536 20.707 1.00 53.31 647 THR A C 1
ATOM 4959 O O . THR A 1 647 ? 3.916 -24.060 21.364 1.00 53.31 647 THR A O 1
ATOM 4962 N N . HIS A 1 648 ? 3.085 -23.426 19.376 1.00 51.69 648 HIS A N 1
ATOM 4963 C CA . HIS A 1 648 ? 4.164 -23.941 18.540 1.00 51.69 648 HIS A CA 1
ATOM 4964 C C . HIS A 1 648 ? 4.844 -22.829 17.729 1.00 51.69 648 HIS A C 1
ATOM 4966 O O . HIS A 1 648 ? 4.183 -21.906 17.256 1.00 51.69 648 HIS A O 1
ATOM 4972 N N . ASP A 1 649 ? 6.143 -22.979 17.469 1.00 58.38 649 ASP A N 1
ATOM 4973 C CA . ASP A 1 649 ? 6.987 -22.011 16.739 1.00 58.38 649 ASP A CA 1
ATOM 4974 C C . ASP A 1 649 ? 6.674 -21.889 15.225 1.00 58.38 649 ASP A C 1
ATOM 4976 O O . ASP A 1 649 ? 7.400 -21.230 14.479 1.00 58.38 649 ASP A O 1
ATOM 4980 N N . GLY A 1 650 ? 5.620 -22.554 14.739 1.00 68.12 650 GLY A N 1
ATOM 4981 C CA . GLY A 1 650 ? 5.235 -22.594 13.326 1.00 68.12 650 GLY A CA 1
ATOM 4982 C C . GLY A 1 650 ? 4.306 -21.451 12.903 1.00 68.12 650 GLY A C 1
ATOM 4983 O O . GLY A 1 650 ? 3.426 -21.045 13.659 1.00 68.12 650 GLY A O 1
ATOM 4984 N N . ALA A 1 651 ? 4.476 -20.973 11.666 1.00 82.56 651 ALA A N 1
ATOM 4985 C CA . ALA A 1 651 ? 3.577 -20.003 11.041 1.00 82.56 651 ALA A CA 1
ATOM 4986 C C . ALA A 1 651 ? 2.154 -20.569 10.870 1.00 82.56 651 ALA A C 1
ATOM 4988 O O . ALA A 1 651 ? 1.982 -21.764 10.617 1.00 82.56 651 ALA A O 1
ATOM 4989 N N . SER A 1 652 ? 1.151 -19.699 10.975 1.00 87.75 652 SER A N 1
ATOM 4990 C CA . SER A 1 652 ? -0.254 -19.978 10.683 1.00 87.75 652 SER A CA 1
ATOM 4991 C C . SER A 1 652 ? -0.470 -20.100 9.174 1.00 87.75 652 SER A C 1
ATOM 4993 O O . SER A 1 652 ? -0.041 -19.237 8.408 1.00 87.75 652 SER A O 1
ATOM 4995 N N . ASN A 1 653 ? -1.169 -21.148 8.743 1.00 83.31 653 ASN A N 1
ATOM 4996 C CA . ASN A 1 653 ? -1.328 -21.509 7.337 1.00 83.31 653 ASN A CA 1
ATOM 4997 C C . ASN A 1 653 ? -2.792 -21.415 6.882 1.00 83.31 653 ASN A C 1
ATOM 4999 O O . ASN A 1 653 ? -3.694 -21.861 7.606 1.00 83.31 653 ASN A O 1
ATOM 5003 N N . PRO A 1 654 ? -3.039 -20.918 5.658 1.00 83.81 654 PRO A N 1
ATOM 5004 C CA . PRO A 1 654 ? -4.372 -20.933 5.071 1.00 83.81 654 PRO A CA 1
ATOM 5005 C C . PRO A 1 654 ? -4.865 -22.374 4.857 1.00 83.81 654 PRO A C 1
ATOM 5007 O O . PRO A 1 654 ? -4.080 -23.280 4.583 1.00 83.81 654 PRO A O 1
ATOM 5010 N N . GLY A 1 655 ? -6.171 -22.595 5.004 1.00 81.81 655 GLY A N 1
ATOM 5011 C CA . GLY A 1 655 ? -6.830 -23.905 4.913 1.00 81.81 655 GLY A CA 1
ATOM 5012 C C . GLY A 1 655 ? -6.682 -24.786 6.159 1.00 81.81 655 GLY A C 1
ATOM 5013 O O . GLY A 1 655 ? -7.414 -25.763 6.301 1.00 81.81 655 GLY A O 1
ATOM 5014 N N . LYS A 1 656 ? -5.771 -24.435 7.075 1.00 82.75 656 LYS A N 1
ATOM 5015 C CA . LYS A 1 656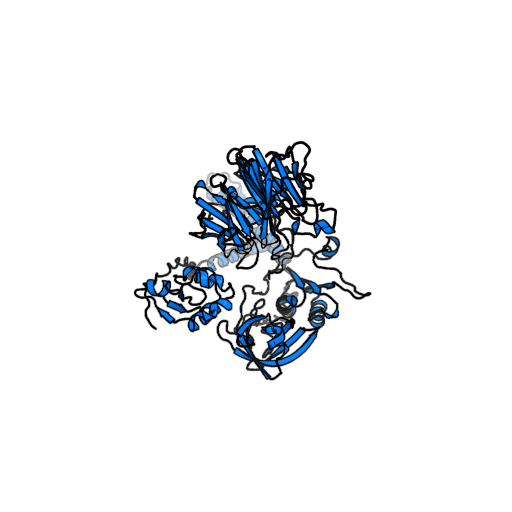 ? -5.575 -25.122 8.357 1.00 82.75 656 LYS A CA 1
ATOM 5016 C C . LYS A 1 656 ? -5.987 -24.244 9.533 1.00 82.75 656 LYS A C 1
ATOM 5018 O O . LYS A 1 656 ? -6.840 -24.640 10.317 1.00 82.75 656 LYS A O 1
ATOM 5023 N N . ASP A 1 657 ? -5.363 -23.075 9.648 1.00 86.62 657 ASP A N 1
ATOM 5024 C CA . ASP A 1 657 ? -5.520 -22.185 10.801 1.00 86.62 657 ASP A CA 1
ATOM 5025 C C . ASP A 1 657 ? -6.529 -21.061 10.502 1.00 86.62 657 ASP A C 1
ATOM 5027 O O . ASP A 1 657 ? -7.208 -20.568 11.400 1.00 86.62 657 ASP A O 1
ATOM 5031 N N . TYR A 1 658 ? -6.663 -20.679 9.230 1.00 91.19 658 TYR A N 1
ATOM 5032 C CA . TYR A 1 658 ? -7.634 -19.694 8.753 1.00 91.19 658 TYR A CA 1
ATOM 5033 C C . TYR A 1 658 ? -8.043 -19.938 7.301 1.00 91.19 658 TYR A C 1
ATOM 5035 O O . TYR A 1 658 ? -7.390 -20.682 6.573 1.00 91.19 658 TYR A O 1
ATOM 5043 N N . GLU A 1 659 ? -9.117 -19.293 6.862 1.00 92.31 659 GLU A N 1
ATOM 5044 C CA . GLU A 1 659 ? -9.636 -19.377 5.498 1.00 92.31 659 GLU A CA 1
ATOM 5045 C C . GLU A 1 659 ? -9.305 -18.104 4.715 1.00 92.31 659 GLU A C 1
ATOM 5047 O O . GLU A 1 659 ? -9.448 -16.995 5.233 1.00 92.31 659 GLU A O 1
ATOM 5052 N N . VAL A 1 660 ? -8.897 -18.255 3.453 1.00 92.06 660 VAL A N 1
ATOM 5053 C CA . VAL A 1 660 ? -8.763 -17.121 2.532 1.00 92.06 660 VAL A CA 1
ATOM 5054 C C . VAL A 1 660 ? -10.104 -16.886 1.854 1.00 92.06 660 VAL A C 1
ATOM 5056 O O . VAL A 1 660 ? -10.574 -17.728 1.099 1.00 92.06 660 VAL A O 1
ATOM 5059 N N . VAL A 1 661 ? -10.705 -15.732 2.123 1.00 92.38 661 VAL A N 1
ATOM 5060 C CA . VAL A 1 661 ? -12.013 -15.324 1.598 1.00 92.38 661 VAL A CA 1
ATOM 5061 C C . VAL A 1 661 ? -11.868 -14.721 0.205 1.00 92.38 661 VAL A C 1
ATOM 5063 O O . VAL A 1 661 ? -12.665 -14.988 -0.681 1.00 92.38 661 VAL A O 1
ATOM 5066 N N . ALA A 1 662 ? -10.855 -13.884 -0.011 1.00 88.12 662 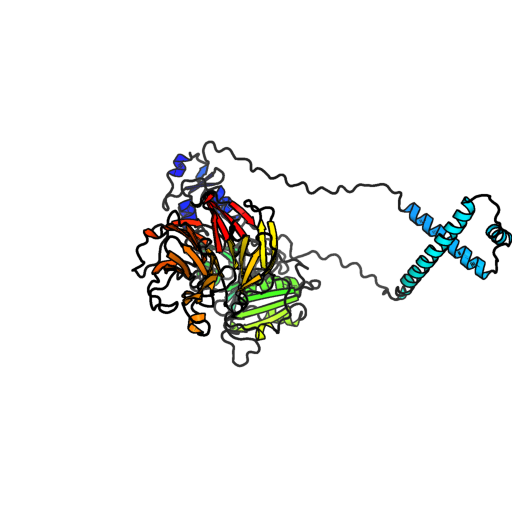ALA A N 1
ATOM 5067 C CA . ALA A 1 662 ? -10.627 -13.259 -1.309 1.00 88.12 662 ALA A CA 1
ATOM 5068 C C . ALA A 1 662 ? -9.139 -13.054 -1.579 1.00 88.12 662 ALA A C 1
ATOM 5070 O O . ALA A 1 662 ? -8.349 -12.866 -0.654 1.00 88.12 662 ALA A O 1
ATOM 5071 N N . ARG A 1 663 ? -8.767 -13.041 -2.863 1.00 86.06 663 ARG A N 1
ATOM 5072 C CA . ARG A 1 663 ? -7.390 -12.869 -3.349 1.00 86.06 663 ARG A CA 1
ATOM 5073 C C . ARG A 1 663 ? -7.296 -11.791 -4.429 1.00 86.06 663 ARG A C 1
ATOM 5075 O O . ARG A 1 663 ? -8.301 -11.326 -4.973 1.00 86.06 663 ARG A O 1
ATOM 5082 N N . GLY A 1 664 ? -6.065 -11.420 -4.780 1.00 77.88 664 GLY A N 1
ATOM 5083 C CA . GLY A 1 664 ? -5.782 -10.542 -5.918 1.00 77.88 664 GLY A CA 1
ATOM 5084 C C . GLY A 1 664 ? -6.179 -9.088 -5.669 1.00 77.88 664 GLY A C 1
ATOM 5085 O O . GLY A 1 664 ? -6.702 -8.424 -6.566 1.00 77.88 664 GLY A O 1
ATOM 5086 N N . LEU A 1 665 ? -6.001 -8.619 -4.435 1.00 80.94 665 LEU A N 1
ATOM 5087 C CA . LEU A 1 665 ? -6.034 -7.197 -4.078 1.00 80.94 665 LEU A CA 1
ATOM 5088 C C . LEU A 1 665 ? -4.683 -6.541 -4.431 1.00 80.94 665 LEU A C 1
ATOM 5090 O O . LEU A 1 665 ? -3.689 -7.240 -4.600 1.00 80.94 665 LEU A O 1
ATOM 5094 N N . HIS A 1 666 ? -4.610 -5.212 -4.552 1.00 80.50 666 HIS A N 1
ATOM 5095 C CA . HIS A 1 666 ? -3.357 -4.523 -4.899 1.00 80.50 666 HIS A CA 1
ATOM 5096 C C . HIS A 1 666 ? -2.806 -3.735 -3.708 1.00 80.50 666 HIS A C 1
ATOM 5098 O O . HIS A 1 666 ? -2.928 -2.511 -3.664 1.00 80.50 666 HIS A O 1
ATOM 5104 N N . GLU A 1 667 ? -2.187 -4.448 -2.759 1.00 82.44 667 GLU A N 1
ATOM 5105 C CA . GLU A 1 667 ? -1.783 -3.944 -1.438 1.00 82.44 667 GLU A CA 1
ATOM 5106 C C . GLU A 1 667 ? -3.013 -3.560 -0.597 1.00 82.44 667 GLU A C 1
ATOM 5108 O O . GLU A 1 667 ? -3.303 -2.379 -0.388 1.00 82.44 667 GLU A O 1
ATOM 5113 N N . ALA A 1 668 ? -3.758 -4.582 -0.159 1.00 87.50 668 ALA A N 1
ATOM 5114 C CA . ALA A 1 668 ? -4.975 -4.450 0.647 1.00 87.50 668 ALA A CA 1
ATOM 5115 C C . ALA A 1 668 ? -4.733 -3.671 1.952 1.00 87.50 668 ALA A C 1
ATOM 5117 O O . ALA A 1 668 ? -3.728 -3.886 2.625 1.00 87.50 668 ALA A O 1
ATOM 5118 N N . ILE A 1 669 ? -5.650 -2.774 2.320 1.00 91.19 669 ILE A N 1
ATOM 5119 C CA . ILE A 1 669 ? -5.569 -2.022 3.578 1.00 91.19 669 ILE A CA 1
ATOM 5120 C C . ILE A 1 669 ? -6.888 -2.080 4.331 1.00 91.19 669 ILE A C 1
ATOM 5122 O O . ILE A 1 669 ? -6.987 -2.862 5.259 1.00 91.19 669 ILE A O 1
ATOM 5126 N N . GLY A 1 670 ? -7.867 -1.242 3.986 1.00 94.56 670 GLY A N 1
ATOM 5127 C CA . GLY A 1 670 ? -9.067 -1.086 4.802 1.00 94.56 670 GLY A CA 1
ATOM 5128 C C . GLY A 1 670 ? -10.046 -2.230 4.577 1.00 94.56 670 GLY A C 1
ATOM 5129 O O . GLY A 1 670 ? -10.188 -2.695 3.442 1.00 94.56 670 GLY A O 1
ATOM 5130 N N . ILE A 1 671 ? -10.752 -2.645 5.626 1.00 97.00 671 ILE A N 1
ATOM 5131 C CA . ILE A 1 671 ? -11.867 -3.594 5.546 1.00 97.00 671 ILE A CA 1
ATOM 5132 C C . ILE A 1 671 ? -13.050 -3.106 6.379 1.00 97.00 671 ILE A C 1
ATOM 5134 O O . ILE A 1 671 ? -12.884 -2.582 7.472 1.00 97.00 671 ILE A O 1
ATOM 5138 N N . LYS A 1 672 ? -14.271 -3.289 5.871 1.00 96.62 672 LYS A N 1
ATOM 5139 C CA . LYS A 1 672 ? -15.492 -3.080 6.653 1.00 96.62 672 LYS A CA 1
ATOM 5140 C C . LYS A 1 672 ? -16.537 -4.138 6.358 1.00 96.62 672 LYS A C 1
ATOM 5142 O O . LYS A 1 672 ? -16.820 -4.435 5.195 1.00 96.62 672 LYS A O 1
ATOM 5147 N N . LEU A 1 673 ? -17.147 -4.668 7.414 1.00 95.31 673 LEU A N 1
ATOM 5148 C CA . LEU A 1 673 ? -18.242 -5.625 7.314 1.00 95.31 673 LEU A CA 1
ATOM 5149 C C . LEU A 1 673 ? -19.592 -4.897 7.292 1.00 95.31 673 LEU A C 1
ATOM 5151 O O . LEU A 1 673 ? -19.929 -4.133 8.192 1.00 95.31 673 LEU A O 1
ATOM 5155 N N . ASP A 1 674 ? -20.405 -5.179 6.278 1.00 93.31 674 ASP A N 1
ATOM 5156 C CA . ASP A 1 674 ? -21.829 -4.851 6.239 1.00 93.31 674 ASP A CA 1
ATOM 5157 C C . ASP A 1 674 ? -22.624 -6.137 6.481 1.00 93.31 674 ASP A C 1
ATOM 5159 O O . ASP A 1 674 ? -23.159 -6.765 5.560 1.00 93.31 674 ASP A O 1
ATOM 5163 N N . LEU A 1 675 ? -22.666 -6.556 7.748 1.00 89.31 675 LEU A N 1
ATOM 5164 C CA . LEU A 1 675 ? -23.294 -7.815 8.161 1.00 89.31 675 LEU A CA 1
ATOM 5165 C C . LEU A 1 675 ? -24.790 -7.853 7.830 1.00 89.31 675 LEU A C 1
ATOM 5167 O O . LEU A 1 675 ? -25.319 -8.904 7.470 1.00 89.31 675 LEU A O 1
ATOM 5171 N N . LYS A 1 676 ? -25.468 -6.697 7.861 1.00 89.62 676 LYS A N 1
ATOM 5172 C CA . LYS A 1 676 ? -26.894 -6.586 7.522 1.00 89.62 676 LYS A CA 1
ATOM 5173 C C . LYS A 1 676 ? -27.167 -7.020 6.083 1.00 89.62 676 LYS A C 1
ATOM 5175 O O . LYS A 1 676 ? -28.172 -7.679 5.829 1.00 89.62 676 LYS A O 1
ATOM 5180 N N . ASN A 1 677 ? -26.292 -6.643 5.153 1.00 91.06 677 ASN A N 1
ATOM 5181 C CA . ASN A 1 677 ? -26.411 -7.020 3.745 1.00 91.06 677 ASN A CA 1
ATOM 5182 C C . ASN A 1 677 ? -25.499 -8.195 3.359 1.00 91.06 677 ASN A C 1
ATOM 5184 O O . ASN A 1 677 ? -25.436 -8.529 2.176 1.00 91.06 677 ASN A O 1
ATOM 5188 N N . ARG A 1 678 ? -24.817 -8.813 4.335 1.00 92.12 678 ARG A N 1
ATOM 5189 C CA . ARG A 1 678 ? -23.837 -9.893 4.157 1.00 92.12 678 ARG A CA 1
ATOM 5190 C C . ARG A 1 678 ? -22.746 -9.565 3.134 1.00 92.12 678 ARG A C 1
ATOM 5192 O O . ARG A 1 678 ? -22.421 -10.385 2.276 1.00 92.12 678 ARG A O 1
ATOM 5199 N N . ARG A 1 679 ? -22.164 -8.369 3.248 1.00 94.19 679 ARG A N 1
ATOM 5200 C CA . ARG A 1 679 ? -21.095 -7.884 2.363 1.00 94.19 679 ARG A CA 1
ATOM 5201 C C . ARG A 1 679 ? -19.830 -7.513 3.119 1.00 94.19 679 ARG A C 1
ATOM 5203 O O . ARG A 1 679 ? -19.886 -7.087 4.268 1.00 94.19 679 ARG A O 1
ATOM 5210 N N . ILE A 1 680 ? -18.707 -7.605 2.420 1.00 95.44 680 ILE A N 1
ATOM 5211 C CA . ILE A 1 680 ? -17.409 -7.081 2.835 1.00 95.44 680 ILE A CA 1
ATOM 5212 C C . ILE A 1 680 ? -17.038 -5.968 1.865 1.00 95.44 680 ILE A C 1
ATOM 5214 O O . ILE A 1 680 ? -17.102 -6.153 0.650 1.00 95.44 680 ILE A O 1
ATOM 5218 N N . PHE A 1 681 ? -16.626 -4.825 2.390 1.00 95.62 681 PHE A N 1
ATOM 5219 C CA . PHE A 1 681 ? -15.979 -3.778 1.616 1.00 95.62 681 PHE A CA 1
ATOM 5220 C C . PHE A 1 681 ? -14.495 -3.761 1.945 1.00 95.62 681 PHE A C 1
ATOM 5222 O O . PHE A 1 681 ? -14.130 -3.885 3.110 1.00 95.62 681 PHE A O 1
ATOM 5229 N N . ALA A 1 682 ? -13.646 -3.602 0.935 1.00 95.38 682 ALA A N 1
ATOM 5230 C CA . ALA A 1 682 ? -12.208 -3.491 1.149 1.00 95.38 682 ALA A CA 1
ATOM 5231 C C . ALA A 1 682 ? -11.573 -2.455 0.229 1.00 95.38 682 ALA A C 1
ATOM 5233 O O . ALA A 1 682 ? -12.085 -2.187 -0.861 1.00 95.38 682 ALA A O 1
ATOM 5234 N N . THR A 1 683 ? -10.446 -1.894 0.649 1.00 94.00 683 THR A N 1
ATOM 5235 C CA . THR A 1 683 ? -9.692 -0.903 -0.122 1.00 94.00 683 THR A CA 1
ATOM 5236 C C . THR A 1 683 ? -8.241 -1.303 -0.300 1.00 94.00 683 THR A C 1
ATOM 5238 O O . THR A 1 683 ? -7.712 -2.134 0.438 1.00 94.00 683 THR A O 1
ATOM 5241 N N . ASP A 1 684 ? -7.584 -0.705 -1.290 1.00 88.00 684 ASP A N 1
ATOM 5242 C CA . ASP A 1 684 ? -6.171 -0.947 -1.551 1.00 88.00 684 ASP A CA 1
ATOM 5243 C C . ASP A 1 684 ? -5.383 0.336 -1.885 1.00 88.00 684 ASP A C 1
ATOM 5245 O O . ASP A 1 684 ? -5.942 1.412 -2.149 1.00 88.00 684 ASP A O 1
ATOM 5249 N N . LEU A 1 685 ? -4.048 0.236 -1.857 1.00 79.31 685 LEU A N 1
ATOM 5250 C CA . LEU A 1 685 ? -3.164 1.348 -2.241 1.00 79.31 685 LEU A CA 1
ATOM 5251 C C . LEU A 1 685 ? -3.191 1.649 -3.744 1.00 79.31 685 LEU A C 1
ATOM 5253 O O . LEU A 1 685 ? -2.753 2.729 -4.151 1.00 79.31 685 LEU A O 1
ATOM 5257 N N . GLY A 1 686 ? -3.699 0.717 -4.554 1.00 72.94 686 GLY A N 1
ATOM 5258 C CA . GLY A 1 686 ? -3.943 0.890 -5.984 1.00 72.94 686 GLY A CA 1
ATOM 5259 C C . GLY A 1 686 ? -5.064 1.882 -6.301 1.00 72.94 686 GLY A C 1
ATOM 5260 O O . GLY A 1 686 ? -5.152 2.351 -7.435 1.00 72.94 686 GLY A O 1
ATOM 5261 N N . GLY A 1 687 ? -5.871 2.253 -5.304 1.00 81.69 687 GLY A N 1
ATOM 5262 C CA . GLY A 1 687 ? -6.978 3.190 -5.459 1.00 81.69 687 GLY A CA 1
ATOM 5263 C C . GLY A 1 687 ? -8.291 2.519 -5.829 1.00 81.69 687 GLY A C 1
ATOM 5264 O O . GLY A 1 687 ? -9.175 3.164 -6.398 1.00 81.69 687 GLY A O 1
ATOM 5265 N N . LEU A 1 688 ? -8.438 1.238 -5.497 1.00 87.81 688 LEU A N 1
ATOM 5266 C CA . LEU A 1 688 ? -9.658 0.481 -5.715 1.00 87.81 688 LEU A CA 1
ATOM 5267 C C . LEU A 1 688 ? -10.438 0.306 -4.414 1.00 87.81 688 LEU A C 1
ATOM 5269 O O . LEU A 1 688 ? -9.881 0.156 -3.327 1.00 87.81 688 LEU A O 1
ATOM 5273 N N . VAL A 1 689 ? -11.760 0.311 -4.563 1.00 92.31 689 VAL A N 1
ATOM 5274 C CA . VAL A 1 689 ? -12.706 -0.123 -3.541 1.00 92.31 689 VAL A CA 1
ATOM 5275 C C . VAL A 1 689 ? -13.438 -1.339 -4.085 1.00 92.31 689 VAL A C 1
ATOM 5277 O O . VAL A 1 689 ? -14.038 -1.296 -5.167 1.00 92.31 689 VAL A O 1
ATOM 5280 N N . TYR A 1 690 ? -13.393 -2.419 -3.324 1.00 92.81 690 TYR A N 1
ATOM 5281 C CA . TYR A 1 690 ? -14.027 -3.684 -3.640 1.00 92.81 690 TYR A CA 1
ATOM 5282 C C . TYR A 1 690 ? -15.235 -3.914 -2.750 1.00 92.81 690 TYR A C 1
ATOM 5284 O O . TYR A 1 690 ? -15.286 -3.460 -1.609 1.00 92.81 690 TYR A O 1
ATOM 5292 N N . GLN A 1 691 ? -16.177 -4.674 -3.286 1.00 93.31 691 GLN A N 1
ATOM 5293 C CA . GLN A 1 691 ? -17.252 -5.300 -2.546 1.00 93.31 691 GLN A CA 1
ATOM 5294 C C . GLN A 1 691 ? -17.197 -6.806 -2.806 1.00 93.31 691 GLN A C 1
ATOM 5296 O O . GLN A 1 691 ? -17.070 -7.227 -3.957 1.00 93.31 691 GLN A O 1
ATOM 5301 N N . PHE A 1 692 ? -17.343 -7.591 -1.751 1.00 89.88 692 PHE A N 1
ATOM 5302 C CA . PHE A 1 692 ? -17.478 -9.041 -1.773 1.00 89.88 692 PHE A CA 1
ATOM 5303 C C . PHE A 1 692 ? -18.737 -9.424 -1.005 1.00 89.88 692 PHE A C 1
ATOM 5305 O O . PHE A 1 692 ? -19.210 -8.660 -0.157 1.00 89.88 692 PHE A O 1
ATOM 5312 N N . ASP A 1 693 ? -19.257 -10.611 -1.267 1.00 91.25 693 ASP A N 1
ATOM 5313 C CA . ASP A 1 693 ? -20.093 -11.285 -0.283 1.00 91.25 693 ASP A CA 1
ATOM 5314 C C . ASP A 1 693 ? -19.194 -11.823 0.847 1.00 91.25 693 ASP A C 1
ATOM 5316 O O . ASP A 1 693 ? -17.977 -11.940 0.700 1.00 91.25 693 ASP A O 1
ATOM 5320 N N . VAL A 1 694 ? -19.764 -12.111 2.016 1.00 89.56 694 VAL A N 1
ATOM 5321 C CA . VAL A 1 694 ? -18.983 -12.559 3.194 1.00 89.56 694 VAL A CA 1
ATOM 5322 C C . VAL A 1 694 ? -18.280 -13.912 3.028 1.00 89.56 694 VAL A C 1
ATOM 5324 O O . VAL A 1 694 ? -17.425 -14.259 3.839 1.00 89.56 694 VAL A O 1
ATOM 5327 N N . ASP A 1 695 ? -18.632 -14.681 2.000 1.00 86.12 695 ASP A N 1
ATOM 5328 C CA . ASP A 1 695 ? -17.945 -15.905 1.576 1.00 86.12 695 ASP A CA 1
ATOM 5329 C C . ASP A 1 695 ? -16.884 -15.663 0.489 1.00 86.12 695 ASP A C 1
ATOM 5331 O O . ASP A 1 695 ? -16.267 -16.616 0.031 1.00 86.12 695 ASP A O 1
ATOM 5335 N N . GLY A 1 696 ? -16.659 -14.407 0.087 1.00 84.81 696 GLY A N 1
ATOM 5336 C CA . GLY A 1 696 ? -15.705 -14.038 -0.960 1.00 84.81 696 GLY A CA 1
ATOM 5337 C C . GLY A 1 696 ? -16.292 -13.996 -2.365 1.00 84.81 696 GLY A C 1
ATOM 5338 O O . GLY A 1 696 ? -15.661 -13.464 -3.283 1.00 84.81 696 GLY A O 1
ATOM 5339 N N . GLY A 1 697 ? -17.517 -14.496 -2.536 1.00 83.06 697 GLY A N 1
ATOM 5340 C CA . GLY A 1 697 ? -18.214 -14.518 -3.811 1.00 83.06 697 GLY A CA 1
ATOM 5341 C C . GLY A 1 697 ? -18.595 -13.126 -4.321 1.00 83.06 697 GLY A C 1
ATOM 5342 O O . GLY A 1 697 ? -18.492 -12.108 -3.632 1.00 83.06 697 GLY A O 1
ATOM 5343 N N . ASN A 1 698 ? -19.068 -13.082 -5.571 1.00 86.19 698 ASN A N 1
ATOM 5344 C CA . ASN A 1 698 ? -19.637 -11.886 -6.206 1.00 86.19 698 ASN A CA 1
ATOM 5345 C C . ASN A 1 698 ? -18.755 -10.624 -6.116 1.00 86.19 698 ASN A C 1
ATOM 5347 O O . ASN A 1 698 ? -19.273 -9.504 -5.995 1.00 86.19 698 ASN A O 1
ATOM 5351 N N . ARG A 1 699 ? -17.431 -10.802 -6.219 1.00 88.81 699 ARG A N 1
ATOM 5352 C CA . ARG A 1 699 ? -16.443 -9.718 -6.211 1.00 88.81 699 ARG A CA 1
ATOM 5353 C C . ARG A 1 699 ? -16.805 -8.631 -7.223 1.00 88.81 699 ARG A C 1
ATOM 5355 O O . ARG A 1 699 ? -16.966 -8.883 -8.415 1.00 88.81 699 ARG A O 1
ATOM 5362 N N . LYS A 1 700 ? -16.866 -7.382 -6.760 1.00 89.31 700 LYS A N 1
ATOM 5363 C CA . LYS A 1 700 ? -17.137 -6.197 -7.584 1.00 89.31 700 LYS A CA 1
ATOM 5364 C C . LYS A 1 700 ? -16.161 -5.081 -7.258 1.00 89.31 700 LYS A C 1
ATOM 5366 O O . LYS A 1 700 ? -15.989 -4.721 -6.100 1.00 89.31 700 LYS A O 1
ATOM 5371 N N . LYS A 1 701 ? -15.582 -4.473 -8.293 1.00 89.50 701 LYS A N 1
ATOM 5372 C CA . LYS A 1 701 ? -14.908 -3.172 -8.181 1.00 89.50 701 LYS A CA 1
ATOM 5373 C C . LYS A 1 701 ? -15.992 -2.094 -8.156 1.00 89.50 701 LYS A C 1
ATOM 5375 O O . LYS A 1 701 ? -16.583 -1.796 -9.194 1.00 89.50 701 LYS A O 1
ATOM 5380 N N . VAL A 1 702 ? -16.301 -1.568 -6.973 1.00 88.56 702 VAL A N 1
ATOM 5381 C CA . VAL A 1 702 ? -17.350 -0.547 -6.807 1.00 88.56 702 VAL A CA 1
ATOM 5382 C C . VAL A 1 702 ? -16.825 0.844 -7.145 1.00 88.56 702 VAL A C 1
ATOM 5384 O O . VAL A 1 702 ? -17.547 1.650 -7.728 1.00 88.56 702 VAL A O 1
ATOM 5387 N N . TYR A 1 703 ? -15.550 1.119 -6.872 1.00 87.44 703 TYR A N 1
ATOM 5388 C CA . TYR A 1 703 ? -14.943 2.405 -7.195 1.00 87.44 703 TYR A CA 1
ATOM 5389 C C . TYR A 1 703 ? -13.460 2.278 -7.553 1.00 87.44 703 TYR A C 1
ATOM 5391 O O . TYR A 1 703 ? -12.761 1.404 -7.047 1.00 87.44 703 TYR A O 1
ATOM 5399 N N . GLU A 1 704 ? -12.998 3.173 -8.427 1.00 86.00 704 GLU A N 1
ATOM 5400 C CA . GLU A 1 704 ? -11.599 3.327 -8.827 1.00 86.00 704 GLU A CA 1
ATOM 5401 C C . GLU A 1 704 ? -11.265 4.822 -8.850 1.00 86.00 704 GLU A C 1
ATOM 5403 O O . GLU A 1 704 ? -11.947 5.615 -9.509 1.00 86.00 704 GLU A O 1
ATOM 5408 N N . GLY A 1 705 ? -10.235 5.208 -8.101 1.00 72.94 705 GLY A N 1
ATOM 5409 C CA . GLY A 1 705 ? -9.754 6.578 -7.982 1.00 72.94 705 GLY A CA 1
ATOM 5410 C C . GLY A 1 705 ? -8.250 6.682 -8.225 1.00 72.94 705 GLY A C 1
ATOM 5411 O O . GLY A 1 705 ? -7.525 5.698 -8.238 1.00 72.94 705 GLY A O 1
ATOM 5412 N N . SER A 1 706 ? -7.751 7.905 -8.401 1.00 62.72 706 SER A N 1
ATOM 5413 C CA . SER A 1 706 ? -6.335 8.170 -8.702 1.00 62.72 706 SER A CA 1
ATOM 5414 C C . SER A 1 706 ? -5.412 8.231 -7.469 1.00 62.72 706 SER A C 1
ATOM 5416 O O . SER A 1 706 ? -4.257 8.647 -7.589 1.00 62.72 706 SER A O 1
ATOM 5418 N N . GLY A 1 707 ? -5.913 7.902 -6.276 1.00 69.38 707 GLY A N 1
ATOM 5419 C CA . GLY A 1 707 ? -5.199 7.993 -4.995 1.00 69.38 707 GLY A CA 1
ATOM 5420 C C . GLY A 1 707 ? -5.344 6.713 -4.173 1.00 69.38 707 GLY A C 1
ATOM 5421 O O . GLY A 1 707 ? -6.154 5.869 -4.520 1.00 69.38 707 GLY A O 1
ATOM 5422 N N . ALA A 1 708 ? -4.568 6.578 -3.098 1.00 80.38 708 ALA A N 1
ATOM 5423 C CA . ALA A 1 708 ? -4.658 5.429 -2.196 1.00 80.38 708 ALA A CA 1
ATOM 5424 C C . ALA A 1 708 ? -5.870 5.555 -1.260 1.00 80.38 708 ALA A C 1
ATOM 5426 O O . ALA A 1 708 ? -6.113 6.638 -0.721 1.00 80.38 708 ALA A O 1
ATOM 5427 N N . PHE A 1 709 ? -6.583 4.451 -1.029 1.00 88.19 709 PHE A N 1
ATOM 5428 C CA . PHE A 1 709 ? -7.684 4.385 -0.068 1.00 88.19 709 PHE A CA 1
ATOM 5429 C C . PHE A 1 709 ? -7.255 3.568 1.150 1.00 88.19 709 PHE A C 1
ATOM 5431 O O . PHE A 1 709 ? -7.143 2.346 1.085 1.00 88.19 709 PHE A O 1
ATOM 5438 N N . ALA A 1 710 ? -6.980 4.262 2.254 1.00 89.19 710 ALA A N 1
ATOM 5439 C CA . ALA A 1 710 ? -6.427 3.657 3.464 1.00 89.19 710 ALA A CA 1
ATOM 5440 C C . ALA A 1 710 ? -7.491 3.149 4.454 1.00 89.19 710 ALA A C 1
ATOM 5442 O O . ALA A 1 710 ? -7.224 2.207 5.188 1.00 89.19 710 ALA A O 1
ATOM 5443 N N . GLY A 1 711 ? -8.692 3.721 4.449 1.00 92.62 711 GLY A N 1
ATOM 5444 C CA . GLY A 1 711 ? -9.774 3.322 5.344 1.00 92.62 711 GLY A CA 1
ATOM 5445 C C . GLY A 1 711 ? -11.115 3.334 4.628 1.00 92.62 711 GLY A C 1
ATOM 5446 O O . GLY A 1 711 ? -11.306 4.053 3.640 1.00 92.62 711 GLY A O 1
ATOM 5447 N N . ILE A 1 712 ? -12.048 2.531 5.132 1.00 95.19 712 ILE A N 1
ATOM 5448 C CA . ILE A 1 712 ? -13.409 2.431 4.615 1.00 95.19 712 ILE A CA 1
ATOM 5449 C C . ILE A 1 712 ? -14.388 2.175 5.751 1.00 95.19 712 ILE A C 1
ATOM 5451 O O . ILE A 1 712 ? -14.115 1.415 6.669 1.00 95.19 712 ILE A O 1
ATOM 5455 N N . THR A 1 713 ? -15.558 2.798 5.667 1.00 95.25 713 THR A N 1
ATOM 5456 C CA . THR A 1 713 ? -16.680 2.507 6.558 1.00 95.25 713 THR A CA 1
ATOM 5457 C C . THR A 1 713 ? -17.996 2.600 5.788 1.00 95.25 713 THR A C 1
ATOM 5459 O O . THR A 1 713 ? -18.048 3.172 4.694 1.00 95.25 713 THR A O 1
ATOM 5462 N N . VAL A 1 714 ? -19.057 2.012 6.339 1.00 91.50 714 VAL A N 1
ATOM 5463 C CA . VAL A 1 714 ? -20.391 1.951 5.728 1.00 91.50 714 VAL A CA 1
ATOM 5464 C C . VAL A 1 714 ? -21.442 2.581 6.640 1.00 91.50 714 VAL A C 1
ATOM 5466 O O . VAL A 1 714 ? -21.497 2.307 7.838 1.00 91.50 714 VAL A O 1
ATOM 5469 N N . ALA A 1 715 ? -22.278 3.443 6.050 1.00 80.62 715 ALA A N 1
ATOM 5470 C CA . ALA A 1 715 ? -23.302 4.236 6.736 1.00 80.62 715 ALA A CA 1
ATOM 5471 C C . ALA A 1 715 ? -24.720 3.673 6.671 1.00 80.62 715 ALA A C 1
ATOM 5473 O O . ALA A 1 715 ? -24.939 2.544 6.191 1.00 80.62 715 ALA A O 1
#

Solvent-accessible surface area (backbone atoms only — not comparable to full-atom values): 39129 Å² total; per-residue (Å²): 120,52,74,39,48,72,71,63,40,42,71,24,46,38,75,90,42,21,21,34,28,46,86,51,31,29,28,51,41,40,89,45,25,83,73,36,92,72,41,32,62,61,52,36,73,36,21,23,36,77,34,38,63,60,54,60,70,68,63,63,55,81,63,54,66,52,59,44,59,80,26,53,62,29,30,43,64,88,64,74,80,76,73,76,80,70,71,75,72,76,75,73,77,75,79,70,81,74,91,70,84,94,69,72,68,64,60,57,56,56,55,53,52,54,53,53,52,54,53,48,50,54,58,51,37,63,74,71,68,65,73,82,58,67,70,63,62,50,65,76,70,57,94,63,100,72,59,77,62,60,60,48,48,51,54,50,48,51,54,49,52,54,54,48,50,54,51,50,52,55,48,50,56,54,57,72,70,46,79,62,80,86,76,58,72,98,66,81,74,71,77,76,69,85,74,76,71,63,56,76,45,90,36,72,42,31,69,82,52,71,44,76,28,34,28,65,43,78,42,80,75,36,94,54,23,35,40,40,33,27,41,43,100,37,75,77,36,37,45,22,45,48,38,54,34,27,34,35,39,52,48,76,51,98,87,42,83,48,70,51,77,48,39,40,60,48,48,35,83,43,46,14,40,47,30,38,70,45,70,42,39,91,87,31,65,62,33,38,71,40,65,66,63,62,52,75,62,45,70,43,36,37,24,11,55,43,73,89,49,70,69,55,87,80,77,51,66,29,36,45,44,77,28,51,55,73,56,38,30,52,53,48,30,48,49,46,60,40,73,74,32,90,83,46,77,44,25,36,42,37,42,42,36,26,52,36,79,72,49,51,72,66,47,71,62,51,52,48,47,29,71,75,34,61,80,36,31,43,79,44,55,31,16,54,52,60,61,98,83,59,88,59,54,71,49,60,95,83,79,75,61,69,80,75,57,67,82,51,82,85,70,61,53,71,78,85,68,101,68,94,73,92,72,88,78,74,64,20,70,45,72,48,58,42,95,72,38,60,67,68,46,79,50,42,71,74,32,55,53,56,32,10,31,33,64,36,80,92,78,44,32,32,38,36,19,19,20,46,48,82,93,42,62,42,1,30,31,36,34,23,33,76,86,44,48,76,72,42,74,35,38,53,70,42,79,40,22,18,28,26,24,37,34,64,41,76,90,78,48,32,36,35,32,9,17,25,60,43,11,24,34,35,35,22,36,80,72,32,49,78,70,40,70,65,35,51,62,51,50,55,91,38,66,78,47,54,73,35,42,59,39,24,21,31,9,27,28,72,34,81,91,79,42,32,34,36,38,19,19,21,18,46,82,63,54,43,48,3,32,34,36,36,32,57,70,66,70,58,94,94,44,48,36,78,67,54,80,65,69,42,55,70,38,37,37,34,30,19,30,34,23,39,44,61,43,76,90,78,39,31,39,36,33,21,20,18,41,60,71,92,73,12,8,23,34,35,36,36,55,62,90,76,59,71,72,66,86,59,100,64,61,54,42,76,82,76,69,31,42,75,40,39,71,84,47,54,48,28,29,16,53,34,78,40,71,92,79,45,29,32,36,37,21,9,59,70,11,39,31,37,36,24,32,75,78,32,46,83,68,39,79,37,35,79,51,99,50,65,34,49,40,46,68,85,136

Nearest PDB structures (foldseek):
  7rom-assembly1_A  TM=9.228E-01  e=1.061E-24  Saccharomyces cerevisiae
  7tsw-assembly3_C  TM=9.322E-01  e=1.571E-23  Homo sapiens
  1qx4-assembly1_B  TM=9.052E-01  e=2.200E-23  Rattus norvegicus
  7w3o-assembly2_B  TM=9.000E-01  e=3.081E-23  Homo sapiens
  1gvh-assembly1_A  TM=8.266E-01  e=1.178E-12  Escherichia coli

Organism: NCBI:txid282569

Foldseek 3Di:
DDEDALQRQLVQQALCRFWEAAQQFIFTCNVVLPVPPQHSVLRSVRGSHHCNVVVVVLVDAPQVVVVRVVRTDGGYPPDDRPPPPPPPPPPPPPPPPPPDDDDPPVVVVVVVVVLVVVVVCVVVCVVVPDDDDVVVVVVVPDPDPPDPPVVVVVVVVVVVVVVSVVVVVVVVVVVVPDDPPVPDDPDDPDPPPPDPPLQQDAFDAAQHFWDWWFFADWDDQFVQKIKTKTFDPDQQTFPRAFQLFWKKWWDQFPNDIDIDTFFWLDGRVRGGITIGIDGADPPDRCRPRPVVPDDGGDIIIIHDRDDDDGDDAPPDQEEEEEAEQRSCRSVSSNLCSQLVDPPRNHAYEYEYEYAEPSSDPCVVVLVVSCVSCVNRYDYAYEHQDYDPPDPGHYHDPPPDDDVNCVVDDDDDDYDDDDDDDDDFDPWDFDWDADPLQPDIDTLDTRAQQWFAKEDDVVVQKIKIKHQHDLVFLFIWIWMAGPSSHDIDTQGGTNSARGWAHWDADNPVQKIWTFGFLQLFIWMAHPSNHPIFTQAHQDHNVDPVSSPFQQSGWAAKEDDVVVQKIKTKRFGDAQFQFIWIKMFGVDADPPDGRYRGPRIFTQFGRQRGWHYWYADNVQQKIWTAADHRPPRHQFIKMDRRVPGDGCPDPDGDDDPPSIHTQEHDHAAWAEWDAPVVVQKIWTFHQQQWIWIAHVSNPPIDGSDGDPGGDNYDYDD

Secondary structure (DSSP, 8-state):
-EEE-HHHHTT-EETTEEEEEETTEEEE-TTTGGG-TT-HHHHHHHTTSB-HHHHHHTT--TTHHHHHHHHEEEEETT-----------------------S-HHHHHHHHHHHHHHHHHHHHHHHHTT-PPPHHHHHHTT---S--HHHHHHHHHHHHHHHHHHHHHHHHHHHHHTSPPGGGS-S-----------GGG---S--SSS-EEEEEEEEEEEETTEEEEEEE-SSTT------TT-EEEEEEEETTEEEEEEE--S--TTSTTEEEEEEE--TT-TTIIIIITT--TT-EEEEEEEE-S----TTS-SEEEEEEEGGGHHHHHHHHHHHHT-TT---EEEEEEEESSGGG-TTHHHHHHHHHH-TTTEEEEEEESS--TT--SEES-TTS--HHHHTTS---S-B---S-------SPEEEEEE-TTS-SEEEEEEEESSEEEEEEETTTTEEEEEE---TTSS-EEEEEEETTS-S-EEEEEEEEESSEEEEEEETTTTEEEEEETTTTEEEEEETTS-S-EEEEE---TTSHHHHT-TTS-EEEEEEETTTTEEEEEE--STTSS-EEEEEEESSPPTT--TTT----EEEEEEES-EEEEEEETTTTEEEEEE-SSTTTSSEEEEEEGGG-----SSSPP-BTTTBEEEE---SSEEEEEEEGGGTEEEEEETTSEEEEEETTS-S-EEEEE-SS--------

InterPro domains:
  IPR000033 LDLR class B repeat [SM00135] (441-487)
  IPR000033 LDLR class B repeat [SM00135] (489-531)
  IPR000033 LDLR class B repeat [SM00135] (599-645)
  IPR000033 LDLR class B repeat [SM00135] (658-699)
  IPR001199 Cytochrome b5-like heme/steroid binding domain [PF00173] (6-76)
  IPR001199 Cytochrome b5-like heme/steroid binding domain [PR00363] (26-36)
  IPR001199 Cytochrome b5-like heme/steroid binding domain [PR00363] (36-50)
  IPR001199 Cytochrome b5-like heme/steroid binding domain [PR00363] (51-58)
  IPR001199 Cytochrome b5-like heme/steroid binding domain [PR00363] (64-76)
  IPR001199 Cytochrome b5-like heme/steroid binding domain [PS50255] (1-77)
  IPR001199 Cytochrome b5-like heme/steroid binding domain [SM01117] (4-77)
  IPR001433 Oxidoreductase FAD/NAD(P)-binding [PF00175] (321-397)
  IPR001709 Flavoprotein pyridine nucleotide cytochrome reductase [PR00371] (260-267)
  IPR001709 Flavoprotein pyridine nucleotide cytochrome reductase [PR00371] (320-339)
  IPR001709 Flavoprotein pyridine nucleotide cytochrome reductase [PR00371] (346-355)
  IPR001709 Flavoprotein pyridine nucleotide cytochrome reductase [PR00371] (358-369)
  IPR001834 NADH:cytochrome b5 reductase-like [PTHR19370] (168-397)
  IPR008333 Flavoprotein pyridine nucleotide cytochrome reductase-like, FAD-binding domain [PF00970] (213-311)
  IPR011042 Six-bladed beta-propeller, TolB-like [G3DSA:2.120.10.30] (424-541)
  IPR011042 Six-bladed beta-propeller, TolB-like [G3DSA:2.120.10.30] (542-715)